Protein 7ZCT (pdb70)

Secondary structure (DSSP, 8-state):
--S-SSEEEEEEEEEEETTEEEEEEEEEEEETTTTEEEEEEEEEESPSPSS-GGGTGGG--GGG-B--TTS--HHHHTTTT-EEEEEEEEETTS-EEEEEEEEEEETTEEEEEEEEEEE---TTSTTTTT-EEEEPPEEEEEEEETTEEEEEEEEEEEETTSSEEEEEEEEEEEESS--PPP-SEEEEEEEEEEEE-TTSSEEEEEEEEEEEE-/--S-SSEEEEEEEEEEETTEEEEEEEEEEEETTTTEEEEEEEEEESPSPSS-GGGTGGG--GGG-B--TTS--HHHHTTTT-EEEEEEEEETTS-EEEEEEEEEEETTEEEEEEEEEEE---TTSTTTTT-EEEEPPEEEEEEEETTEEEEEEEEEEEETTS-EEEEEEEEEEEESS--PPP-SEEEEEEEEEEEE-TTSSEEEEEEEEEEEE-

InterPro domains:
  IPR000786 Green fluorescent protein, GFP [PR01229] (3-27)
  IPR000786 Green fluorescent protein, GFP [PR01229] (28-48)
  IPR000786 Green fluorescent protein, GFP [PR01229] (85-107)
  IPR000786 Green fluorescent protein, GFP [PR01229] (187-205)
  IPR009017 Green fluorescent protein [G3DSA:2.40.155.10] (68-224)
  IPR009017 Green fluorescent protein [SSF54511] (4-222)
  IPR011584 Green fluorescent protein-related [PF01353] (12-222)

Nearest PDB structures (foldseek):
  7zct-assembly2_B  TM=1.003E+00  e=1.473E-49  Discosoma sp.
  5lk4-assembly1_A  TM=1.003E+00  e=4.209E-49  Discosoma sp.
  8arm-assembly1_A  TM=1.002E+00  e=4.470E-47  Discosoma sp.
  7oin-assembly1_B  TM=1.002E+00  e=7.555E-47  Discosoma sp.
  8b7g-assembly1_A  TM=9.970E-01  e=2.430E-44  Discosoma sp.

Organism: Discosoma sp. (NCBI:txid86600)

Foldseek 3Di:
DLDDQKAKAKEKEWEAAQRQTWIKIKMKMDGQQQQKMKMKMFTPGRPPDLFACQVVQVVPDQSRAHEDPQFDRLQVQLPQAGWKKWKWKAWPQGKIKIKIWTWHADPRHIYIYMYMYIHDDPCPDCGSNVFFAAKDWKKWKWADDVQKIKTKIWIWTAGNVGDTITIIMIMIMGRPDHDDHGGIKMKTKGKHFPDADPSRSITMMMMGIYIDHD/DLDDQKAKAKEKEWEAAQRQTWIKIKMKMHGQQQQKMKMKIFTPGSPPPLFAPQVVQVLPDQSRAHEDPQFFRLQVQLPQAGKKKWKWKAWPQGKIKIKIWTWHQPPRHIYIYMYMYIHDAPCPHCTSNVFWAAKDWWKWKWADDDQKIKTWIWIWTQGVVRDIITIIMIMIIGRPDHDDHGGIKMKTKGKHFPDAPPSRSITMMMMGIYIGHD

B-factor: mean 20.19, std 6.48, range [12.02, 67.36]

Radius of gyration: 24.67 Å; Cα contacts (8 Å, |Δi|>4): 1278; chains: 2; bounding box: 60×41×73 Å

Structure (mmCIF, N/CA/C/O backbone):
data_7ZCT
#
_entry.id   7ZCT
#
_cell.length_a   59.231
_cell.length_b   61.862
_cell.length_c   110.933
_cell.angle_alpha   90.000
_cell.angle_beta   90.000
_cell.angle_gamma   90.000
#
_symmetry.space_group_name_H-M   'P 21 21 21'
#
loop_
_entity.id
_entity.type
_entity.pdbx_description
1 polymer 'Red fluorescent protein drFP583'
2 water water
#
loop_
_atom_site.group_PDB
_atom_site.id
_atom_site.type_symbol
_atom_site.label_atom_id
_atom_site.label_alt_id
_atom_site.label_comp_id
_atom_site.label_asym_id
_atom_site.label_entity_id
_atom_site.label_seq_id
_atom_site.pdbx_PDB_ins_code
_atom_site.Cartn_x
_atom_site.Cartn_y
_atom_site.Cartn_z
_atom_site.occupancy
_atom_site.B_iso_or_equiv
_atom_site.auth_seq_id
_atom_site.auth_comp_id
_atom_site.auth_asym_id
_atom_site.auth_atom_id
_atom_site.pdbx_PDB_model_num
ATOM 1 N N . ALA A 1 6 ? 12.212 33.638 32.642 1.00 38.54 7 ALA A N 1
ATOM 2 C CA . ALA A 1 6 ? 11.710 32.237 32.451 1.00 37.30 7 ALA A CA 1
ATOM 3 C C . ALA A 1 6 ? 12.757 31.363 31.741 1.00 34.33 7 ALA A C 1
ATOM 4 O O . ALA A 1 6 ? 13.701 31.896 31.092 1.00 36.19 7 ALA A O 1
ATOM 6 N N . VAL A 1 7 ? 12.562 30.050 31.853 1.00 30.71 8 VAL A N 1
ATOM 7 C CA . VAL A 1 7 ? 13.368 28.967 31.218 1.00 28.65 8 VAL A CA 1
ATOM 8 C C . VAL A 1 7 ? 13.189 29.091 29.696 1.00 25.37 8 VAL A C 1
ATOM 9 O O . VAL A 1 7 ? 14.165 28.941 28.957 1.00 24.30 8 VAL A O 1
ATOM 13 N N . ILE A 1 8 ? 11.961 29.320 29.230 1.00 21.83 9 ILE A N 1
ATOM 14 C CA . ILE A 1 8 ? 11.682 29.429 27.774 1.00 21.71 9 ILE A CA 1
ATOM 15 C C . ILE A 1 8 ? 11.947 30.876 27.371 1.00 21.54 9 ILE A C 1
ATOM 16 O O . ILE A 1 8 ? 11.273 31.761 27.866 1.00 21.96 9 ILE A O 1
ATOM 21 N N . LYS A 1 9 ? 13.021 31.104 26.610 1.00 19.57 10 LYS A N 1
ATOM 22 C CA . LYS A 1 9 ? 13.424 32.471 26.210 1.00 21.07 10 LYS A CA 1
ATOM 23 C C . LYS A 1 9 ? 12.583 32.950 25.019 1.00 20.72 10 LYS A C 1
ATOM 24 O O . LYS A 1 9 ? 11.776 32.148 24.441 1.00 21.51 10 LYS A O 1
ATOM 30 N N . GLU A 1 10 ? 12.763 34.206 24.621 1.00 21.47 11 GLU A N 1
ATOM 31 C CA . GLU A 1 10 ? 11.979 34.810 23.501 1.00 19.47 11 GLU A CA 1
ATOM 32 C C . GLU A 1 10 ? 12.414 34.189 22.175 1.00 19.79 11 GLU A C 1
ATOM 33 O O . GLU A 1 10 ? 11.694 34.314 21.167 1.00 18.22 11 GLU A O 1
ATOM 39 N N . PHE A 1 11 ? 13.574 33.551 22.147 1.00 18.32 12 PHE A N 1
ATOM 40 C CA . PHE A 1 11 ? 14.047 32.746 21.004 1.00 18.13 12 PHE A CA 1
ATOM 41 C C . PHE A 1 11 ? 14.475 31.384 21.524 1.00 17.73 12 PHE A C 1
ATOM 42 O O . PHE A 1 11 ? 15.219 31.364 22.502 1.00 19.31 12 PHE A O 1
ATOM 50 N N . MET A 1 12 ? 14.048 30.287 20.907 1.00 17.02 13 MET A N 1
ATOM 51 C CA . MET A 1 12 ? 14.475 28.929 21.307 1.00 16.46 13 MET A CA 1
ATOM 52 C C . MET A 1 12 ? 14.743 28.068 20.084 1.00 16.77 13 MET A C 1
ATOM 53 O O . MET A 1 12 ? 14.073 28.263 19.036 1.00 16.27 13 MET A O 1
ATOM 58 N N . ARG A 1 13 ? 15.593 27.059 20.259 1.00 16.73 14 ARG A N 1
ATOM 59 C CA . ARG A 1 13 ? 15.925 26.039 19.255 1.00 18.04 14 ARG A CA 1
ATOM 60 C C . ARG A 1 13 ? 15.474 24.687 19.795 1.00 16.33 14 ARG A C 1
ATOM 61 O O . ARG A 1 13 ? 15.394 24.511 21.026 1.00 16.18 14 ARG A O 1
ATOM 69 N N . PHE A 1 14 ? 15.151 23.779 18.891 1.00 15.50 15 PHE A N 1
ATOM 70 C CA . PHE A 1 14 ? 14.836 22.379 19.238 1.00 15.09 15 PHE A CA 1
ATOM 71 C C . PHE A 1 14 ? 15.527 21.433 18.283 1.00 15.05 15 PHE A C 1
ATOM 72 O O . PHE A 1 14 ? 15.884 21.801 17.151 1.00 15.20 15 PHE A O 1
ATOM 80 N N . LYS A 1 15 ? 15.652 20.186 18.723 1.00 15.07 16 LYS A N 1
ATOM 81 C CA . LYS A 1 15 ? 16.092 19.035 17.929 1.00 16.40 16 LYS A CA 1
ATOM 82 C C . LYS A 1 15 ? 15.017 17.995 18.063 1.00 16.37 16 LYS A C 1
ATOM 83 O O . LYS A 1 15 ? 14.415 17.890 19.151 1.00 17.29 16 LYS A O 1
ATOM 89 N N . VAL A 1 16 ? 14.776 17.250 17.003 1.00 15.37 17 VAL A N 1
ATOM 90 C CA . VAL A 1 16 ? 13.689 16.246 17.015 1.00 16.10 17 VAL A CA 1
ATOM 91 C C . VAL A 1 16 ? 14.182 14.974 16.348 1.00 15.73 17 VAL A C 1
ATOM 92 O O . VAL A 1 16 ? 14.913 15.034 15.357 1.00 16.47 17 VAL A O 1
ATOM 96 N N . HIS A 1 17 ? 13.776 13.840 16.893 1.00 15.73 18 HIS A N 1
ATOM 97 C CA . HIS A 1 17 ? 13.948 12.496 16.316 1.00 15.82 18 HIS A CA 1
ATOM 98 C C . HIS A 1 17 ? 12.590 11.805 16.271 1.00 15.43 18 HIS A C 1
ATOM 99 O O . HIS A 1 17 ? 11.924 11.788 17.330 1.00 15.40 18 HIS A O 1
ATOM 106 N N . MET A 1 18 ? 12.232 11.238 15.135 1.00 15.28 19 MET A N 1
ATOM 107 C CA . MET A 1 18 ? 11.011 10.423 14.967 1.00 17.08 19 MET A CA 1
ATOM 108 C C . MET A 1 18 ? 11.390 9.034 14.483 1.00 17.52 19 MET A C 1
ATOM 109 O O . MET A 1 18 ? 12.169 8.895 13.530 1.00 16.48 19 MET A O 1
ATOM 114 N N . GLU A 1 19 ? 10.876 8.014 15.174 1.00 18.48 20 GLU A N 1
ATOM 115 C CA . GLU A 1 19 ? 10.860 6.625 14.687 1.00 20.34 20 GLU A CA 1
ATOM 116 C C . GLU A 1 19 ? 9.408 6.299 14.332 1.00 19.80 20 GLU A C 1
ATOM 117 O O . GLU A 1 19 ? 8.522 6.612 15.150 1.00 18.50 20 GLU A O 1
ATOM 123 N N . GLY A 1 20 ? 9.153 5.707 13.174 1.00 19.06 21 GLY A N 1
ATOM 124 C CA . GLY A 1 20 ? 7.765 5.533 12.735 1.00 20.17 21 GLY A CA 1
ATOM 125 C C . GLY A 1 20 ? 7.589 4.362 11.821 1.00 18.86 21 GLY A C 1
ATOM 126 O O . GLY A 1 20 ? 8.589 3.863 11.286 1.00 18.54 21 GLY A O 1
ATOM 127 N N . SER A 1 21 ? 6.332 3.950 11.664 1.00 17.88 22 SER A N 1
ATOM 128 C CA A SER A 1 21 ? 5.925 3.008 10.597 0.50 18.73 22 SER A CA 1
ATOM 129 C CA B SER A 1 21 ? 5.862 2.930 10.699 0.50 19.57 22 SER A CA 1
ATOM 130 C C . SER A 1 21 ? 4.583 3.469 10.043 1.00 18.67 22 SER A C 1
ATOM 131 O O . SER A 1 21 ? 3.761 3.951 10.798 1.00 19.30 22 SER A O 1
ATOM 136 N N . MET A 1 22 ? 4.433 3.346 8.737 1.00 19.19 23 MET A N 1
ATOM 137 C CA . MET A 1 22 ? 3.168 3.661 8.046 1.00 18.47 23 MET A CA 1
ATOM 138 C C . MET A 1 22 ? 2.805 2.471 7.165 1.00 18.31 23 MET A C 1
ATOM 139 O O . MET A 1 22 ? 3.558 2.183 6.237 1.00 20.22 23 MET A O 1
ATOM 144 N N . ASN A 1 23 ? 1.712 1.783 7.470 1.00 19.98 24 ASN A N 1
ATOM 145 C CA . ASN A 1 23 ? 1.283 0.531 6.780 1.00 20.32 24 ASN A CA 1
ATOM 146 C C . ASN A 1 23 ? 2.454 -0.454 6.752 1.00 21.93 24 ASN A C 1
ATOM 147 O O . ASN A 1 23 ? 2.678 -1.115 5.735 1.00 23.63 24 ASN A O 1
ATOM 152 N N . GLY A 1 24 ? 3.207 -0.502 7.839 1.00 21.51 25 GLY A N 1
ATOM 153 C CA . GLY A 1 24 ? 4.318 -1.465 8.012 1.00 23.51 25 GLY A CA 1
ATOM 154 C C . GLY A 1 24 ? 5.640 -0.988 7.425 1.00 24.88 25 GLY A C 1
ATOM 155 O O . GLY A 1 24 ? 6.642 -1.685 7.661 1.00 26.46 25 GLY A O 1
ATOM 156 N N . HIS A 1 25 ? 5.677 0.165 6.748 1.00 23.79 26 HIS A N 1
ATOM 157 C CA . HIS A 1 25 ? 6.908 0.775 6.186 1.00 23.94 26 HIS A CA 1
ATOM 158 C C . HIS A 1 25 ? 7.624 1.560 7.285 1.00 22.81 26 HIS A C 1
ATOM 159 O O . HIS A 1 25 ? 7.126 2.629 7.687 1.00 20.81 26 HIS A O 1
ATOM 166 N N . GLU A 1 26 ? 8.759 1.046 7.754 1.00 24.28 27 GLU A N 1
ATOM 167 C CA . GLU A 1 26 ? 9.550 1.667 8.837 1.00 22.93 27 GLU A CA 1
ATOM 168 C C . GLU A 1 26 ? 10.416 2.793 8.292 1.00 20.47 27 GLU A C 1
ATOM 169 O O . GLU A 1 26 ? 10.924 2.671 7.175 1.00 21.96 27 GLU A O 1
ATOM 175 N N . PHE A 1 27 ? 10.560 3.854 9.084 1.00 19.60 28 PHE A N 1
ATOM 176 C CA . PHE A 1 27 ? 11.396 5.027 8.740 1.00 18.08 28 PHE A CA 1
ATOM 177 C C . PHE A 1 27 ? 11.835 5.745 10.011 1.00 17.77 28 PHE A C 1
ATOM 178 O O . PHE A 1 27 ? 11.291 5.542 11.130 1.00 17.47 28 PHE A O 1
ATOM 186 N N . GLU A 1 28 ? 12.826 6.607 9.846 1.00 17.49 29 GLU A N 1
ATOM 187 C CA . GLU A 1 28 ? 13.266 7.561 10.879 1.00 18.74 29 GLU A CA 1
ATOM 188 C C . GLU A 1 28 ? 13.483 8.933 10.271 1.00 17.91 29 GLU A C 1
ATOM 189 O O . GLU A 1 28 ? 13.827 9.024 9.064 1.00 17.75 29 GLU A O 1
ATOM 195 N N . ILE A 1 29 ? 13.234 9.945 11.093 1.00 16.46 30 ILE A N 1
ATOM 196 C CA A ILE A 1 29 ? 13.404 11.385 10.770 0.50 16.38 30 ILE A CA 1
ATOM 197 C CA B ILE A 1 29 ? 13.480 11.361 10.736 0.50 16.46 30 ILE A CA 1
ATOM 198 C C . ILE A 1 29 ? 14.268 12.042 11.848 1.00 16.39 30 ILE A C 1
ATOM 199 O O . ILE A 1 29 ? 14.016 11.800 13.021 1.00 15.81 30 ILE A O 1
ATOM 208 N N . GLU A 1 30 ? 15.162 12.927 11.441 1.00 16.67 31 GLU A N 1
ATOM 209 C CA . GLU A 1 30 ? 15.897 13.783 12.380 1.00 18.51 31 GLU A CA 1
ATOM 210 C C . GLU A 1 30 ? 15.774 15.212 11.901 1.00 17.85 31 GLU A C 1
ATOM 211 O O . GLU A 1 30 ? 15.733 15.442 10.672 1.00 17.40 31 GLU A O 1
ATOM 217 N N . GLY A 1 31 ? 15.683 16.142 12.815 1.00 15.10 32 GLY A N 1
ATOM 218 C CA . GLY A 1 31 ? 15.557 17.552 12.427 1.00 16.92 32 GLY A CA 1
ATOM 219 C C . GLY A 1 31 ? 15.929 18.517 13.514 1.00 17.18 32 GLY A C 1
ATOM 220 O O . GLY A 1 31 ? 16.216 18.092 14.659 1.00 16.44 32 GLY A O 1
ATOM 221 N N . GLU A 1 32 ? 15.894 19.796 13.159 1.00 15.81 33 GLU A N 1
ATOM 222 C CA . GLU A 1 32 ? 16.182 20.924 14.053 1.00 18.80 33 GLU A CA 1
ATOM 223 C C . GLU A 1 32 ? 15.195 22.018 13.717 1.00 16.29 33 GLU A C 1
ATOM 224 O O . GLU A 1 32 ? 14.737 22.054 12.540 1.00 16.90 33 GLU A O 1
ATOM 230 N N . GLY A 1 33 ? 14.838 22.812 14.706 1.00 14.60 34 GLY A N 1
ATOM 231 C CA . GLY A 1 33 ? 13.930 23.932 14.519 1.00 15.34 34 GLY A CA 1
ATOM 232 C C . GLY A 1 33 ? 14.243 25.072 15.449 1.00 15.02 34 GLY A C 1
ATOM 233 O O . GLY A 1 33 ? 15.165 24.972 16.273 1.00 16.01 34 GLY A O 1
ATOM 234 N N . GLU A 1 34 ? 13.544 26.170 15.265 1.00 14.89 35 GLU A N 1
ATOM 235 C CA . GLU A 1 34 ? 13.706 27.390 16.073 1.00 16.53 35 GLU A CA 1
ATOM 236 C C . GLU A 1 34 ? 12.429 28.178 15.995 1.00 17.08 35 GLU A C 1
ATOM 237 O O . GLU A 1 34 ? 11.650 27.992 15.043 1.00 16.82 35 GLU A O 1
ATOM 243 N N . GLY A 1 35 ? 12.256 29.072 16.930 1.00 16.65 36 GLY A N 1
ATOM 244 C CA . GLY A 1 35 ? 11.074 29.934 16.889 1.00 16.50 36 GLY A CA 1
ATOM 245 C C . GLY A 1 35 ? 11.084 30.945 17.986 1.00 17.57 36 GLY A C 1
ATOM 246 O O . GLY A 1 35 ? 12.079 31.026 18.745 1.00 17.22 36 GLY A O 1
ATOM 247 N N . ARG A 1 36 ? 10.011 31.720 18.048 1.00 17.08 37 ARG A N 1
ATOM 248 C CA . ARG A 1 36 ? 9.747 32.797 19.023 1.00 18.01 37 ARG A CA 1
ATOM 249 C C . ARG A 1 36 ? 8.553 32.343 19.852 1.00 18.28 37 ARG A C 1
ATOM 250 O O . ARG A 1 36 ? 7.405 32.525 19.457 1.00 16.73 37 ARG A O 1
ATOM 258 N N . PRO A 1 37 ? 8.795 31.650 20.979 1.00 16.04 38 PRO A N 1
ATOM 259 C CA . PRO A 1 37 ? 7.723 30.947 21.689 1.00 16.74 38 PRO A CA 1
ATOM 260 C C . PRO A 1 37 ? 6.577 31.844 22.159 1.00 16.73 38 PRO A C 1
ATOM 261 O O . PRO A 1 37 ? 5.453 31.342 22.262 1.00 16.86 38 PRO A O 1
ATOM 265 N N . TYR A 1 38 ? 6.856 33.111 22.487 1.00 16.73 39 TYR A N 1
ATOM 266 C CA . TYR A 1 38 ? 5.844 34.081 22.973 1.00 18.35 39 TYR A CA 1
ATOM 267 C C . TYR A 1 38 ? 5.128 34.741 21.794 1.00 18.67 39 TYR A C 1
ATOM 268 O O . TYR A 1 38 ? 4.102 35.382 22.068 1.00 24.61 39 TYR A O 1
ATOM 277 N N . GLU A 1 39 ? 5.652 34.625 20.579 1.00 19.15 40 GLU A N 1
ATOM 278 C CA . GLU A 1 39 ? 5.008 35.220 19.380 1.00 19.25 40 GLU A CA 1
ATOM 279 C C . GLU A 1 39 ? 4.195 34.137 18.673 1.00 19.20 40 GLU A C 1
ATOM 280 O O . GLU A 1 39 ? 3.391 34.482 17.817 1.00 18.82 40 GLU A O 1
ATOM 286 N N . GLY A 1 40 ? 4.391 32.879 19.045 1.00 17.13 41 GLY A N 1
ATOM 287 C CA . GLY A 1 40 ? 3.676 31.728 18.473 1.00 17.02 41 GLY A CA 1
ATOM 288 C C . GLY A 1 40 ? 4.159 31.301 17.092 1.00 16.99 41 GLY A C 1
ATOM 289 O O . GLY A 1 40 ? 3.380 30.645 16.383 1.00 17.05 41 GLY A O 1
ATOM 290 N N . THR A 1 41 ? 5.412 31.577 16.716 1.00 16.07 42 THR A N 1
ATOM 291 C CA . THR A 1 41 ? 5.948 31.239 15.379 1.00 15.74 42 THR A CA 1
ATOM 292 C C . THR A 1 41 ? 7.153 30.322 15.525 1.00 14.30 42 THR A C 1
ATOM 293 O O . THR A 1 41 ? 7.951 30.467 16.510 1.00 15.50 42 THR A O 1
ATOM 297 N N . GLN A 1 42 ? 7.280 29.395 14.592 1.00 13.40 43 GLN A N 1
ATOM 298 C CA . GLN A 1 42 ? 8.397 28.420 14.562 1.00 14.01 43 GLN A CA 1
ATOM 299 C C . GLN A 1 42 ? 8.588 27.824 13.174 1.00 13.29 43 GLN A C 1
ATOM 300 O O . GLN A 1 42 ? 7.635 27.761 12.377 1.00 13.18 43 GLN A O 1
ATOM 306 N N . THR A 1 43 ? 9.795 27.341 12.921 1.00 15.36 44 THR A N 1
ATOM 307 C CA . THR A 1 43 ? 10.174 26.609 11.716 1.00 15.58 44 THR A CA 1
ATOM 308 C C . THR A 1 43 ? 10.947 25.360 12.105 1.00 14.32 44 THR A C 1
ATOM 309 O O . THR A 1 43 ? 11.584 25.344 13.181 1.00 17.30 44 THR A O 1
ATOM 313 N N . ALA A 1 44 ? 10.951 24.360 11.239 1.00 14.54 45 ALA A N 1
ATOM 314 C CA . ALA A 1 44 ? 11.813 23.174 11.400 1.00 15.06 45 ALA A CA 1
ATOM 315 C C . ALA A 1 44 ? 12.301 22.718 10.044 1.00 15.39 45 ALA A C 1
ATOM 316 O O . ALA A 1 44 ? 11.567 22.824 9.062 1.00 15.90 45 ALA A O 1
ATOM 318 N N . LYS A 1 45 ? 13.467 22.117 10.034 1.00 16.25 46 LYS A N 1
ATOM 319 C CA . LYS A 1 45 ? 14.030 21.438 8.856 1.00 16.25 46 LYS A CA 1
ATOM 320 C C . LYS A 1 45 ? 14.270 19.988 9.243 1.00 15.14 46 LYS A C 1
ATOM 321 O O . LYS A 1 45 ? 15.036 19.731 10.210 1.00 14.81 46 LYS A O 1
ATOM 327 N N . LEU A 1 46 ? 13.592 19.088 8.559 1.00 14.76 47 LEU A N 1
ATOM 328 C CA . LEU A 1 46 ? 13.554 17.640 8.850 1.00 15.09 47 LEU A CA 1
ATOM 329 C C . LEU A 1 46 ? 14.225 16.912 7.686 1.00 15.55 47 LEU A C 1
ATOM 330 O O . LEU A 1 46 ? 14.076 17.349 6.530 1.00 16.73 47 LEU A O 1
ATOM 335 N N . ARG A 1 47 ? 14.891 15.799 7.967 1.00 17.14 48 ARG A N 1
ATOM 336 C CA . ARG A 1 47 ? 15.511 14.927 6.946 1.00 18.80 48 ARG A CA 1
ATOM 337 C C . ARG A 1 47 ? 15.133 13.488 7.228 1.00 17.30 48 ARG A C 1
ATOM 338 O O . ARG A 1 47 ? 15.076 13.101 8.436 1.00 17.54 48 ARG A O 1
ATOM 346 N N . VAL A 1 48 ? 14.803 12.746 6.184 1.00 16.44 49 VAL A N 1
ATOM 347 C CA . VAL A 1 48 ? 14.539 11.297 6.305 1.00 16.77 49 VAL A CA 1
ATOM 348 C C . VAL A 1 48 ? 15.906 10.638 6.431 1.00 17.73 49 VAL A C 1
ATOM 349 O O . VAL A 1 48 ? 16.683 10.694 5.463 1.00 18.20 49 VAL A O 1
ATOM 353 N N . THR A 1 49 ? 16.191 10.042 7.577 1.00 18.35 50 THR A N 1
ATOM 354 C CA . THR A 1 49 ? 17.484 9.359 7.873 1.00 18.95 50 THR A CA 1
ATOM 355 C C . THR A 1 49 ? 17.406 7.854 7.632 1.00 21.37 50 THR A C 1
ATOM 356 O O . THR A 1 49 ? 18.477 7.267 7.429 1.00 24.17 50 THR A O 1
ATOM 360 N N . LYS A 1 50 ? 16.230 7.239 7.618 1.00 20.90 51 LYS A N 1
ATOM 361 C CA . LYS A 1 50 ? 16.046 5.795 7.358 1.00 23.49 51 LYS A CA 1
ATOM 362 C C . LYS A 1 50 ? 14.699 5.557 6.672 1.00 22.39 51 LYS A C 1
ATOM 363 O O . LYS A 1 50 ? 13.724 6.209 7.052 1.00 19.95 51 LYS A O 1
ATOM 369 N N . GLY A 1 51 ? 14.633 4.651 5.702 1.00 23.17 52 GLY A N 1
ATOM 370 C CA . GLY A 1 51 ? 13.385 4.231 5.031 1.00 23.68 52 GLY A CA 1
ATOM 371 C C . GLY A 1 51 ? 12.891 5.210 3.976 1.00 25.14 52 GLY A C 1
ATOM 372 O O . GLY A 1 51 ? 11.725 5.074 3.554 1.00 23.85 52 GLY A O 1
ATOM 373 N N . GLY A 1 52 ? 13.733 6.144 3.524 1.00 23.63 53 GLY A N 1
ATOM 374 C CA . GLY A 1 52 ? 13.406 7.093 2.453 1.00 25.93 53 GLY A CA 1
ATOM 375 C C . GLY A 1 52 ? 13.673 6.484 1.082 1.00 26.03 53 GLY A C 1
ATOM 376 O O . GLY A 1 52 ? 14.427 5.510 0.966 1.00 26.90 53 GLY A O 1
ATOM 377 N N . PRO A 1 53 ? 13.040 6.997 0.001 1.00 25.83 54 PRO A N 1
ATOM 378 C CA . PRO A 1 53 ? 12.001 8.030 0.099 1.00 24.52 54 PRO A CA 1
ATOM 379 C C . PRO A 1 53 ? 10.718 7.413 0.666 1.00 24.59 54 PRO A C 1
ATOM 380 O O . PRO A 1 53 ? 10.467 6.243 0.435 1.00 25.64 54 PRO A O 1
ATOM 384 N N . LEU A 1 54 ? 9.939 8.188 1.413 1.00 23.29 55 LEU A N 1
ATOM 385 C CA . LEU A 1 54 ? 8.702 7.684 2.050 1.00 22.46 55 LEU A CA 1
ATOM 386 C C . LEU A 1 54 ? 7.648 7.447 0.980 1.00 22.45 55 LEU A C 1
ATOM 387 O O . LEU A 1 54 ? 7.405 8.332 0.183 1.00 23.84 55 LEU A O 1
ATOM 392 N N . PRO A 1 55 ? 6.969 6.278 1.022 1.00 22.20 56 PRO A N 1
ATOM 393 C CA . PRO A 1 55 ? 5.861 5.952 0.131 1.00 22.78 56 PRO A CA 1
ATOM 394 C C . PRO A 1 55 ? 4.506 6.416 0.675 1.00 20.36 56 PRO A C 1
ATOM 395 O O . PRO A 1 55 ? 3.513 5.707 0.473 1.00 22.22 56 PRO A O 1
ATOM 399 N N . PHE A 1 56 ? 4.485 7.602 1.276 1.00 20.54 57 PHE A N 1
ATOM 400 C CA . PHE A 1 56 ? 3.240 8.198 1.830 1.00 18.77 57 PHE A CA 1
ATOM 401 C C . PHE A 1 56 ? 3.449 9.690 2.000 1.00 19.61 57 PHE A C 1
ATOM 402 O O . PHE A 1 56 ? 4.599 10.203 1.996 1.00 18.33 57 PHE A O 1
ATOM 410 N N . SER A 1 57 ? 2.336 10.379 2.208 1.00 16.62 58 SER A N 1
ATOM 411 C CA . SER A 1 57 ? 2.256 11.839 2.333 1.00 17.63 58 SER A CA 1
ATOM 412 C C . SER A 1 57 ? 3.028 12.295 3.571 1.00 16.67 58 SER A C 1
ATOM 413 O O . SER A 1 57 ? 2.748 11.819 4.698 1.00 16.54 58 SER A O 1
ATOM 416 N N . TRP A 1 58 ? 3.920 13.252 3.381 1.00 15.80 59 TRP A N 1
ATOM 417 C CA . TRP A 1 58 ? 4.601 13.931 4.500 1.00 14.58 59 TRP A CA 1
ATOM 418 C C . TRP A 1 58 ? 3.583 14.559 5.466 1.00 13.75 59 TRP A C 1
ATOM 419 O O . TRP A 1 58 ? 3.876 14.751 6.638 1.00 14.02 59 TRP A O 1
ATOM 430 N N . ASP A 1 59 ? 2.428 14.960 4.962 1.00 13.12 60 ASP A N 1
ATOM 431 C CA . ASP A 1 59 ? 1.445 15.693 5.780 1.00 13.34 60 ASP A CA 1
ATOM 432 C C . ASP A 1 59 ? 1.034 14.866 7.002 1.00 14.53 60 ASP A C 1
ATOM 433 O O . ASP A 1 59 ? 0.613 15.497 7.978 1.00 15.80 60 ASP A O 1
ATOM 438 N N . ILE A 1 60 ? 1.095 13.539 6.950 1.00 14.69 61 ILE A N 1
ATOM 439 C CA . ILE A 1 60 ? 0.744 12.699 8.144 1.00 16.19 61 ILE A CA 1
ATOM 440 C C . ILE A 1 60 ? 1.716 13.043 9.278 1.00 15.34 61 ILE A C 1
ATOM 441 O O . ILE A 1 60 ? 1.289 13.047 10.457 1.00 15.30 61 ILE A O 1
ATOM 446 N N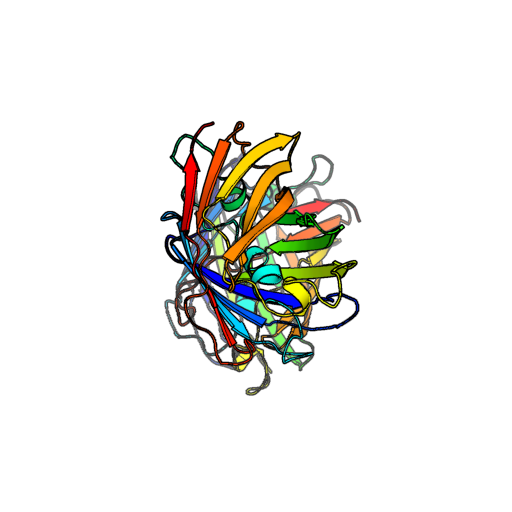 . LEU A 1 61 ? 2.989 13.286 8.934 1.00 13.99 62 LEU A N 1
ATOM 447 C CA . LEU A 1 61 ? 4.064 13.473 9.926 1.00 14.20 62 LEU A CA 1
ATOM 448 C C . LEU A 1 61 ? 4.121 14.910 10.439 1.00 13.09 62 LEU A C 1
ATOM 449 O O . LEU A 1 61 ? 4.557 15.109 11.555 1.00 12.52 62 LEU A O 1
ATOM 454 N N . SER A 1 62 ? 3.738 15.887 9.610 1.00 12.17 63 SER A N 1
ATOM 455 C CA . SER A 1 62 ? 4.055 17.301 9.897 1.00 13.15 63 SER A CA 1
ATOM 456 C C . SER A 1 62 ? 3.531 17.748 11.251 1.00 12.32 63 SER A C 1
ATOM 457 O O . SER A 1 62 ? 4.250 18.465 11.962 1.00 12.95 63 SER A O 1
ATOM 460 N N . PRO A 1 63 ? 2.318 17.354 11.728 1.00 13.31 64 PRO A N 1
ATOM 461 C CA . PRO A 1 63 ? 1.847 17.798 13.027 1.00 13.45 64 PRO A CA 1
ATOM 462 C C . PRO A 1 63 ? 2.462 17.062 14.223 1.00 14.07 64 PRO A C 1
ATOM 463 O O . PRO A 1 63 ? 2.091 17.348 15.341 1.00 13.98 64 PRO A O 1
ATOM 467 N N . GLN A 1 64 ? 3.411 16.171 13.965 1.00 13.00 65 GLN A N 1
ATOM 468 C CA . GLN A 1 64 ? 4.100 15.464 15.073 1.00 13.62 65 GLN A CA 1
ATOM 469 C C . GLN A 1 64 ? 5.412 16.163 15.416 1.00 14.66 65 GLN A C 1
ATOM 470 O O . GLN A 1 64 ? 5.977 15.805 16.470 1.00 15.64 65 GLN A O 1
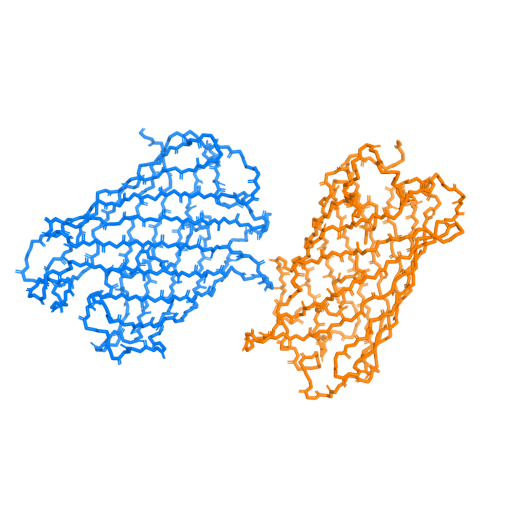ATOM 476 N N . PHE A 1 65 ? 5.914 17.081 14.576 1.00 13.89 66 PHE A N 1
ATOM 477 C CA . PHE A 1 65 ? 7.182 17.794 14.845 1.00 14.20 66 PHE A CA 1
ATOM 478 C C . PHE A 1 65 ? 6.959 19.077 15.625 1.00 15.79 66 PHE A C 1
ATOM 479 O O . PHE A 1 65 ? 7.955 19.677 16.004 1.00 24.09 66 PHE A O 1
ATOM 510 N N . SER A 1 67 ? 5.110 20.744 18.817 1.00 14.04 70 SER A N 1
ATOM 511 C CA . SER A 1 67 ? 6.178 21.662 19.323 1.00 13.10 70 SER A CA 1
ATOM 512 C C . SER A 1 67 ? 5.482 22.704 20.183 1.00 13.14 70 SER A C 1
ATOM 513 O O . SER A 1 67 ? 5.253 23.893 19.791 1.00 13.55 70 SER A O 1
ATOM 516 N N . ARG A 1 68 ? 5.052 22.234 21.354 1.00 14.12 71 ARG A N 1
ATOM 517 C CA . ARG A 1 68 ? 3.956 22.871 22.102 1.00 14.37 71 ARG A CA 1
ATOM 518 C C . ARG A 1 68 ? 4.434 24.051 22.962 1.00 16.42 71 ARG A C 1
ATOM 519 O O . ARG A 1 68 ? 3.582 24.795 23.489 1.00 15.75 71 ARG A O 1
ATOM 527 N N . ALA A 1 69 ? 5.735 24.297 23.057 1.00 15.95 72 ALA A N 1
ATOM 528 C CA . ALA A 1 69 ? 6.266 25.452 23.800 1.00 15.29 72 ALA A CA 1
ATOM 529 C C . ALA A 1 69 ? 6.046 26.752 23.033 1.00 15.45 72 ALA A C 1
ATOM 530 O O . ALA A 1 69 ? 6.266 27.811 23.622 1.00 16.13 72 ALA A O 1
ATOM 532 N N . PHE A 1 70 ? 5.638 26.668 21.752 1.00 15.84 73 PHE A N 1
ATOM 533 C CA . PHE A 1 70 ? 5.707 27.813 20.826 1.00 15.81 73 PHE A CA 1
ATOM 534 C C . PHE A 1 70 ? 4.336 28.405 20.532 1.00 16.36 73 PHE A C 1
ATOM 535 O O . PHE A 1 70 ? 4.232 29.037 19.481 1.00 19.81 73 PHE A O 1
ATOM 543 N N . THR A 1 71 ? 3.354 28.265 21.412 1.00 15.44 74 THR A N 1
ATOM 544 C CA . THR A 1 71 ? 2.022 28.869 21.175 1.00 15.24 74 THR A CA 1
ATOM 545 C C . THR A 1 71 ? 1.937 30.202 21.935 1.00 15.67 74 THR A C 1
ATOM 546 O O . THR A 1 71 ? 2.233 30.236 23.119 1.00 15.99 74 THR A O 1
ATOM 550 N N . LYS A 1 72 ? 1.526 31.266 21.283 1.00 16.31 75 LYS A N 1
ATOM 551 C CA . LYS A 1 72 ? 1.307 32.582 21.908 1.00 18.08 75 LYS A CA 1
ATOM 552 C C . LYS A 1 72 ? 0.084 32.464 22.801 1.00 17.06 75 LYS A C 1
ATOM 553 O O . LYS A 1 72 ? -0.965 32.049 22.271 1.00 18.68 75 LYS A O 1
ATOM 559 N N . HIS A 1 73 ? 0.224 32.774 24.088 1.00 17.09 76 HIS A N 1
ATOM 560 C CA . HIS A 1 73 ? -0.893 32.773 25.062 1.00 19.16 76 HIS A CA 1
ATOM 561 C C . HIS A 1 73 ? -1.156 34.209 25.481 1.00 22.16 76 HIS A C 1
ATOM 562 O O . HIS A 1 73 ? -0.216 34.966 25.742 1.00 25.60 76 HIS A O 1
ATOM 569 N N . PRO A 1 74 ? -2.436 34.609 25.604 1.00 23.91 77 PRO A N 1
ATOM 570 C CA . PRO A 1 74 ? -2.784 35.849 26.291 1.00 25.11 77 PRO A CA 1
ATOM 571 C C . PRO A 1 74 ? -2.424 35.670 27.773 1.00 23.79 77 PRO A C 1
ATOM 572 O O . PRO A 1 74 ? -2.336 34.543 28.255 1.00 21.22 77 PRO A O 1
ATOM 576 N N . ALA A 1 75 ? -2.156 36.786 28.443 1.00 25.73 78 ALA A N 1
ATOM 577 C CA . ALA A 1 75 ? -1.661 36.835 29.832 1.00 27.15 78 ALA A CA 1
ATOM 578 C C . ALA A 1 75 ? -2.653 36.145 30.779 1.00 25.85 78 ALA A C 1
ATOM 579 O O . ALA A 1 75 ? -2.211 35.599 31.808 1.00 25.28 78 ALA A O 1
ATOM 581 N N . ASP A 1 76 ? -3.934 36.072 30.410 1.00 24.52 79 ASP A N 1
ATOM 582 C CA . ASP A 1 76 ? -4.968 35.516 31.323 1.00 25.21 79 ASP A CA 1
ATOM 583 C C . ASP A 1 76 ? -5.211 34.020 31.056 1.00 22.96 79 ASP A C 1
ATOM 584 O O . ASP A 1 76 ? -6.024 33.408 31.767 1.00 25.00 79 ASP A O 1
ATOM 589 N N . ILE A 1 77 ? -4.505 33.405 30.107 1.00 21.04 80 ILE A N 1
ATOM 590 C CA . ILE A 1 77 ? -4.552 31.927 29.952 1.00 19.59 80 ILE A CA 1
ATOM 591 C C . ILE A 1 77 ? -3.174 31.419 30.331 1.00 21.38 80 ILE A C 1
ATOM 592 O O . ILE A 1 77 ? -2.221 31.661 29.585 1.00 19.93 80 ILE A O 1
ATOM 597 N N . PRO A 1 78 ? -3.068 30.662 31.439 1.00 21.76 81 PRO A N 1
ATOM 598 C CA . PRO A 1 78 ? -1.805 30.067 31.858 1.00 22.45 81 PRO A CA 1
ATOM 599 C C . PRO A 1 78 ? -1.324 29.086 30.781 1.00 20.73 81 PRO A C 1
ATOM 600 O O . PRO A 1 78 ? -2.133 28.320 30.235 1.00 19.70 81 PRO A O 1
ATOM 604 N N . ASP A 1 79 ? -0.035 29.132 30.498 1.00 19.52 82 ASP A N 1
ATOM 605 C CA . ASP A 1 79 ? 0.622 28.341 29.430 1.00 17.51 82 ASP A CA 1
ATOM 606 C C . ASP A 1 79 ? 1.060 27.010 30.034 1.00 16.64 82 ASP A C 1
ATOM 607 O O . ASP A 1 79 ? 2.094 26.976 30.719 1.00 15.98 82 ASP A O 1
ATOM 612 N N . TYR A 1 80 ? 0.290 25.958 29.814 1.00 16.90 83 TYR A N 1
ATOM 613 C CA . TYR A 1 80 ? 0.475 24.603 30.365 1.00 15.59 83 TYR A CA 1
ATOM 614 C C . TYR A 1 80 ? 1.874 24.114 30.032 1.00 15.87 83 TYR A C 1
ATOM 615 O O . TYR A 1 80 ? 2.593 23.600 30.924 1.00 17.07 83 TYR A O 1
ATOM 624 N N . TRP A 1 81 ? 2.293 24.336 28.793 1.00 15.09 84 TRP A N 1
ATOM 625 C CA . TRP A 1 81 ? 3.580 23.795 28.305 1.00 14.74 84 TRP A CA 1
ATOM 626 C C . TRP A 1 81 ? 4.754 24.662 28.797 1.00 14.35 84 TRP A C 1
ATOM 627 O O . TRP A 1 81 ? 5.730 24.084 29.300 1.00 16.30 84 TRP A O 1
ATOM 638 N N . LYS A 1 82 ? 4.705 25.979 28.665 1.00 15.26 85 LYS A N 1
ATOM 639 C CA . LYS A 1 82 ? 5.861 26.831 29.075 1.00 16.28 85 LYS A CA 1
ATOM 640 C C . LYS A 1 82 ? 6.114 26.629 30.569 1.00 17.12 85 LYS A C 1
ATOM 641 O O . LYS A 1 82 ? 7.291 26.586 30.978 1.00 19.17 85 LYS A O 1
ATOM 647 N N . GLN A 1 83 ? 5.077 26.444 31.389 1.00 16.65 86 GLN A N 1
ATOM 648 C CA . GLN A 1 83 ? 5.257 26.295 32.872 1.00 17.69 86 GLN A CA 1
ATOM 649 C C . GLN A 1 83 ? 5.966 24.990 33.223 1.00 18.70 86 GLN A C 1
ATOM 650 O O . GLN A 1 83 ? 6.508 24.896 34.359 1.00 19.62 86 GLN A O 1
ATOM 656 N N . SER A 1 84 ? 5.920 23.972 32.358 1.00 17.70 87 SER A N 1
ATOM 657 C CA . SER A 1 84 ? 6.379 22.604 32.648 1.00 16.34 87 SER A CA 1
ATOM 658 C C . SER A 1 84 ? 7.920 22.533 32.684 1.00 16.39 87 SER A C 1
ATOM 659 O O . SER A 1 84 ? 8.402 21.488 33.107 1.00 18.53 87 SER A O 1
ATOM 662 N N . PHE A 1 85 ? 8.625 23.560 32.192 1.00 17.79 88 PHE A N 1
ATOM 663 C CA . PHE A 1 85 ? 10.101 23.561 32.027 1.00 17.21 88 PHE A CA 1
ATOM 664 C C . PHE A 1 85 ? 10.726 23.862 33.388 1.00 18.97 88 PHE A C 1
ATOM 665 O O . PHE A 1 85 ? 10.080 24.476 34.225 1.00 21.43 88 PHE A O 1
ATOM 673 N N A PRO A 1 86 ? 12.004 23.479 33.608 0.50 20.23 89 PRO A N 1
ATOM 674 N N B PRO A 1 86 ? 11.964 23.383 33.663 0.50 19.00 89 PRO A N 1
ATOM 675 C CA A PRO A 1 86 ? 12.794 22.721 32.629 0.50 19.26 89 PRO A CA 1
ATOM 676 C CA B PRO A 1 86 ? 12.796 22.691 32.676 0.50 18.04 89 PRO A CA 1
ATOM 677 C C A PRO A 1 86 ? 12.481 21.227 32.398 0.50 18.65 89 PRO A C 1
ATOM 678 C C B PRO A 1 86 ? 12.460 21.223 32.381 0.50 17.93 89 PRO A C 1
ATOM 679 O O A PRO A 1 86 ? 13.002 20.679 31.441 0.50 18.78 89 PRO A O 1
ATOM 680 O O B PRO A 1 86 ? 12.961 20.692 31.404 0.50 18.00 89 PRO A O 1
ATOM 687 N N . GLU A 1 87 ? 11.635 20.593 33.223 1.00 17.79 90 GLU A N 1
ATOM 688 C CA . GLU A 1 87 ? 11.360 19.142 33.119 1.00 17.70 90 GLU A CA 1
ATOM 689 C C . GLU A 1 87 ? 10.699 18.843 31.754 1.00 19.51 90 GLU A C 1
ATOM 690 O O . GLU A 1 87 ? 11.101 17.874 31.083 1.00 22.05 90 GLU A O 1
ATOM 696 N N . GLY A 1 88 ? 9.674 19.613 31.402 1.00 19.11 91 GLY A N 1
ATOM 697 C CA . GLY A 1 88 ? 8.949 19.425 30.135 1.00 17.56 91 GLY A CA 1
ATOM 698 C C . GLY A 1 88 ? 7.671 18.631 30.291 1.00 16.58 91 GLY A C 1
ATOM 699 O O . GLY A 1 88 ? 7.011 18.667 31.366 1.00 15.93 91 GLY A O 1
ATOM 700 N N . PHE A 1 89 ? 7.278 17.958 29.217 1.00 16.05 92 PHE A N 1
ATOM 701 C CA . PHE A 1 89 ? 5.961 17.274 29.127 1.00 15.81 92 PHE A CA 1
ATOM 702 C C . PHE A 1 89 ? 6.040 16.128 28.123 1.00 16.15 92 PHE A C 1
ATOM 703 O O . PHE A 1 89 ? 6.987 16.041 27.310 1.00 14.83 92 PHE A O 1
ATOM 711 N N . LYS A 1 90 ? 4.996 15.311 28.092 1.00 16.71 93 LYS A N 1
ATOM 712 C CA . LYS A 1 90 ? 4.798 14.268 27.084 1.00 16.64 93 LYS A CA 1
ATOM 713 C C . LYS A 1 90 ? 3.472 14.578 26.394 1.00 16.02 93 LYS A C 1
ATOM 714 O O . LYS A 1 90 ? 2.659 15.329 26.962 1.00 15.11 93 LYS A O 1
ATOM 720 N N . TRP A 1 91 ? 3.274 14.034 25.224 1.00 15.23 94 TRP A N 1
ATOM 721 C CA . TRP A 1 91 ? 1.914 14.029 24.635 1.00 14.59 94 TRP A CA 1
ATOM 722 C C . TRP A 1 91 ? 1.700 12.718 23.897 1.00 16.11 94 TRP A C 1
ATOM 723 O O . TRP A 1 91 ? 2.660 12.085 23.445 1.00 15.54 94 TRP A O 1
ATOM 734 N N . GLU A 1 92 ? 0.433 12.331 23.775 1.00 15.39 95 GLU A N 1
ATOM 735 C CA . GLU A 1 92 ? 0.032 11.125 23.049 1.00 17.82 95 GLU A CA 1
ATOM 736 C C . GLU A 1 92 ? -1.216 11.513 22.241 1.00 15.29 95 GLU A C 1
ATOM 737 O O . GLU A 1 92 ? -2.085 12.236 22.770 1.00 15.56 95 GLU A O 1
ATOM 743 N N . ARG A 1 93 ? -1.318 10.924 21.075 1.00 15.04 96 ARG A N 1
ATOM 744 C CA . ARG A 1 93 ? -2.324 11.328 20.091 1.00 13.59 96 ARG A CA 1
ATOM 745 C C . ARG A 1 93 ? -2.822 10.129 19.322 1.00 15.24 96 ARG A C 1
ATOM 746 O O . ARG A 1 93 ? -2.059 9.251 18.950 1.00 15.23 96 ARG A O 1
ATOM 754 N N . VAL A 1 94 ? -4.084 10.217 18.947 1.00 14.37 97 VAL A N 1
ATOM 755 C CA A VAL A 1 94 ? -4.685 9.301 17.942 0.50 15.61 97 VAL A CA 1
ATOM 756 C CA B VAL A 1 94 ? -4.635 9.304 17.913 0.50 15.40 97 VAL A CA 1
ATOM 757 C C . VAL A 1 94 ? -5.284 10.175 16.840 1.00 15.72 97 VAL A C 1
ATOM 758 O O . VAL A 1 94 ? -5.945 11.191 17.181 1.00 16.10 97 VAL A O 1
ATOM 765 N N . MET A 1 95 ? -5.001 9.813 15.609 1.00 15.80 98 MET A N 1
ATOM 766 C CA . MET A 1 95 ? -5.581 10.463 14.423 1.00 15.57 98 MET A CA 1
ATOM 767 C C . MET A 1 95 ? -6.403 9.411 13.666 1.00 14.72 98 MET A C 1
ATOM 768 O O . MET A 1 95 ? -5.861 8.313 13.326 1.00 16.74 98 MET A O 1
ATOM 773 N N . ASN A 1 96 ? -7.681 9.712 13.456 1.00 15.81 99 ASN A N 1
ATOM 774 C CA . ASN A 1 96 ? -8.631 8.800 12.784 1.00 16.47 99 ASN A CA 1
ATOM 775 C C . ASN A 1 96 ? -9.143 9.471 11.517 1.00 14.95 99 ASN A C 1
ATOM 776 O O . ASN A 1 96 ? -9.788 10.522 11.630 1.00 16.78 99 ASN A O 1
ATOM 781 N N . PHE A 1 97 ? -8.773 8.934 10.378 1.00 15.88 100 PHE A N 1
ATOM 782 C CA . PHE A 1 97 ? -9.115 9.518 9.062 1.00 16.30 100 PHE A CA 1
ATOM 783 C C . PHE A 1 97 ? -10.443 8.945 8.553 1.00 16.45 100 PHE A C 1
ATOM 784 O O . PHE A 1 97 ? -10.848 7.819 8.918 1.00 16.69 100 PHE A O 1
ATOM 792 N N A GLU A 1 98 ? -11.103 9.707 7.683 0.50 16.59 101 GLU A N 1
ATOM 793 N N B GLU A 1 98 ? -11.097 9.734 7.697 0.50 17.91 101 GLU A N 1
ATOM 794 C CA A GLU A 1 98 ? -12.457 9.396 7.146 0.50 16.81 101 GLU A CA 1
ATOM 795 C CA B GLU A 1 98 ? -12.402 9.429 7.044 0.50 19.22 101 GLU A CA 1
ATOM 796 C C A GLU A 1 98 ? -12.491 8.030 6.439 0.50 17.09 101 GLU A C 1
ATOM 797 C C B GLU A 1 98 ? -12.463 8.004 6.502 0.50 18.53 101 GLU A C 1
ATOM 798 O O A GLU A 1 98 ? -13.593 7.455 6.341 0.50 16.99 101 GLU A O 1
ATOM 799 O O B GLU A 1 98 ? -13.551 7.402 6.555 0.50 19.58 101 GLU A O 1
ATOM 810 N N . ASP A 1 99 ? -11.376 7.535 5.902 1.00 18.10 102 ASP A N 1
ATOM 811 C CA . ASP A 1 99 ? -11.348 6.277 5.120 1.00 18.12 102 ASP A CA 1
ATOM 812 C C . ASP A 1 99 ? -10.795 5.123 5.973 1.00 17.31 102 ASP A C 1
ATOM 813 O O . ASP A 1 99 ? -10.419 4.071 5.384 1.00 18.26 102 ASP A O 1
ATOM 818 N N . GLY A 1 100 ? -10.672 5.329 7.291 1.00 17.48 103 GLY A N 1
ATOM 819 C CA . GLY A 1 100 ? -10.253 4.262 8.214 1.00 18.15 103 GLY A CA 1
ATOM 820 C C . GLY A 1 100 ? -8.783 4.290 8.541 1.00 19.48 103 GLY A C 1
ATOM 821 O O . GLY A 1 100 ? -8.413 3.531 9.456 1.00 18.73 103 GLY A O 1
ATOM 822 N N . GLY A 1 101 ? -7.969 5.115 7.859 1.00 17.61 104 GLY A N 1
ATOM 823 C CA . GLY A 1 101 ? -6.575 5.325 8.287 1.00 18.05 104 GLY A CA 1
ATOM 824 C C . GLY A 1 101 ? -6.520 5.639 9.771 1.00 17.09 104 GLY A C 1
ATOM 825 O O . GLY A 1 101 ? -7.373 6.379 10.262 1.00 16.24 104 GLY A O 1
ATOM 826 N N . ALA A 1 102 ? -5.508 5.141 10.467 1.00 16.16 105 ALA A N 1
ATOM 827 C CA . ALA A 1 102 ? -5.362 5.408 11.908 1.00 16.99 105 ALA A CA 1
ATOM 828 C C . ALA A 1 102 ? -3.889 5.631 12.228 1.00 16.59 105 ALA A C 1
ATOM 829 O O . ALA A 1 102 ? -3.062 4.885 11.723 1.00 18.00 105 ALA A O 1
ATOM 831 N N . VAL A 1 103 ? -3.614 6.648 13.040 1.00 16.34 106 VAL A N 1
ATOM 832 C CA . VAL A 1 103 ? -2.224 6.933 13.478 1.00 16.43 106 VAL A CA 1
ATOM 833 C C . VAL A 1 103 ? -2.217 7.098 14.982 1.00 16.28 106 VAL A C 1
ATOM 834 O O . VAL A 1 103 ? -3.012 7.901 15.527 1.00 16.80 106 VAL A O 1
ATOM 838 N N . SER A 1 104 ? -1.275 6.411 15.641 1.00 16.72 107 SER A N 1
ATOM 839 C CA . SER A 1 104 ? -1.001 6.594 17.091 1.00 17.68 107 SER A CA 1
ATOM 840 C C . SER A 1 104 ? 0.371 7.259 17.244 1.00 15.89 107 SER A C 1
ATOM 841 O O . SER A 1 104 ? 1.261 6.898 16.488 1.00 16.82 107 SER A O 1
ATOM 844 N N . VAL A 1 105 ? 0.465 8.257 18.110 1.00 14.85 108 VAL A N 1
ATOM 845 C CA . VAL A 1 105 ? 1.733 9.018 18.276 1.00 14.92 108 VAL A CA 1
ATOM 846 C C . VAL A 1 105 ? 2.024 9.221 19.757 1.00 14.47 108 VAL A C 1
ATOM 847 O O . VAL A 1 105 ? 1.124 9.528 20.545 1.00 15.07 108 VAL A O 1
ATOM 851 N N . ALA A 1 106 ? 3.282 9.034 20.155 1.00 14.81 109 ALA A N 1
ATOM 852 C CA . ALA A 1 106 ? 3.769 9.334 21.505 1.00 15.38 109 ALA A CA 1
ATOM 853 C C . ALA A 1 106 ? 4.985 10.248 21.396 1.00 13.89 109 ALA A C 1
ATOM 854 O O . ALA A 1 106 ? 5.823 10.004 20.481 1.00 15.48 109 ALA A O 1
ATOM 856 N N . GLN A 1 107 ? 5.027 11.261 22.238 1.00 14.31 110 GLN A N 1
ATOM 857 C CA . GLN A 1 107 ? 6.084 12.288 22.189 1.00 13.81 110 GLN A CA 1
ATOM 858 C C . GLN A 1 107 ? 6.598 12.561 23.592 1.00 13.72 110 GLN A C 1
ATOM 859 O O . GLN A 1 107 ? 5.831 12.588 24.557 1.00 13.66 110 GLN A O 1
ATOM 865 N N . ASP A 1 108 ? 7.896 12.841 23.674 1.00 14.87 111 ASP A N 1
ATOM 866 C CA . ASP A 1 108 ? 8.512 13.378 24.896 1.00 15.96 111 ASP A CA 1
ATOM 867 C C . ASP A 1 108 ? 9.219 14.663 24.511 1.00 14.34 111 ASP A C 1
ATOM 868 O O . ASP A 1 108 ? 9.957 14.624 23.522 1.00 14.56 111 ASP A O 1
ATOM 873 N N . THR A 1 109 ? 9.073 15.671 25.336 1.00 14.05 112 THR A N 1
ATOM 874 C CA . THR A 1 109 ? 9.729 16.991 25.240 1.00 14.60 112 THR A CA 1
ATOM 875 C C . THR A 1 109 ? 10.509 17.245 26.529 1.00 14.52 112 THR A C 1
ATOM 876 O O . THR A 1 109 ? 9.958 17.230 27.600 1.00 14.82 112 THR A O 1
ATOM 880 N N A SER A 1 110 ? 11.782 17.535 26.372 0.50 13.59 113 SER A N 1
ATOM 881 N N B SER A 1 110 ? 11.821 17.393 26.386 0.50 15.26 113 SER A N 1
ATOM 882 C CA A SER A 1 110 ? 12.667 17.884 27.492 0.50 14.49 113 SER A CA 1
ATOM 883 C CA B SER A 1 110 ? 12.775 17.705 27.476 0.50 17.56 113 SER A CA 1
ATOM 884 C C A SER A 1 110 ? 13.481 19.119 27.117 0.50 15.84 113 SER A C 1
ATOM 885 C C B SER A 1 110 ? 13.632 18.895 27.046 0.50 17.97 113 SER A C 1
ATOM 886 O O A SER A 1 110 ? 13.282 19.720 26.054 0.50 14.48 113 SER A O 1
ATOM 887 O O B SER A 1 110 ? 13.611 19.187 25.842 0.50 15.62 113 SER A O 1
ATOM 892 N N . LEU A 1 111 ? 14.405 19.470 27.989 1.00 18.44 114 LEU A N 1
ATOM 893 C CA . LEU A 1 111 ? 15.280 20.637 27.777 1.00 20.65 114 LEU A CA 1
ATOM 894 C C . LEU A 1 111 ? 16.680 20.246 28.220 1.00 21.43 114 LEU A C 1
ATOM 895 O O . LEU A 1 111 ? 16.817 19.915 29.401 1.00 22.98 114 LEU A O 1
ATOM 900 N N . GLU A 1 112 ? 17.641 20.279 27.295 1.00 19.74 115 GLU A N 1
ATOM 901 C CA . GLU A 1 112 ? 19.031 19.811 27.541 1.00 22.66 115 GLU A CA 1
ATOM 902 C C . GLU A 1 112 ? 19.967 20.818 26.884 1.00 21.00 115 GLU A C 1
ATOM 903 O O . GLU A 1 112 ? 19.760 21.166 25.716 1.00 18.99 115 GLU A O 1
ATOM 909 N N . ASP A 1 113 ? 21.019 21.239 27.594 1.00 18.55 116 ASP A N 1
ATOM 910 C CA . ASP A 1 113 ? 22.054 22.086 26.966 1.00 19.74 116 ASP A CA 1
ATOM 911 C C . ASP A 1 113 ? 21.380 23.288 26.292 1.00 17.51 116 ASP A C 1
ATOM 912 O O . ASP A 1 113 ? 21.811 23.704 25.218 1.00 17.51 116 ASP A O 1
ATOM 917 N N . GLY A 1 114 ? 20.360 23.890 26.914 1.00 16.88 117 GLY A N 1
ATOM 918 C CA . GLY A 1 114 ? 19.700 25.110 26.400 1.00 18.07 117 GLY A CA 1
ATOM 919 C C . GLY A 1 114 ? 18.828 24.876 25.173 1.00 16.64 117 GLY A C 1
ATOM 920 O O . GLY A 1 114 ? 18.368 25.859 24.606 1.00 21.59 117 GLY A O 1
ATOM 921 N N . THR A 1 115 ? 18.601 23.622 24.807 1.00 16.07 118 THR A N 1
ATOM 922 C CA . THR A 1 115 ? 17.888 23.237 23.574 1.00 16.55 118 THR A CA 1
ATOM 923 C C . THR A 1 115 ? 16.698 22.365 23.936 1.00 16.21 118 THR A C 1
ATOM 924 O O . THR A 1 115 ? 16.800 21.464 24.806 1.00 16.67 118 THR A O 1
ATOM 928 N N . LEU A 1 116 ? 15.561 22.588 23.278 1.00 14.99 119 LEU A N 1
ATOM 929 C CA . LEU A 1 116 ? 14.401 21.700 23.466 1.00 16.60 119 LEU A CA 1
ATOM 930 C C . LEU A 1 116 ? 14.655 20.427 22.676 1.00 15.49 119 LEU A C 1
ATOM 931 O O . LEU A 1 116 ? 15.187 20.502 21.542 1.00 17.10 119 LEU A O 1
ATOM 936 N N . ILE A 1 117 ? 14.343 19.291 23.268 1.00 14.31 120 ILE A N 1
ATOM 937 C CA . ILE A 1 117 ? 14.594 17.945 22.712 1.00 14.88 120 ILE A CA 1
ATOM 938 C C . ILE A 1 117 ? 13.269 17.220 22.570 1.00 15.59 120 ILE A C 1
ATOM 939 O O . ILE A 1 117 ? 12.588 17.048 23.582 1.00 15.43 120 ILE A O 1
ATOM 944 N N . TYR A 1 118 ? 12.937 16.867 21.344 1.00 15.17 121 TYR A N 1
ATOM 945 C CA . TYR A 1 118 ? 11.693 16.129 21.025 1.00 13.92 121 TYR A CA 1
ATOM 946 C C . TYR A 1 118 ? 12.027 14.720 20.551 1.00 15.10 121 TYR A C 1
ATOM 947 O O . TYR A 1 118 ? 12.828 14.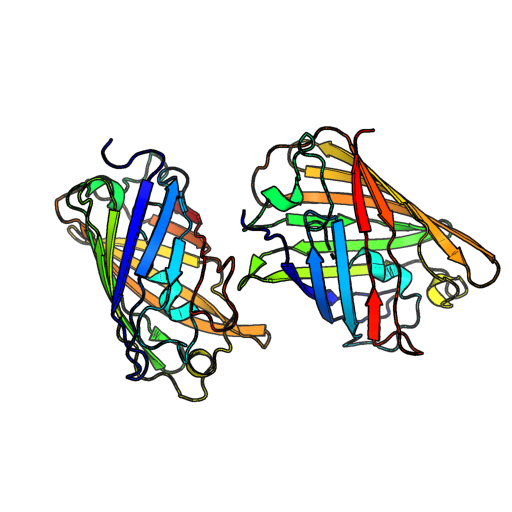533 19.643 1.00 15.33 121 TYR A O 1
ATOM 956 N N . LYS A 1 119 ? 11.356 13.731 21.131 1.00 14.64 122 LYS A N 1
ATOM 957 C CA . LYS A 1 119 ? 11.446 12.320 20.729 1.00 15.49 122 LYS A CA 1
ATOM 958 C C . LYS A 1 119 ? 10.041 11.827 20.399 1.00 14.97 122 LYS A C 1
ATOM 959 O O . LYS A 1 119 ? 9.157 12.019 21.233 1.00 15.40 122 LYS A O 1
ATOM 965 N N . VAL A 1 120 ? 9.852 11.313 19.198 1.00 15.64 123 VAL A N 1
ATOM 966 C CA . VAL A 1 120 ? 8.523 10.917 18.673 1.00 14.71 123 VAL A CA 1
ATOM 967 C C . VAL A 1 120 ? 8.538 9.465 18.206 1.00 14.73 123 VAL A C 1
ATOM 968 O O . VAL A 1 120 ? 9.439 9.026 17.512 1.00 15.85 123 VAL A O 1
ATOM 972 N N . LYS A 1 121 ? 7.461 8.764 18.493 1.00 15.26 124 LYS A N 1
ATOM 973 C CA . LYS A 1 121 ? 7.202 7.416 17.986 1.00 16.20 124 LYS A CA 1
ATOM 974 C C . LYS A 1 121 ? 5.830 7.476 17.329 1.00 15.87 124 LYS A C 1
ATOM 975 O O . LYS A 1 121 ? 4.899 7.999 17.947 1.00 15.38 124 LYS A O 1
ATOM 981 N N . LEU A 1 122 ? 5.717 6.905 16.145 1.00 15.89 125 LEU A N 1
ATOM 982 C CA . LEU A 1 122 ? 4.476 6.997 15.351 1.00 16.22 125 LEU A CA 1
ATOM 983 C C . LEU A 1 122 ? 4.192 5.634 14.732 1.00 15.23 125 LEU A C 1
ATOM 984 O O . LEU A 1 122 ? 5.113 5.028 14.193 1.00 16.26 125 LEU A O 1
ATOM 989 N N . ARG A 1 123 ? 2.914 5.264 14.680 1.00 16.05 126 ARG A N 1
ATOM 990 C CA . ARG A 1 123 ? 2.469 4.041 13.980 1.00 17.80 126 ARG A CA 1
ATOM 991 C C . ARG A 1 123 ? 1.188 4.384 13.249 1.00 17.40 126 ARG A C 1
ATOM 992 O O . ARG A 1 123 ? 0.183 4.716 13.916 1.00 17.45 126 ARG A O 1
ATOM 1000 N N . GLY A 1 124 ? 1.233 4.310 11.937 1.00 18.07 127 GLY A N 1
ATOM 1001 C CA . GLY A 1 124 ? 0.011 4.441 11.139 1.00 18.07 127 GLY A CA 1
ATOM 1002 C C . GLY A 1 124 ? -0.333 3.117 10.509 1.00 18.33 127 GLY A C 1
ATOM 1003 O O . GLY A 1 124 ? 0.613 2.357 10.097 1.00 19.25 127 GLY A O 1
ATOM 1004 N N . THR A 1 125 ? -1.633 2.835 10.413 1.00 19.95 128 THR A N 1
ATOM 1005 C CA . THR A 1 125 ? -2.128 1.567 9.846 1.00 20.62 128 THR A CA 1
ATOM 1006 C C . THR A 1 125 ? -3.471 1.793 9.155 1.00 21.18 128 THR A C 1
ATOM 1007 O O . THR A 1 125 ? -4.081 2.881 9.359 1.00 19.74 128 THR A O 1
ATOM 1011 N N . ASN A 1 126 ? -3.865 0.831 8.312 1.00 21.77 129 ASN A N 1
ATOM 1012 C CA . ASN A 1 126 ? -5.219 0.818 7.713 1.00 20.75 129 ASN A CA 1
ATOM 1013 C C . ASN A 1 126 ? -5.383 1.981 6.728 1.00 21.64 129 ASN A C 1
ATOM 1014 O O . ASN A 1 126 ? -6.511 2.309 6.397 1.00 20.98 129 ASN A O 1
ATOM 1019 N N . PHE A 1 127 ? -4.311 2.520 6.170 1.00 19.90 130 PHE A N 1
ATOM 1020 C CA . PHE A 1 127 ? -4.466 3.495 5.068 1.00 19.10 130 PHE A CA 1
ATOM 1021 C C . PHE A 1 127 ? -4.741 2.716 3.800 1.00 20.22 130 PHE A C 1
ATOM 1022 O O . PHE A 1 127 ? -3.975 1.830 3.472 1.00 19.98 130 PHE A O 1
ATOM 1030 N N . PRO A 1 128 ? -5.844 2.986 3.067 1.00 18.97 131 PRO A N 1
ATOM 1031 C CA . PRO A 1 128 ? -6.081 2.283 1.806 1.00 21.32 131 PRO A CA 1
ATOM 1032 C C . PRO A 1 128 ? -4.861 2.421 0.899 1.00 21.58 131 PRO A C 1
ATOM 1033 O O . PRO A 1 128 ? -4.386 3.539 0.705 1.00 19.55 131 PRO A O 1
ATOM 1037 N N . PRO A 1 129 ? -4.344 1.320 0.306 1.00 24.16 132 PRO A N 1
ATOM 1038 C CA . PRO A 1 129 ? -3.156 1.415 -0.544 1.00 25.49 132 PRO A CA 1
ATOM 1039 C C . PRO A 1 129 ? -3.302 2.400 -1.714 1.00 26.76 132 PRO A C 1
ATOM 1040 O O . PRO A 1 129 ? -2.291 2.993 -2.122 1.00 25.85 132 PRO A O 1
ATOM 1044 N N . ASP A 1 130 ? -4.520 2.600 -2.222 1.00 26.60 133 ASP A N 1
ATOM 1045 C CA . ASP A 1 130 ? -4.777 3.490 -3.384 1.00 27.99 133 ASP A CA 1
ATOM 1046 C C . ASP A 1 130 ? -5.406 4.800 -2.907 1.00 24.80 133 ASP A C 1
ATOM 1047 O O . ASP A 1 130 ? -5.848 5.583 -3.749 1.00 26.87 133 ASP A O 1
ATOM 1052 N N . GLY A 1 131 ? -5.396 5.053 -1.595 1.00 21.66 134 GLY A N 1
ATOM 1053 C CA . GLY A 1 131 ? -5.971 6.275 -1.031 1.00 20.17 134 GLY A CA 1
ATOM 1054 C C . GLY A 1 131 ? -4.969 7.421 -1.110 1.00 17.86 134 GLY A C 1
ATOM 1055 O O . GLY A 1 131 ? -3.814 7.206 -1.471 1.00 19.27 134 GLY A O 1
ATOM 1056 N N . PRO A 1 132 ? -5.376 8.648 -0.740 1.00 18.07 135 PRO A N 1
ATOM 1057 C CA . PRO A 1 132 ? -4.557 9.830 -0.977 1.00 17.59 135 PRO A CA 1
ATOM 1058 C C . PRO A 1 132 ? -3.303 9.910 -0.085 1.00 17.87 135 PRO A C 1
ATOM 1059 O O . PRO A 1 132 ? -2.328 10.526 -0.503 1.00 18.15 135 PRO A O 1
ATOM 1063 N N . VAL A 1 133 ? -3.286 9.211 1.046 1.00 16.41 136 VAL A N 1
ATOM 1064 C CA . VAL A 1 133 ? -2.070 9.200 1.909 1.00 16.65 136 VAL A CA 1
ATOM 1065 C C . VAL A 1 133 ? -1.001 8.325 1.249 1.00 16.87 136 VAL A C 1
ATOM 1066 O O . VAL A 1 133 ? 0.134 8.803 1.049 1.00 18.11 136 VAL A O 1
ATOM 1070 N N . MET A 1 134 ? -1.324 7.077 0.930 1.00 17.68 137 MET A N 1
ATOM 1071 C CA . MET A 1 134 ? -0.309 6.144 0.382 1.00 19.37 137 MET A CA 1
ATOM 1072 C C . MET A 1 134 ? -0.012 6.509 -1.070 1.00 19.72 137 MET A C 1
ATOM 1073 O O . MET A 1 134 ? 1.014 6.042 -1.559 1.00 22.11 137 MET A O 1
ATOM 1078 N N . GLN A 1 135 ? -0.857 7.308 -1.740 1.00 20.09 138 GLN A N 1
ATOM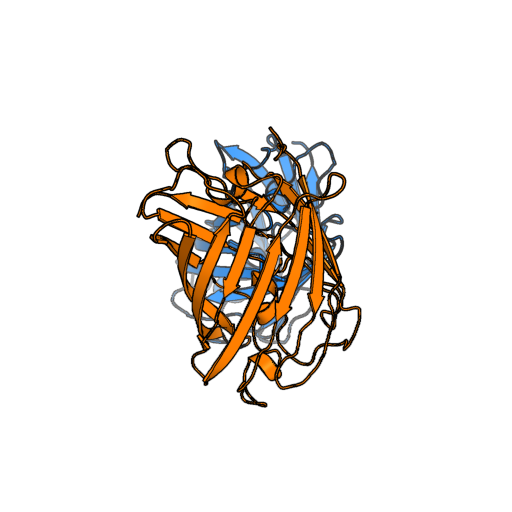 1079 C CA . GLN A 1 135 ? -0.574 7.735 -3.137 1.00 20.84 138 GLN A CA 1
ATOM 1080 C C . GLN A 1 135 ? 0.011 9.151 -3.202 1.00 19.18 138 GLN A C 1
ATOM 1081 O O . GLN A 1 135 ? 0.247 9.654 -4.310 1.00 19.92 138 GLN A O 1
ATOM 1087 N N . LYS A 1 136 ? 0.258 9.763 -2.051 1.00 17.38 139 LYS A N 1
ATOM 1088 C CA . LYS A 1 136 ? 0.901 11.097 -1.973 1.00 16.75 139 LYS A CA 1
ATOM 1089 C C . LYS A 1 136 ? 0.066 12.108 -2.764 1.00 17.80 139 LYS A C 1
ATOM 1090 O O . LYS A 1 136 ? 0.634 12.855 -3.545 1.00 18.18 139 LYS A O 1
ATOM 1096 N N . LYS A 1 137 ? -1.241 12.142 -2.495 1.00 15.57 140 LYS A N 1
ATOM 1097 C CA . LYS A 1 137 ? -2.192 13.024 -3.223 1.00 17.99 140 LYS A CA 1
ATOM 1098 C C . LYS A 1 137 ? -2.703 14.166 -2.340 1.00 17.64 140 LYS A C 1
ATOM 1099 O O . LYS A 1 137 ? -3.749 14.730 -2.663 1.00 20.01 140 LYS A O 1
ATOM 1105 N N . THR A 1 138 ? -2.031 14.484 -1.233 1.00 16.47 141 THR A N 1
ATOM 1106 C CA . THR A 1 138 ? -2.432 15.575 -0.316 1.00 17.21 141 THR A CA 1
ATOM 1107 C C . THR A 1 138 ? -1.479 16.746 -0.495 1.00 17.30 141 THR A C 1
ATOM 1108 O O . THR A 1 138 ? -0.341 16.547 -1.036 1.00 19.27 141 THR A O 1
ATOM 1112 N N . MET A 1 139 ? -1.932 17.932 -0.112 1.00 15.89 142 MET A N 1
ATOM 1113 C CA . MET A 1 139 ? -1.078 19.133 -0.233 1.00 18.67 142 MET A CA 1
ATOM 1114 C C . MET A 1 139 ? -1.346 20.087 0.927 1.00 19.51 142 MET A C 1
ATOM 1115 O O . MET A 1 139 ? -1.511 21.313 0.742 1.00 21.32 142 MET A O 1
ATOM 1120 N N . GLY A 1 140 ? -1.341 19.537 2.134 1.00 17.11 143 GLY A N 1
ATOM 1121 C CA . GLY A 1 140 ? -1.216 20.389 3.311 1.00 16.10 143 GLY A CA 1
ATOM 1122 C C . GLY A 1 140 ? -2.499 20.519 4.094 1.00 17.09 143 GLY A C 1
ATOM 1123 O O . GLY A 1 140 ? -3.607 20.271 3.548 1.00 16.11 143 GLY A O 1
ATOM 1124 N N . TRP A 1 141 ? -2.355 20.860 5.357 1.00 15.75 144 TRP A N 1
ATOM 1125 C CA . TRP A 1 141 ? -3.476 20.995 6.307 1.00 14.93 144 TRP A CA 1
ATOM 1126 C C . TRP A 1 141 ? -4.098 22.372 6.206 1.00 15.06 144 TRP A C 1
ATOM 1127 O O . TRP A 1 141 ? -3.384 23.369 6.125 1.00 17.77 144 TRP A O 1
ATOM 1138 N N . GLU A 1 142 ? -5.416 22.425 6.277 1.00 14.58 145 GLU A N 1
ATOM 1139 C CA . GLU A 1 142 ? -6.102 23.709 6.434 1.00 15.79 145 GLU A CA 1
ATOM 1140 C C . GLU A 1 142 ? -5.837 24.252 7.841 1.00 15.46 145 GLU A C 1
ATOM 1141 O O . GLU A 1 142 ? -5.477 23.481 8.765 1.00 14.93 145 GLU A O 1
ATOM 1147 N N . ALA A 1 143 ? -6.030 25.553 8.003 1.00 14.70 146 ALA A N 1
ATOM 1148 C CA . ALA A 1 143 ? -6.015 26.212 9.325 1.00 15.02 146 ALA A CA 1
ATOM 1149 C C . ALA A 1 143 ? -6.964 25.460 10.244 1.00 14.86 146 ALA A C 1
ATOM 1150 O O . ALA A 1 143 ? -8.058 25.033 9.801 1.00 16.38 146 ALA A O 1
ATOM 1152 N N . SER A 1 144 ? -6.565 25.289 11.497 1.00 14.57 147 SER A N 1
ATOM 1153 C CA . SER A 1 144 ? -7.320 24.441 12.438 1.00 13.83 147 SER A CA 1
ATOM 1154 C C . SER A 1 144 ? -7.520 25.162 13.764 1.00 15.08 147 SER A C 1
ATOM 1155 O O . SER A 1 144 ? -6.833 26.165 14.055 1.00 14.95 147 SER A O 1
ATOM 1158 N N . THR A 1 145 ? -8.490 24.678 14.530 1.00 14.32 148 THR A N 1
ATOM 1159 C CA . THR A 1 145 ? -8.756 25.164 15.894 1.00 14.99 148 THR A CA 1
ATOM 1160 C C . THR A 1 145 ? -8.759 23.940 16.812 1.00 14.66 148 THR A C 1
ATOM 1161 O O . THR A 1 145 ? -9.637 23.067 16.689 1.00 14.64 148 THR A O 1
ATOM 1165 N N . GLU A 1 146 ? -7.778 23.858 17.700 1.00 14.61 149 GLU A N 1
ATOM 1166 C CA . GLU A 1 146 ? -7.687 22.783 18.707 1.00 15.33 149 GLU A CA 1
ATOM 1167 C C . GLU A 1 146 ? -8.507 23.233 19.920 1.00 14.11 149 GLU A C 1
ATOM 1168 O O . GLU A 1 146 ? -8.331 24.398 20.380 1.00 15.41 149 GLU A O 1
ATOM 1174 N N . ARG A 1 147 ? -9.397 22.381 20.404 1.00 14.48 150 ARG A N 1
ATOM 1175 C CA . ARG A 1 147 ? -10.335 22.723 21.511 1.00 15.20 150 ARG A CA 1
ATOM 1176 C C . ARG A 1 147 ? -9.810 21.953 22.708 1.00 13.88 150 ARG A C 1
ATOM 1177 O O . ARG A 1 147 ? -9.834 20.673 22.709 1.00 15.10 150 ARG A O 1
ATOM 1185 N N . LEU A 1 148 ? -9.281 22.693 23.662 1.00 15.26 151 LEU A N 1
ATOM 1186 C CA . LEU A 1 148 ? -8.556 22.121 24.808 1.00 15.48 151 LEU A CA 1
ATOM 1187 C C . LEU A 1 148 ? -9.357 22.326 26.082 1.00 15.17 151 LEU A C 1
ATOM 1188 O O . LEU A 1 148 ? -10.080 23.336 26.225 1.00 17.53 151 LEU A O 1
ATOM 1193 N N . TYR A 1 149 ? -9.098 21.423 26.993 1.00 16.19 152 TYR A N 1
ATOM 1194 C CA . TYR A 1 149 ? -9.704 21.518 28.336 1.00 16.33 152 TYR A CA 1
ATOM 1195 C C . TYR A 1 149 ? -8.846 20.751 29.327 1.00 15.93 152 TYR A C 1
ATOM 1196 O O . TYR A 1 149 ? -8.251 19.720 29.025 1.00 15.52 152 TYR A O 1
ATOM 1205 N N . PRO A 1 150 ? -8.801 21.227 30.585 1.00 17.22 153 PRO A N 1
ATOM 1206 C CA . PRO A 1 150 ? -8.050 20.543 31.626 1.00 17.83 153 PRO A CA 1
ATOM 1207 C C . PRO A 1 150 ? -8.854 19.340 32.133 1.00 17.46 153 PRO A C 1
ATOM 1208 O O . PRO A 1 150 ? -10.103 19.422 32.173 1.00 17.83 153 PRO A O 1
ATOM 1212 N N . GLU A 1 151 ? -8.167 18.276 32.516 1.00 19.34 154 GLU A N 1
ATOM 1213 C CA . GLU A 1 151 ? -8.735 17.083 33.180 1.00 19.13 154 GLU A CA 1
ATOM 1214 C C . GLU A 1 151 ? -7.731 16.658 34.263 1.00 21.07 154 GLU A C 1
ATOM 1215 O O . GLU A 1 151 ? -6.647 16.165 33.893 1.00 21.30 154 GLU A O 1
ATOM 1221 N N . ASP A 1 152 ? -8.067 16.885 35.535 1.00 21.68 155 ASP A N 1
ATOM 1222 C CA . ASP A 1 152 ? -7.124 16.674 36.669 1.00 23.66 155 ASP A CA 1
ATOM 1223 C C . ASP A 1 152 ? -5.821 17.433 36.357 1.00 20.76 155 ASP A C 1
ATOM 1224 O O . ASP A 1 152 ? -5.876 18.655 36.342 1.00 24.80 155 ASP A O 1
ATOM 1229 N N . VAL A 1 153 ? -4.711 16.762 36.073 1.00 22.25 156 VAL A N 1
ATOM 1230 C CA . VAL A 1 153 ? -3.392 17.441 35.904 1.00 19.63 156 VAL A CA 1
ATOM 1231 C C . VAL A 1 153 ? -3.006 17.465 34.417 1.00 20.17 156 VAL A C 1
ATOM 1232 O O . VAL A 1 153 ? -1.894 17.916 34.119 1.00 19.19 156 VAL A O 1
ATOM 1236 N N . VAL A 1 154 ? -3.835 16.923 33.523 1.00 18.20 157 VAL A N 1
ATOM 1237 C CA . VAL A 1 154 ? -3.481 16.807 32.080 1.00 16.85 157 VAL A CA 1
ATOM 1238 C C . VAL A 1 154 ? -4.344 17.785 31.293 1.00 18.05 157 VAL A C 1
ATOM 1239 O O . VAL A 1 154 ? -5.342 18.292 31.810 1.00 17.97 157 VAL A O 1
ATOM 1243 N N . LEU A 1 155 ? -3.881 18.083 30.089 1.00 16.38 158 LEU A N 1
ATOM 1244 C CA . LEU A 1 155 ? -4.648 18.901 29.139 1.00 17.08 158 LEU A CA 1
ATOM 1245 C C . LEU A 1 155 ? -5.071 17.997 27.984 1.00 17.07 158 LEU A C 1
ATOM 1246 O O . LEU A 1 155 ? -4.240 17.288 27.402 1.00 18.45 158 LEU A O 1
ATOM 1251 N N . LYS A 1 156 ? -6.341 18.045 27.628 1.00 16.55 159 LYS A N 1
ATOM 1252 C CA . LYS A 1 156 ? -6.883 17.249 26.499 1.00 16.42 159 LYS A CA 1
ATOM 1253 C C . LYS A 1 156 ? -7.291 18.206 25.385 1.00 15.40 159 LYS A C 1
ATOM 1254 O O . LYS A 1 156 ? -7.708 19.317 25.655 1.00 16.32 159 LYS A O 1
ATOM 1260 N N . GLY A 1 157 ? -7.018 17.823 24.155 1.00 14.77 160 GLY A N 1
ATOM 1261 C CA . GLY A 1 157 ? -7.402 18.632 22.989 1.00 15.23 160 GLY A CA 1
ATOM 1262 C C . GLY A 1 157 ? -7.959 17.792 21.873 1.00 14.50 160 GLY A C 1
ATOM 1263 O O . GLY A 1 157 ? -7.527 16.644 21.677 1.00 14.10 160 GLY A O 1
ATOM 1264 N N . ASP A 1 158 ? -8.923 18.364 21.163 1.00 14.27 161 ASP A N 1
ATOM 1265 C CA . ASP A 1 158 ? -9.565 17.708 20.000 1.00 14.87 161 ASP A CA 1
ATOM 1266 C C . ASP A 1 158 ? -9.474 18.678 18.836 1.00 13.35 161 ASP A C 1
ATOM 1267 O O . ASP A 1 158 ? -9.645 19.910 19.051 1.00 14.17 161 ASP A O 1
ATOM 1272 N N . ILE A 1 159 ? -9.235 18.149 17.637 1.00 14.36 162 ILE A N 1
ATOM 1273 C CA . ILE A 1 159 ? -9.186 18.987 16.421 1.00 14.95 162 ILE A CA 1
ATOM 1274 C C . ILE A 1 159 ? -9.937 18.277 15.318 1.00 13.68 162 ILE A C 1
ATOM 1275 O O . ILE A 1 159 ? -9.693 17.095 15.120 1.00 14.88 162 ILE A O 1
ATOM 1280 N N . LYS A 1 160 ? -10.716 19.055 14.574 1.00 15.28 163 LYS A N 1
ATOM 1281 C CA . LYS A 1 160 ? -11.256 18.650 13.262 1.00 15.79 163 LYS A CA 1
ATOM 1282 C C . LYS A 1 160 ? -10.257 19.145 12.226 1.00 14.93 163 LYS A C 1
ATOM 1283 O O . LYS A 1 160 ? -10.123 20.320 12.070 1.00 19.38 163 LYS A O 1
ATOM 1289 N N . MET A 1 161 ? -9.480 18.247 11.669 1.00 14.76 164 MET A N 1
ATOM 1290 C CA . MET A 1 161 ? -8.387 18.517 10.713 1.00 13.68 164 MET A CA 1
ATOM 1291 C C . MET A 1 161 ? -8.849 18.158 9.297 1.00 15.51 164 MET A C 1
ATOM 1292 O O . MET A 1 161 ? -9.626 17.191 9.106 1.00 15.51 164 MET A O 1
ATOM 1297 N N . ALA A 1 162 ? -8.312 18.871 8.311 1.00 16.60 165 ALA A N 1
ATOM 1298 C CA . ALA A 1 162 ? -8.692 18.694 6.895 1.00 16.84 165 ALA A CA 1
ATOM 1299 C C . ALA A 1 162 ? -7.437 18.807 6.045 1.00 15.68 165 ALA A C 1
ATOM 1300 O O . ALA A 1 162 ? -6.766 19.870 6.180 1.00 16.83 165 ALA A O 1
ATOM 1302 N N . LEU A 1 163 ? -7.087 17.749 5.328 1.00 16.57 166 LEU A N 1
ATOM 1303 C CA . LEU A 1 163 ? -5.995 17.748 4.333 1.00 18.14 166 LEU A CA 1
ATOM 1304 C C . LEU A 1 163 ? -6.568 18.179 3.002 1.00 16.60 166 LEU A C 1
ATOM 1305 O O . LEU A 1 163 ? -7.613 17.641 2.577 1.00 16.46 166 LEU A O 1
ATOM 1310 N N . ARG A 1 164 ? -5.881 19.082 2.332 1.00 17.20 167 ARG A N 1
ATOM 1311 C CA . ARG A 1 164 ? -6.258 19.481 0.960 1.00 17.76 167 ARG A CA 1
ATOM 1312 C C . ARG A 1 164 ? -5.792 18.382 0.028 1.00 19.65 167 ARG A C 1
ATOM 1313 O O . ARG A 1 164 ? -4.663 17.852 0.227 1.00 19.89 167 ARG A O 1
ATOM 1321 N N . LEU A 1 165 ? -6.635 17.989 -0.919 1.00 16.54 168 LEU A N 1
ATOM 1322 C CA . LEU A 1 165 ? -6.259 16.970 -1.916 1.00 17.61 168 LEU A CA 1
ATOM 1323 C C . LEU A 1 165 ? -5.774 17.650 -3.189 1.00 18.77 168 LEU A C 1
ATOM 1324 O O . LEU A 1 165 ? -6.380 18.659 -3.607 1.00 17.22 168 LEU A O 1
ATOM 1329 N N . LYS A 1 166 ? -4.700 17.130 -3.772 1.00 19.62 169 LYS A N 1
ATOM 1330 C CA . LYS A 1 166 ? -4.057 17.766 -4.947 1.00 20.71 169 LYS A CA 1
ATOM 1331 C C . LYS A 1 166 ? -5.055 17.906 -6.095 1.00 21.92 169 LYS A C 1
ATOM 1332 O O . LYS A 1 166 ? -4.993 18.901 -6.778 1.00 22.70 169 LYS A O 1
ATOM 1338 N N . ASP A 1 167 ? -5.914 16.924 -6.288 1.00 20.61 170 ASP A N 1
ATOM 1339 C CA . ASP A 1 167 ? -6.827 16.936 -7.477 1.00 20.85 170 ASP A CA 1
ATOM 1340 C C . ASP A 1 167 ? -8.170 17.564 -7.103 1.00 20.46 170 ASP A C 1
ATOM 1341 O O . ASP A 1 167 ? -9.073 17.529 -7.957 1.00 22.12 170 ASP A O 1
ATOM 1346 N N . GLY A 1 168 ? -8.342 18.092 -5.895 1.00 18.08 171 GLY A N 1
ATOM 1347 C CA . GLY A 1 168 ? -9.581 18.763 -5.466 1.00 17.14 171 GLY A CA 1
ATOM 1348 C C . GLY A 1 168 ? -10.216 18.093 -4.251 1.00 15.35 171 GLY A C 1
ATOM 1349 O O . GLY A 1 168 ? -10.239 16.826 -4.203 1.00 18.87 171 GLY A O 1
ATOM 1350 N N . GLY A 1 169 ? -10.737 18.919 -3.354 1.00 17.67 172 GLY A N 1
ATOM 1351 C CA . GLY A 1 169 ? -11.535 18.505 -2.195 1.00 16.81 172 GLY A CA 1
ATOM 1352 C C . GLY A 1 169 ? -10.681 18.302 -0.968 1.00 17.19 172 GLY A C 1
ATOM 1353 O O . GLY A 1 169 ? -9.481 18.657 -0.991 1.00 17.46 172 GLY A O 1
ATOM 1354 N N . ARG A 1 170 ? -11.326 17.796 0.075 1.00 17.01 173 ARG A N 1
ATOM 1355 C CA . ARG A 1 170 ? -10.724 17.712 1.428 1.00 18.25 173 ARG A CA 1
ATOM 1356 C C . ARG A 1 170 ? -10.843 16.275 1.946 1.00 17.51 173 ARG A C 1
ATOM 1357 O O . ARG A 1 170 ? -11.725 15.514 1.507 1.00 19.69 173 ARG A O 1
ATOM 1365 N N . TYR A 1 171 ? -9.893 15.894 2.800 1.00 16.93 174 TYR A N 1
ATOM 1366 C CA . TYR A 1 171 ? -9.743 14.541 3.373 1.00 17.03 174 TYR A CA 1
ATOM 1367 C C . TYR A 1 171 ? -9.632 14.743 4.883 1.00 17.62 174 TYR A C 1
ATOM 1368 O O . TYR A 1 171 ? -8.663 15.418 5.301 1.00 17.84 174 TYR A O 1
ATOM 1377 N N . LEU A 1 172 ? -10.622 14.294 5.659 1.00 17.02 175 LEU A N 1
ATOM 1378 C CA . LEU A 1 172 ? -10.819 14.738 7.063 1.00 18.71 175 LEU A CA 1
ATOM 1379 C C . LEU A 1 172 ? -10.256 13.719 8.054 1.00 17.29 175 LEU A C 1
ATOM 1380 O O . LEU A 1 172 ? -10.125 12.517 7.750 1.00 16.42 175 LEU A O 1
ATOM 1385 N N . ALA A 1 173 ? -9.816 14.240 9.190 1.00 16.15 176 ALA A N 1
ATOM 1386 C CA . ALA A 1 173 ? -9.348 13.415 10.320 1.00 17.08 176 ALA A CA 1
ATOM 1387 C C . ALA A 1 173 ? -9.788 14.064 11.609 1.00 14.85 176 ALA A C 1
ATOM 1388 O O . ALA A 1 173 ? -9.859 15.327 11.695 1.00 16.24 176 ALA A O 1
ATOM 1390 N N . ASP A 1 174 ? -10.094 13.238 12.601 1.00 16.64 177 ASP A N 1
ATOM 1391 C CA . ASP A 1 174 ? -10.241 13.712 13.995 1.00 15.78 177 ASP A CA 1
ATOM 1392 C C . ASP A 1 174 ? -8.897 13.494 14.707 1.00 14.87 177 ASP A C 1
ATOM 1393 O O . ASP A 1 174 ? -8.341 12.415 14.524 1.00 16.30 177 ASP A O 1
ATOM 1398 N N . PHE A 1 175 ? -8.403 14.511 15.404 1.00 13.68 178 PHE A N 1
ATOM 1399 C CA . PHE A 1 175 ? -7.199 14.401 16.266 1.00 15.08 178 PHE A CA 1
ATOM 1400 C C . PHE A 1 175 ? -7.646 14.469 17.713 1.00 14.76 178 PHE A C 1
ATOM 1401 O O . PHE A 1 175 ? -8.409 15.346 18.084 1.00 14.47 178 PHE A O 1
ATOM 1409 N N . LYS A 1 176 ? -7.126 13.547 18.530 1.00 15.41 179 LYS A N 1
ATOM 1410 C CA . LYS A 1 176 ? -7.332 13.598 19.978 1.00 15.45 179 LYS A CA 1
ATOM 1411 C C . LYS A 1 176 ? -5.967 13.451 20.639 1.00 14.47 179 LYS A C 1
ATOM 1412 O O . LYS A 1 176 ? -5.249 12.507 20.302 1.00 16.04 179 LYS A O 1
ATOM 1418 N N . THR A 1 177 ? -5.617 14.432 21.448 1.00 13.69 180 THR A N 1
ATOM 1419 C CA . THR A 1 177 ? -4.295 14.465 22.111 1.00 13.91 180 THR A CA 1
ATOM 1420 C C . THR A 1 177 ? -4.523 14.676 23.599 1.00 14.78 180 THR A C 1
ATOM 1421 O O . THR A 1 177 ? -5.366 15.488 23.995 1.00 16.09 180 THR A O 1
ATOM 1425 N N . THR A 1 178 ? -3.652 14.057 24.398 1.00 15.74 181 THR A N 1
ATOM 1426 C CA . THR A 1 178 ? -3.494 14.351 25.832 1.00 15.99 181 THR A CA 1
ATOM 1427 C C . THR A 1 178 ? -2.069 14.858 26.050 1.00 14.89 181 THR A C 1
ATOM 1428 O O . THR A 1 178 ? -1.157 14.192 25.545 1.00 16.23 181 THR A O 1
ATOM 1432 N N . TYR A 1 179 ? -1.941 16.006 26.701 1.00 14.47 182 TYR A N 1
ATOM 1433 C CA . TYR A 1 179 ? -0.639 16.659 27.025 1.00 13.91 182 TYR A CA 1
ATOM 1434 C C . TYR A 1 179 ? -0.413 16.525 28.526 1.00 15.23 182 TYR A C 1
ATOM 1435 O O . TYR A 1 179 ? -1.342 16.801 29.309 1.00 15.67 182 TYR A O 1
ATOM 1444 N N . ARG A 1 180 ? 0.773 16.066 28.931 1.00 15.73 183 ARG A N 1
ATOM 1445 C CA . ARG A 1 180 ? 1.004 15.592 30.341 1.00 16.16 183 ARG A CA 1
ATOM 1446 C C . ARG A 1 180 ? 2.308 16.220 30.826 1.00 16.86 183 ARG A C 1
ATOM 1447 O O . ARG A 1 180 ? 3.384 15.725 30.416 1.00 16.41 183 ARG A O 1
ATOM 1455 N N . ALA A 1 181 ? 2.216 17.351 31.509 1.00 16.19 184 ALA A N 1
ATOM 1456 C CA . ALA A 1 181 ? 3.362 18.014 32.186 1.00 16.53 184 ALA A CA 1
ATOM 1457 C C . ALA A 1 181 ? 4.050 17.073 33.181 1.00 18.85 184 ALA A C 1
ATOM 1458 O O . ALA A 1 181 ? 3.407 16.188 33.800 1.00 18.38 184 ALA A O 1
ATOM 1460 N N . LYS A 1 182 ? 5.371 17.219 33.280 1.00 18.85 185 LYS A N 1
ATOM 1461 C CA . LYS A 1 182 ? 6.168 16.301 34.137 1.00 20.56 185 LYS A CA 1
ATOM 1462 C C . LYS A 1 182 ? 6.160 16.789 35.586 1.00 21.45 185 LYS A C 1
ATOM 1463 O O . LYS A 1 182 ? 6.798 16.098 36.417 1.00 23.43 185 LYS A O 1
ATOM 1469 N N . LYS A 1 183 ? 5.595 17.965 35.851 1.00 19.62 186 LYS A N 1
ATOM 1470 C CA . LYS A 1 183 ? 5.422 18.495 37.230 1.00 22.83 186 LYS A CA 1
ATOM 1471 C C . LYS A 1 183 ? 4.103 19.252 37.299 1.00 24.94 186 LYS A C 1
ATOM 1472 O O . LYS A 1 183 ? 3.484 19.499 36.268 1.00 21.39 186 LYS A O 1
ATOM 1478 N N . PRO A 1 184 ? 3.600 19.623 38.496 1.00 24.49 187 PRO A N 1
ATOM 1479 C CA . PRO A 1 184 ? 2.329 20.317 38.576 1.00 24.38 187 PRO A CA 1
ATOM 1480 C C . PRO A 1 184 ? 2.527 21.724 38.013 1.00 24.50 187 PRO A C 1
ATOM 1481 O O . PRO A 1 184 ? 3.562 22.322 38.205 1.00 24.95 187 PRO A O 1
ATOM 1485 N N . VAL A 1 185 ? 1.544 22.184 37.244 1.00 21.53 188 VAL A N 1
ATOM 1486 C CA . VAL A 1 185 ? 1.537 23.576 36.741 1.00 21.79 188 VAL A CA 1
ATOM 1487 C C . VAL A 1 185 ? 0.163 24.168 37.028 1.00 21.97 188 VAL A C 1
ATOM 1488 O O . VAL A 1 185 ? -0.759 23.400 37.383 1.00 23.99 188 VAL A O 1
ATOM 1492 N N . GLN A 1 186 ? 0.050 25.479 36.887 1.00 22.75 189 GLN A N 1
ATOM 1493 C CA . GLN A 1 186 ? -1.245 26.170 37.018 1.00 24.21 189 GLN A CA 1
ATOM 1494 C C . GLN A 1 186 ? -2.061 25.808 35.783 1.00 23.97 189 GLN A C 1
ATOM 1495 O O . GLN A 1 186 ? -1.592 26.091 34.656 1.00 22.83 189 GLN A O 1
ATOM 1501 N N . MET A 1 187 ? -3.239 25.220 35.994 1.00 21.17 190 MET A N 1
ATOM 1502 C CA . MET A 1 187 ? -4.089 24.714 34.887 1.00 22.27 190 MET A CA 1
ATOM 1503 C C . MET A 1 187 ? -4.861 25.863 34.250 1.00 22.42 190 MET A C 1
ATOM 1504 O O . MET A 1 187 ? -5.457 26.702 34.922 1.00 24.17 190 MET A O 1
ATOM 1509 N N . PRO A 1 188 ? -4.921 25.916 32.900 1.00 19.23 191 PRO A N 1
ATOM 1510 C CA . PRO A 1 188 ? -5.809 26.860 32.230 1.00 19.04 191 PRO A CA 1
ATOM 1511 C C . PRO A 1 188 ? -7.243 26.325 32.381 1.00 19.83 191 PRO A C 1
ATOM 1512 O O . PRO A 1 188 ? -7.427 25.154 32.639 1.00 19.65 191 PRO A O 1
ATOM 1516 N N . GLY A 1 189 ? -8.214 27.176 32.110 1.00 18.88 192 GLY A N 1
ATOM 1517 C CA . GLY A 1 189 ? -9.584 26.711 31.839 1.00 20.02 192 GLY A CA 1
ATOM 1518 C C . GLY A 1 189 ? -9.655 26.165 30.428 1.00 20.84 192 GLY A C 1
ATOM 1519 O O . GLY A 1 189 ? -8.608 26.001 29.797 1.00 21.96 192 GLY A O 1
ATOM 1520 N N . ALA A 1 190 ? -10.847 25.879 29.932 1.00 18.77 193 ALA A N 1
ATOM 1521 C CA . ALA A 1 190 ? -11.049 25.475 28.531 1.00 18.40 193 ALA A CA 1
ATOM 1522 C C . ALA A 1 190 ? -10.651 26.629 27.622 1.00 18.19 193 ALA A C 1
ATOM 1523 O O . ALA A 1 190 ? -10.924 27.803 27.932 1.00 19.66 193 ALA A O 1
ATOM 1525 N N . PHE A 1 191 ? -10.015 26.328 26.493 1.00 16.46 194 PHE A N 1
ATOM 1526 C CA . PHE A 1 191 ? -9.559 27.369 25.549 1.00 17.97 194 PHE A CA 1
ATOM 1527 C C . PHE A 1 191 ? -9.311 26.717 24.199 1.00 15.18 194 PHE A C 1
ATOM 1528 O O . PHE A 1 191 ? -9.315 25.490 24.162 1.00 16.03 194 PHE A O 1
ATOM 1536 N N . ASN A 1 192 ? -9.065 27.545 23.200 1.00 15.69 195 ASN A N 1
ATOM 1537 C CA . ASN A 1 192 ? -8.816 27.109 21.816 1.00 15.81 195 ASN A CA 1
ATOM 1538 C C . ASN A 1 192 ? -7.433 27.582 21.383 1.00 15.12 195 ASN A C 1
ATOM 1539 O O . ASN A 1 192 ? -6.954 28.626 21.854 1.00 16.29 195 ASN A O 1
ATOM 1544 N N . ILE A 1 193 ? -6.810 26.810 20.527 1.00 14.80 196 ILE A N 1
ATOM 1545 C CA . ILE A 1 193 ? -5.599 27.258 19.790 1.00 14.16 196 ILE A CA 1
ATOM 1546 C C . ILE A 1 193 ? -5.955 27.281 18.310 1.00 14.01 196 ILE A C 1
ATOM 1547 O O . ILE A 1 193 ? -6.242 26.201 17.741 1.00 15.39 196 ILE A O 1
ATOM 1552 N N . ASP A 1 194 ? -5.827 28.462 17.709 1.00 14.68 197 ASP A N 1
ATOM 1553 C CA . ASP A 1 194 ? -5.918 28.609 16.244 1.00 15.26 197 ASP A CA 1
ATOM 1554 C C . ASP A 1 194 ? -4.510 28.468 15.675 1.00 15.56 197 ASP A C 1
ATOM 1555 O O . ASP A 1 194 ? -3.587 29.043 16.244 1.00 15.34 197 ASP A O 1
ATOM 1560 N N . ARG A 1 195 ? -4.389 27.724 14.604 1.00 14.38 198 ARG A N 1
ATOM 1561 C CA . ARG A 1 195 ? -3.063 27.333 14.098 1.00 14.97 198 ARG A CA 1
ATOM 1562 C C . ARG A 1 195 ? -3.093 27.173 12.595 1.00 14.42 198 ARG A C 1
ATOM 1563 O O . ARG A 1 195 ? -4.130 26.768 12.031 1.00 15.03 198 ARG A O 1
ATOM 1571 N N . LYS A 1 196 ? -1.951 27.386 11.974 1.00 14.71 199 LYS A N 1
ATOM 1572 C CA . LYS A 1 196 ? -1.734 26.983 10.573 1.00 15.33 199 LYS A CA 1
ATOM 1573 C C . LYS A 1 196 ? -0.326 26.436 10.440 1.00 14.08 199 LYS A C 1
ATOM 1574 O O . LYS A 1 196 ? 0.645 27.110 10.885 1.00 14.50 199 LYS A O 1
ATOM 1580 N N A LEU A 1 197 ? -0.213 25.256 9.846 0.50 14.82 200 LEU A N 1
ATOM 1581 N N B LEU A 1 197 ? -0.206 25.244 9.870 0.50 13.57 200 LEU A N 1
ATOM 1582 C CA A LEU A 1 197 ? 1.081 24.577 9.595 0.50 16.16 200 LEU A CA 1
ATOM 1583 C CA B LEU A 1 197 ? 1.110 24.617 9.593 0.50 13.94 200 LEU A CA 1
ATOM 1584 C C A LEU A 1 197 ? 1.274 24.497 8.086 0.50 15.48 200 LEU A C 1
ATOM 1585 C C B LEU A 1 197 ? 1.269 24.521 8.084 0.50 14.27 200 LEU A C 1
ATOM 1586 O O A LEU A 1 197 ? 0.366 24.007 7.407 0.50 14.81 200 LEU A O 1
ATOM 1587 O O B LEU A 1 197 ? 0.344 24.055 7.411 0.50 13.83 200 LEU A O 1
ATOM 1596 N N . ASP A 1 198 ? 2.401 25.010 7.589 1.00 14.85 201 ASP A N 1
ATOM 1597 C CA . ASP A 1 198 ? 2.731 25.001 6.144 1.00 16.29 201 ASP A CA 1
ATOM 1598 C C . ASP A 1 198 ? 4.047 24.272 5.913 1.00 15.19 201 ASP A C 1
ATOM 1599 O O . ASP A 1 198 ? 5.007 24.523 6.672 1.00 15.92 201 ASP A O 1
ATOM 1604 N N . ILE A 1 199 ? 4.098 23.469 4.867 1.00 15.35 202 ILE A N 1
ATOM 1605 C CA A ILE A 1 199 ? 5.388 23.019 4.261 0.50 14.88 202 ILE A CA 1
ATOM 1606 C CA B ILE A 1 199 ? 5.377 23.026 4.254 0.50 15.15 202 ILE A CA 1
ATOM 1607 C C . ILE A 1 199 ? 5.882 24.182 3.387 1.00 16.22 202 ILE A C 1
ATOM 1608 O O . ILE A 1 199 ? 5.222 24.532 2.386 1.00 14.89 202 ILE A O 1
ATOM 1617 N N . THR A 1 200 ? 7.001 24.769 3.758 1.00 15.27 203 THR A N 1
ATOM 1618 C CA . THR A 1 200 ? 7.521 25.994 3.112 1.00 15.38 203 THR A CA 1
ATOM 1619 C C . THR A 1 200 ? 8.571 25.630 2.075 1.00 16.64 203 THR A C 1
ATOM 1620 O O . THR A 1 200 ? 8.752 26.405 1.151 1.00 15.64 203 THR A O 1
ATOM 1624 N N . SER A 1 201 ? 9.199 24.473 2.204 1.00 14.72 204 SER A N 1
ATOM 1625 C CA A SER A 1 201 ? 10.212 23.999 1.232 0.50 16.66 204 SER A CA 1
ATOM 1626 C CA B SER A 1 201 ? 10.227 24.004 1.242 0.50 14.56 204 SER A CA 1
ATOM 1627 C C . SER A 1 201 ? 10.307 22.485 1.300 1.00 15.59 204 SER A C 1
ATOM 1628 O O . SER A 1 201 ? 10.145 21.910 2.393 1.00 17.32 204 SER A O 1
ATOM 1633 N N . HIS A 1 202 ? 10.559 21.856 0.188 1.00 14.61 205 HIS A N 1
ATOM 1634 C CA . HIS A 1 202 ? 10.815 20.408 0.190 1.00 14.80 205 HIS A CA 1
ATOM 1635 C C . HIS A 1 202 ? 11.606 20.073 -1.050 1.00 15.96 205 HIS A C 1
ATOM 1636 O O . HIS A 1 202 ? 11.416 20.757 -2.067 1.00 16.09 205 HIS A O 1
ATOM 1643 N N . ASN A 1 203 ? 12.446 19.047 -0.971 1.00 15.21 206 ASN A N 1
ATOM 1644 C CA . ASN A 1 203 ? 13.038 18.464 -2.195 1.00 16.57 206 ASN A CA 1
ATOM 1645 C C . ASN A 1 203 ? 12.012 17.567 -2.908 1.00 18.41 206 ASN A C 1
ATOM 1646 O O . ASN A 1 203 ? 10.900 17.307 -2.396 1.00 17.11 206 ASN A O 1
ATOM 1651 N N . GLU A 1 204 ? 12.337 17.051 -4.090 1.00 20.65 207 GLU A N 1
ATOM 1652 C CA . GLU A 1 204 ? 11.320 16.368 -4.921 1.00 21.03 207 GLU A CA 1
ATOM 1653 C C . GLU A 1 204 ? 10.671 15.170 -4.219 1.00 21.30 207 GLU A C 1
ATOM 1654 O O . GLU A 1 204 ? 9.461 15.009 -4.356 1.00 21.59 207 GLU A O 1
ATOM 1660 N N . ASP A 1 205 ? 11.447 14.354 -3.486 1.00 20.09 208 ASP A N 1
ATOM 1661 C CA . ASP A 1 205 ? 10.961 13.101 -2.871 1.00 21.05 208 ASP A CA 1
ATOM 1662 C C . ASP A 1 205 ? 10.708 13.317 -1.376 1.00 17.65 208 ASP A C 1
ATOM 1663 O O . ASP A 1 205 ? 10.458 12.336 -0.716 1.00 19.05 208 ASP A O 1
ATOM 1668 N N . TYR A 1 206 ? 10.664 14.571 -0.903 1.00 17.61 209 TYR A N 1
ATOM 1669 C CA . TYR A 1 206 ? 10.331 14.905 0.511 1.00 17.00 209 TYR A CA 1
ATOM 1670 C C . TYR A 1 206 ? 11.255 14.160 1.479 1.00 16.63 209 TYR A C 1
ATOM 1671 O O . TYR A 1 206 ? 10.831 13.846 2.598 1.00 16.71 209 TYR A O 1
ATOM 1680 N N . THR A 1 207 ? 12.514 13.927 1.111 1.00 17.45 210 THR A N 1
ATOM 1681 C CA . THR A 1 207 ? 13.507 13.434 2.097 1.00 16.45 210 THR A CA 1
ATOM 1682 C C . THR A 1 207 ? 14.093 14.616 2.865 1.00 16.34 210 THR A C 1
ATOM 1683 O O . THR A 1 207 ? 14.786 14.344 3.875 1.00 16.57 210 THR A O 1
ATOM 1687 N N . VAL A 1 208 ? 13.926 15.869 2.417 1.00 15.67 211 VAL A N 1
ATOM 1688 C CA . VAL A 1 208 ? 14.348 17.091 3.157 1.00 15.64 211 VAL A CA 1
ATOM 1689 C C . VAL A 1 208 ? 13.213 18.106 3.050 1.00 15.95 211 VAL A C 1
ATOM 1690 O O . VAL A 1 208 ? 12.752 18.372 1.917 1.00 15.82 211 VAL A O 1
ATOM 1694 N N . VAL A 1 209 ? 12.666 18.510 4.203 1.00 15.13 212 VAL A N 1
ATOM 1695 C CA . VAL A 1 209 ? 11.408 19.274 4.281 1.00 15.48 212 VAL A CA 1
ATOM 1696 C C . VAL A 1 209 ? 11.571 20.383 5.303 1.00 13.97 212 VAL A C 1
ATOM 1697 O O . VAL A 1 209 ? 12.086 20.118 6.416 1.00 16.76 212 VAL A O 1
ATOM 1701 N N . GLU A 1 210 ? 11.080 21.586 5.022 1.00 14.21 213 GLU A N 1
ATOM 1702 C CA . GLU A 1 210 ? 11.001 22.697 5.974 1.00 14.48 213 GLU A CA 1
ATOM 1703 C C . GLU A 1 210 ? 9.530 22.978 6.229 1.00 15.04 213 GLU A C 1
ATOM 1704 O O . GLU A 1 210 ? 8.723 22.967 5.288 1.00 14.80 213 GLU A O 1
ATOM 1710 N N . GLN A 1 211 ? 9.178 23.143 7.494 1.00 14.97 214 GLN A N 1
ATOM 1711 C CA . GLN A 1 211 ? 7.810 23.540 7.830 1.00 15.52 214 GLN A CA 1
ATOM 1712 C C . GLN A 1 211 ? 7.807 24.776 8.726 1.00 15.20 214 GLN A C 1
ATOM 1713 O O . GLN A 1 211 ? 8.830 25.169 9.328 1.00 16.99 214 GLN A O 1
ATOM 1719 N N A TYR A 1 212 ? 6.624 25.367 8.879 0.50 14.59 215 TYR A N 1
ATOM 1720 N N B TYR A 1 212 ? 6.683 25.474 8.678 0.50 15.56 215 TYR A N 1
ATOM 1721 C CA A TYR A 1 212 ? 6.382 26.624 9.622 0.50 13.86 215 TYR A CA 1
ATOM 1722 C CA B TYR A 1 212 ? 6.394 26.690 9.457 0.50 14.89 215 TYR A CA 1
ATOM 1723 C C A TYR A 1 212 ? 5.016 26.551 10.278 0.50 13.36 215 TYR A C 1
ATOM 1724 C C B TYR A 1 212 ? 5.083 26.417 10.179 0.50 14.02 215 TYR A C 1
ATOM 1725 O O A TYR A 1 212 ? 4.017 26.263 9.583 0.50 12.81 215 TYR A O 1
ATOM 1726 O O B TYR A 1 212 ? 4.232 25.667 9.620 0.50 12.98 215 TYR A O 1
ATOM 1743 N N A GLU A 1 213 ? 4.966 26.804 11.574 0.50 13.35 216 GLU A N 1
ATOM 1744 N N B GLU A 1 213 ? 4.939 26.964 11.379 0.50 13.76 216 GLU A N 1
ATOM 1745 C CA A GLU A 1 213 ? 3.682 26.852 12.295 0.50 14.02 216 GLU A CA 1
ATOM 1746 C CA B GLU A 1 213 ? 3.693 26.870 12.164 0.50 14.20 216 GLU A CA 1
ATOM 1747 C C A GLU A 1 213 ? 3.530 28.220 12.946 0.50 15.32 216 GLU A C 1
ATOM 1748 C C B GLU A 1 213 ? 3.520 28.171 12.953 0.50 15.49 216 GLU A C 1
ATOM 1749 O O A GLU A 1 213 ? 4.502 28.799 13.474 0.50 14.98 216 GLU A O 1
ATOM 1750 O O B GLU A 1 213 ? 4.492 28.679 13.551 0.50 15.53 216 GLU A O 1
ATOM 1761 N N . ARG A 1 214 ? 2.306 28.709 12.948 1.00 15.38 217 ARG A N 1
ATOM 1762 C CA . ARG A 1 214 ? 1.907 29.865 13.771 1.00 16.41 217 ARG A CA 1
ATOM 1763 C C . ARG A 1 214 ? 0.702 29.410 14.573 1.00 15.11 217 ARG A C 1
ATOM 1764 O O . ARG A 1 214 ? -0.214 28.793 13.988 1.00 15.64 217 ARG A O 1
ATOM 1772 N N . SER A 1 215 ? 0.711 29.686 15.854 1.00 14.54 218 SER A N 1
ATOM 1773 C CA . SER A 1 215 ? -0.434 29.298 16.709 1.00 15.03 218 SER A CA 1
ATOM 1774 C C . SER A 1 215 ? -0.649 30.306 17.821 1.00 16.43 218 SER A C 1
ATOM 1775 O O . SER A 1 215 ? 0.321 30.870 18.338 1.00 16.14 218 SER A O 1
ATOM 1778 N N . VAL A 1 216 ? -1.913 30.488 18.181 1.00 17.44 219 VAL A N 1
ATOM 1779 C CA . VAL A 1 216 ? -2.335 31.530 19.154 1.00 16.89 219 VAL A CA 1
ATOM 1780 C C . VAL A 1 216 ? -3.498 30.968 19.956 1.00 16.88 219 VAL A C 1
ATOM 1781 O O . VAL A 1 216 ? -4.454 30.483 19.336 1.00 17.30 219 VAL A O 1
ATOM 1785 N N . ALA A 1 217 ? -3.372 30.990 21.275 1.00 17.39 220 ALA A N 1
ATOM 1786 C CA . ALA A 1 217 ? -4.419 30.560 22.222 1.00 17.80 220 ALA A CA 1
ATOM 1787 C C . ALA A 1 217 ? -5.412 31.692 22.442 1.00 18.12 220 ALA A C 1
ATOM 1788 O O . ALA A 1 217 ? -5.029 32.859 22.460 1.00 18.25 220 ALA A O 1
ATOM 1790 N N . ARG A 1 218 ? -6.684 31.337 22.610 1.00 18.65 221 ARG A N 1
ATOM 1791 C CA . ARG A 1 218 ? -7.752 32.318 22.870 1.00 19.15 221 ARG A CA 1
ATOM 1792 C C . ARG A 1 218 ? -8.848 31.617 23.651 1.00 18.18 221 ARG A C 1
ATOM 1793 O O . ARG A 1 218 ? -8.867 30.368 23.715 1.00 17.91 221 ARG A O 1
ATOM 1801 N N . HIS A 1 219 ? -9.728 32.396 24.271 1.00 21.17 222 HIS A N 1
ATOM 1802 C CA . HIS A 1 219 ? -10.893 31.808 24.972 1.00 22.37 222 HIS A CA 1
ATOM 1803 C C . HIS A 1 219 ? -11.860 31.183 23.966 1.00 24.86 222 HIS A C 1
ATOM 1804 O O . HIS A 1 219 ? -11.922 31.666 22.830 1.00 23.44 222 HIS A O 1
ATOM 1811 N N . SER A 1 220 ? -12.597 30.167 24.426 1.00 29.73 223 SER A N 1
ATOM 1812 C CA . SER A 1 220 ? -13.759 29.508 23.758 1.00 34.07 223 SER A CA 1
ATOM 1813 C C . SER A 1 220 ? -14.829 30.526 23.322 1.00 37.62 223 SER A C 1
ATOM 1814 O O . SER A 1 220 ? -15.057 31.469 24.088 1.00 38.48 223 SER A O 1
ATOM 1817 N N . ALA B 1 6 ? 15.438 28.262 60.817 1.00 42.00 7 ALA B N 1
ATOM 1818 C CA . ALA B 1 6 ? 14.952 29.656 60.612 1.00 38.10 7 ALA B CA 1
ATOM 1819 C C . ALA B 1 6 ? 16.023 30.529 59.935 1.00 30.23 7 ALA B C 1
ATOM 1820 O O . ALA B 1 6 ? 15.666 31.586 59.396 1.00 36.86 7 ALA B O 1
ATOM 1822 N N . VAL B 1 7 ? 17.298 30.142 59.950 1.00 27.18 8 VAL B N 1
ATOM 1823 C CA . VAL B 1 7 ? 18.383 30.849 59.208 1.00 25.28 8 VAL B CA 1
ATOM 1824 C C . VAL B 1 7 ? 18.242 30.587 57.693 1.00 22.46 8 VAL B C 1
ATOM 1825 O O . VAL B 1 7 ? 18.461 31.517 56.903 1.00 23.31 8 VAL B O 1
ATOM 1829 N N . ILE B 1 8 ? 17.870 29.373 57.287 1.00 20.00 9 ILE B N 1
ATOM 1830 C CA . ILE B 1 8 ? 17.595 29.025 55.859 1.00 18.74 9 ILE B CA 1
ATOM 1831 C C . ILE B 1 8 ? 16.109 29.318 55.581 1.00 18.65 9 ILE B C 1
ATOM 1832 O O . ILE B 1 8 ? 15.238 28.570 56.056 1.00 19.70 9 ILE B O 1
ATOM 1837 N N . LYS B 1 9 ? 15.838 30.414 54.885 1.00 17.86 10 LYS B N 1
ATOM 1838 C CA . LYS B 1 9 ? 14.466 30.891 54.556 1.00 16.37 10 LYS B CA 1
ATOM 1839 C C . LYS B 1 9 ? 13.886 30.052 53.410 1.00 16.89 10 LYS B C 1
ATOM 1840 O O . LYS B 1 9 ? 14.625 29.281 52.756 1.00 15.71 10 LYS B O 1
ATOM 1846 N N A GLU B 1 10 ? 12.591 30.215 53.162 0.50 17.15 11 GLU B N 1
ATOM 1847 N N B GLU B 1 10 ? 12.590 30.220 53.138 0.50 16.50 11 GLU B N 1
ATOM 1848 C CA A GLU B 1 10 ? 11.894 29.512 52.061 0.50 17.60 11 GLU B CA 1
ATOM 1849 C CA B GLU B 1 10 ? 11.917 29.451 52.061 0.50 16.54 11 GLU B CA 1
ATOM 1850 C C A GLU B 1 10 ? 12.497 29.933 50.719 0.50 16.46 11 GLU B C 1
ATOM 1851 C C B GLU B 1 10 ? 12.414 29.966 50.696 0.50 15.91 11 GLU B C 1
ATOM 1852 O O A GLU B 1 10 ? 12.435 29.131 49.777 0.50 18.35 11 GLU B O 1
ATOM 1853 O O B GLU B 1 10 ? 12.255 29.240 49.714 0.50 16.86 11 GLU B O 1
ATOM 1864 N N . PHE B 1 11 ? 13.008 31.162 50.634 1.00 15.56 12 PHE B N 1
ATOM 1865 C CA . PHE B 1 11 ? 13.711 31.699 49.445 1.00 15.47 12 PHE B CA 1
ATOM 1866 C C . PHE B 1 11 ? 15.090 32.153 49.880 1.00 15.22 12 PHE B C 1
ATOM 1867 O O . PHE B 1 11 ? 15.225 32.919 50.859 1.00 16.13 12 PHE B O 1
ATOM 1875 N N . MET B 1 12 ? 16.123 31.673 49.183 1.00 14.97 13 MET B N 1
ATOM 1876 C CA . MET B 1 12 ? 17.515 32.035 49.500 1.00 15.56 13 MET B CA 1
ATOM 1877 C C . MET B 1 12 ? 18.288 32.369 48.240 1.00 14.91 13 MET B C 1
ATOM 1878 O O . MET B 1 12 ? 17.970 31.823 47.156 1.00 16.08 13 MET B O 1
ATOM 1883 N N . ARG B 1 13 ? 19.268 33.241 48.393 1.00 15.31 14 ARG B N 1
ATOM 1884 C CA . ARG B 1 13 ? 20.203 33.606 47.311 1.00 15.48 14 ARG B CA 1
ATOM 1885 C C . ARG B 1 13 ? 21.614 33.132 47.665 1.00 15.79 14 ARG B C 1
ATOM 1886 O O . ARG B 1 13 ? 21.990 33.071 48.835 1.00 16.09 14 ARG B O 1
ATOM 1894 N N . PHE B 1 14 ? 22.408 32.873 46.640 1.00 15.74 15 PHE B N 1
ATOM 1895 C CA . PHE B 1 14 ? 23.836 32.521 46.821 1.00 14.60 15 PHE B CA 1
ATOM 1896 C C . PHE B 1 14 ? 24.698 33.234 45.801 1.00 15.07 15 PHE B C 1
ATOM 1897 O O . PHE B 1 14 ? 24.214 33.687 44.733 1.00 14.51 15 PHE B O 1
ATOM 1905 N N . LYS B 1 15 ? 25.964 33.351 46.153 1.00 15.09 16 LYS B N 1
ATOM 1906 C CA . LYS B 1 15 ? 27.009 33.849 45.237 1.00 16.04 16 LYS B CA 1
ATOM 1907 C C . LYS B 1 15 ? 28.081 32.774 45.226 1.00 15.76 16 LYS B C 1
ATOM 1908 O O . LYS B 1 15 ? 28.302 32.125 46.276 1.00 16.69 16 LYS B O 1
ATOM 1914 N N . VAL B 1 16 ? 28.733 32.630 44.094 1.00 14.17 17 VAL B N 1
ATOM 1915 C CA . VAL B 1 16 ? 29.752 31.549 43.925 1.00 14.84 17 VAL B CA 1
ATOM 1916 C C . VAL B 1 16 ? 30.950 32.083 43.146 1.00 15.26 17 VAL B C 1
ATOM 1917 O O . VAL B 1 16 ? 30.781 32.893 42.227 1.00 16.97 17 VAL B O 1
ATOM 1921 N N . HIS B 1 17 ? 32.137 31.653 43.582 1.00 14.92 18 HIS B N 1
ATOM 1922 C CA . HIS B 1 17 ? 33.401 31.873 42.871 1.00 16.21 18 HIS B CA 1
ATOM 1923 C C . HIS B 1 17 ? 34.046 30.498 42.719 1.00 15.85 18 HIS B C 1
ATOM 1924 O O . HIS B 1 17 ? 34.200 29.800 43.730 1.00 16.44 18 HIS B O 1
ATOM 1931 N N . MET B 1 18 ? 34.504 30.178 41.527 1.00 14.86 19 MET B N 1
ATOM 1932 C CA . MET B 1 18 ? 35.339 28.988 41.259 1.00 14.55 19 MET B CA 1
ATOM 1933 C C . MET B 1 18 ? 36.675 29.432 40.653 1.00 15.14 19 MET B C 1
ATOM 1934 O O . MET B 1 18 ? 36.694 30.241 39.696 1.00 17.21 19 MET B O 1
ATOM 1939 N N . GLU B 1 19 ? 37.749 28.899 41.217 1.00 17.07 20 GLU B N 1
ATOM 1940 C CA . GLU B 1 19 ? 39.091 28.942 40.595 1.00 19.38 20 GLU B CA 1
ATOM 1941 C C . GLU B 1 19 ? 39.364 27.520 40.110 1.00 16.65 20 GLU B C 1
ATOM 1942 O O . GLU B 1 19 ? 39.227 26.576 40.887 1.00 16.41 20 GLU B O 1
ATOM 1948 N N . GLY B 1 20 ? 39.746 27.360 38.862 1.00 16.97 21 GLY B N 1
ATOM 1949 C CA . GLY B 1 20 ? 39.941 26.006 38.333 1.00 16.99 21 GLY B CA 1
ATOM 1950 C C . GLY B 1 20 ? 41.024 25.923 37.293 1.00 16.68 21 GLY B C 1
ATOM 1951 O O . GLY B 1 20 ? 41.472 26.944 36.741 1.00 17.20 21 GLY B O 1
ATOM 1952 N N . SER B 1 21 ? 41.414 24.685 37.053 1.00 16.48 22 SER B N 1
ATOM 1953 C CA A SER B 1 21 ? 42.210 24.352 35.848 0.50 16.37 22 SER B CA 1
ATOM 1954 C CA B SER B 1 21 ? 42.343 24.260 35.984 0.50 17.81 22 SER B CA 1
ATOM 1955 C C . SER B 1 21 ? 41.785 22.986 35.335 1.00 16.39 22 SER B C 1
ATOM 1956 O O . SER B 1 21 ? 41.417 22.112 36.107 1.00 16.58 22 SER B O 1
ATOM 1961 N N . MET B 1 22 ? 41.794 22.875 34.025 1.00 15.57 23 MET B N 1
ATOM 1962 C CA . MET B 1 22 ? 41.426 21.632 33.328 1.00 14.62 23 MET B CA 1
ATOM 1963 C C . MET B 1 22 ? 42.536 21.353 32.315 1.00 15.36 23 MET B C 1
ATOM 1964 O O . MET B 1 22 ? 42.691 22.159 31.368 1.00 16.31 23 MET B O 1
ATOM 1969 N N . ASN B 1 23 ? 43.273 20.272 32.540 1.00 15.25 24 ASN B N 1
ATOM 1970 C CA . ASN B 1 23 ? 44.464 19.924 31.717 1.00 16.07 24 ASN B CA 1
ATOM 1971 C C . ASN B 1 23 ? 45.350 21.172 31.661 1.00 17.70 24 ASN B C 1
ATOM 1972 O O . ASN B 1 23 ? 45.841 21.530 30.570 1.00 18.27 24 ASN B O 1
ATOM 1977 N N . GLY B 1 24 ? 45.550 21.840 32.803 1.00 17.58 25 GLY B N 1
ATOM 1978 C CA . GLY B 1 24 ? 46.421 23.035 32.889 1.00 18.12 25 GLY B CA 1
ATOM 1979 C C . GLY B 1 24 ? 45.831 24.321 32.325 1.00 17.87 25 GLY B C 1
ATOM 1980 O O . GLY B 1 24 ? 46.517 25.389 32.415 1.00 19.11 25 GLY B O 1
ATOM 1981 N N . HIS B 1 25 ? 44.612 24.314 31.764 1.00 17.17 26 HIS B N 1
ATOM 1982 C CA . HIS B 1 25 ? 43.931 25.554 31.320 1.00 17.60 26 HIS B CA 1
ATOM 1983 C C . HIS B 1 25 ? 43.268 26.233 32.506 1.00 16.96 26 HIS B C 1
ATOM 1984 O O . HIS B 1 25 ? 42.323 25.672 33.079 1.00 17.11 26 HIS B O 1
ATOM 1991 N N . GLU B 1 26 ? 43.796 27.377 32.925 1.00 18.85 27 GLU B N 1
ATOM 1992 C CA . GLU B 1 26 ? 43.323 28.083 34.130 1.00 19.34 27 GLU B CA 1
ATOM 1993 C C . GLU B 1 26 ? 42.122 28.941 33.776 1.00 17.03 27 GLU B C 1
ATOM 1994 O O . GLU B 1 26 ? 42.076 29.553 32.707 1.00 17.63 27 GLU B O 1
ATOM 2000 N N . PHE B 1 27 ? 41.184 29.036 34.710 1.00 15.86 28 PHE B N 1
ATOM 2001 C CA . PHE B 1 27 ? 39.982 29.872 34.526 1.00 14.75 28 PHE B CA 1
ATOM 2002 C C . PHE B 1 27 ? 39.394 30.214 35.883 1.00 14.34 28 PHE B C 1
ATOM 2003 O O . PHE B 1 27 ? 39.783 29.634 36.918 1.00 14.87 28 PHE B O 1
ATOM 2011 N N . GLU B 1 28 ? 38.517 31.205 35.849 1.00 15.34 29 GLU B N 1
ATOM 2012 C CA . GLU B 1 28 ? 37.699 31.606 37.013 1.00 16.67 29 GLU B CA 1
ATOM 2013 C C . GLU B 1 28 ? 36.271 31.826 36.551 1.00 15.51 29 GLU B C 1
ATOM 2014 O O . GLU B 1 28 ? 36.044 32.244 35.396 1.00 14.70 29 GLU B O 1
ATOM 2020 N N . ILE B 1 29 ? 35.351 31.482 37.451 1.00 15.71 30 ILE B N 1
ATOM 2021 C CA A ILE B 1 29 ? 33.881 31.627 37.267 0.50 16.66 30 ILE B CA 1
ATOM 2022 C CA B ILE B 1 29 ? 33.900 31.695 37.232 0.50 16.26 30 ILE B CA 1
ATOM 2023 C C . ILE B 1 29 ? 33.338 32.426 38.446 1.00 16.44 30 ILE B C 1
ATOM 2024 O O . ILE B 1 29 ? 33.746 32.121 39.558 1.00 17.13 30 ILE B O 1
ATOM 2033 N N . GLU B 1 30 ? 32.431 33.349 38.181 1.00 17.03 31 GLU B N 1
ATOM 2034 C CA . GLU B 1 30 ? 31.681 34.096 39.220 1.00 18.26 31 GLU B CA 1
ATOM 2035 C C . GLU B 1 30 ? 30.209 33.946 38.862 1.00 17.84 31 GLU B C 1
ATOM 2036 O O . GLU B 1 30 ? 29.861 33.971 37.680 1.00 18.22 31 GLU B O 1
ATOM 2042 N N . GLY B 1 31 ? 29.359 33.803 39.857 1.00 17.27 32 GLY B N 1
ATOM 2043 C CA . GLY B 1 31 ? 27.935 33.671 39.545 1.00 17.79 32 GLY B CA 1
ATOM 2044 C C . GLY B 1 31 ? 27.081 33.924 40.753 1.00 17.19 32 GLY B C 1
ATOM 2045 O O . GLY B 1 31 ? 27.618 34.166 41.854 1.00 16.80 32 GLY B O 1
ATOM 2046 N N . GLU B 1 32 ? 25.780 33.891 40.503 1.00 16.20 33 GLU B N 1
ATOM 2047 C CA . GLU B 1 32 ? 24.750 34.125 41.526 1.00 17.27 33 GLU B CA 1
ATOM 2048 C C . GLU B 1 32 ? 23.653 33.102 41.277 1.00 16.20 33 GLU B C 1
ATOM 2049 O O . GLU B 1 32 ? 23.428 32.722 40.126 1.00 17.36 33 GLU B O 1
ATOM 2055 N N . GLY B 1 33 ? 22.993 32.661 42.335 1.00 15.25 34 GLY B N 1
ATOM 2056 C CA . GLY B 1 33 ? 21.849 31.766 42.197 1.00 15.20 34 GLY B CA 1
ATOM 2057 C C . GLY B 1 33 ? 20.798 32.043 43.239 1.00 15.24 34 GLY B C 1
ATOM 2058 O O . GLY B 1 33 ? 20.957 32.960 44.057 1.00 16.81 34 GLY B O 1
ATOM 2059 N N . GLU B 1 34 ? 19.700 31.330 43.127 1.00 15.53 35 GLU B N 1
ATOM 2060 C CA . GLU B 1 34 ? 18.547 31.538 44.023 1.00 16.87 35 GLU B CA 1
ATOM 2061 C C . GLU B 1 34 ? 17.721 30.268 43.968 1.00 16.20 35 GLU B C 1
ATOM 2062 O O . GLU B 1 34 ? 17.801 29.512 42.971 1.00 16.76 35 GLU B O 1
ATOM 2068 N N . GLY B 1 35 ? 16.929 30.028 44.994 1.00 15.48 36 GLY B N 1
ATOM 2069 C CA . GLY B 1 35 ? 16.103 28.831 44.997 1.00 15.85 36 GLY B CA 1
ATOM 2070 C C . GLY B 1 35 ? 15.204 28.784 46.196 1.00 15.81 36 GLY B C 1
ATOM 2071 O O . GLY B 1 35 ? 15.144 29.767 46.973 1.00 16.32 36 GLY B O 1
ATOM 2072 N N . ARG B 1 36 ? 14.534 27.655 46.291 1.00 16.08 37 ARG B N 1
ATOM 2073 C CA . ARG B 1 36 ? 13.543 27.363 47.346 1.00 16.32 37 ARG B CA 1
ATOM 2074 C C . ARG B 1 36 ? 14.049 26.134 48.075 1.00 15.81 37 ARG B C 1
ATOM 2075 O O . ARG B 1 36 ? 13.830 25.002 47.668 1.00 16.14 37 ARG B O 1
ATOM 2083 N N . PRO B 1 37 ? 14.862 26.316 49.125 1.00 15.44 38 PRO B N 1
ATOM 2084 C CA . PRO B 1 37 ? 15.583 25.213 49.736 1.00 16.02 38 PRO B CA 1
ATOM 2085 C C . PRO B 1 37 ? 14.745 24.040 50.240 1.00 16.97 38 PRO B C 1
ATOM 2086 O O . PRO B 1 37 ? 15.242 22.920 50.254 1.00 17.29 38 PRO B O 1
ATOM 2090 N N . TYR B 1 38 ? 13.528 24.316 50.693 1.00 17.01 39 TYR B N 1
ATOM 2091 C CA . TYR B 1 38 ? 12.633 23.274 51.252 1.00 17.20 39 TYR B CA 1
ATOM 2092 C C . TYR B 1 38 ? 11.840 22.599 50.127 1.00 18.15 39 TYR B C 1
ATOM 2093 O O . TYR B 1 38 ? 11.286 21.523 50.375 1.00 21.40 39 TYR B O 1
ATOM 2102 N N . GLU B 1 39 ? 11.835 23.167 48.924 1.00 17.34 40 GLU B N 1
ATOM 2103 C CA . GLU B 1 39 ? 11.163 22.573 47.732 1.00 17.68 40 GLU B CA 1
ATOM 2104 C C . GLU B 1 39 ? 12.156 21.826 46.840 1.00 18.30 40 GLU B C 1
ATOM 2105 O O . GLU B 1 39 ? 11.718 21.057 45.976 1.00 18.84 40 GLU B O 1
ATOM 2111 N N . GLY B 1 40 ? 13.446 22.043 47.030 1.00 16.31 41 GLY B N 1
ATOM 2112 C CA . GLY B 1 40 ? 14.469 21.247 46.335 1.00 16.67 41 GLY B CA 1
ATOM 2113 C C . GLY B 1 40 ? 14.821 21.847 44.993 1.00 17.11 41 GLY B C 1
ATOM 2114 O O . GLY B 1 40 ? 15.465 21.127 44.216 1.00 19.46 41 GLY B O 1
ATOM 2115 N N . THR B 1 41 ? 14.544 23.121 44.729 1.00 16.10 42 THR B N 1
ATOM 2116 C CA . THR B 1 41 ? 14.785 23.736 43.389 1.00 15.71 42 THR B CA 1
ATOM 2117 C C . THR B 1 41 ? 15.684 24.956 43.482 1.00 16.36 42 THR B C 1
ATOM 2118 O O . THR B 1 41 ? 15.611 25.735 44.436 1.00 16.26 42 THR B O 1
ATOM 2122 N N . GLN B 1 42 ? 16.541 25.111 42.482 1.00 14.39 43 GLN B N 1
ATOM 2123 C CA . GLN B 1 42 ? 17.450 26.262 42.441 1.00 15.00 43 GLN B CA 1
ATOM 2124 C C . GLN B 1 42 ? 17.895 26.506 41.012 1.00 14.31 43 GLN B C 1
ATOM 2125 O O . GLN B 1 42 ? 17.853 25.570 40.184 1.00 15.49 43 GLN B O 1
ATOM 2131 N N . THR B 1 43 ? 18.335 27.724 40.764 1.00 15.04 44 THR B N 1
ATOM 2132 C CA A THR B 1 43 ? 18.863 28.189 39.463 0.50 15.41 44 THR B CA 1
ATOM 2133 C CA B THR B 1 43 ? 18.892 28.148 39.465 0.50 15.74 44 THR B CA 1
ATOM 2134 C C . THR B 1 43 ? 20.141 28.975 39.734 1.00 15.74 44 THR B C 1
ATOM 2135 O O . THR B 1 43 ? 20.250 29.572 40.832 1.00 18.69 44 THR B O 1
ATOM 2142 N N . ALA B 1 44 ? 21.063 28.950 38.799 1.00 15.08 45 ALA B N 1
ATOM 2143 C CA . ALA B 1 44 ? 22.257 29.797 38.893 1.00 15.97 45 ALA B CA 1
ATOM 2144 C C . ALA B 1 44 ? 22.577 30.360 37.525 1.00 15.04 45 ALA B C 1
ATOM 2145 O O . ALA B 1 44 ? 22.310 29.709 36.516 1.00 16.31 45 ALA B O 1
ATOM 2147 N N . LYS B 1 45 ? 23.176 31.536 37.515 1.00 15.36 46 LYS B N 1
ATOM 2148 C CA . LYS B 1 45 ? 23.747 32.157 36.301 1.00 16.39 46 LYS B CA 1
ATOM 2149 C C . LYS B 1 45 ? 25.239 32.334 36.562 1.00 16.16 46 LYS B C 1
ATOM 2150 O O . LYS B 1 45 ? 25.597 33.047 37.524 1.00 15.43 46 LYS B O 1
ATOM 2156 N N . LEU B 1 46 ? 26.066 31.725 35.715 1.00 14.73 47 LEU B N 1
ATOM 2157 C CA . LEU B 1 46 ? 27.534 31.695 35.872 1.00 15.87 47 LEU B CA 1
ATOM 2158 C C . LEU B 1 46 ? 28.189 32.463 34.716 1.00 15.32 47 LEU B C 1
ATOM 2159 O O . LEU B 1 46 ? 27.727 32.326 33.576 1.00 16.45 47 LEU B O 1
ATOM 2164 N N . ARG B 1 47 ? 29.245 33.207 35.006 1.00 15.56 48 ARG B N 1
ATOM 2165 C CA . ARG B 1 47 ? 30.069 33.905 33.998 1.00 16.72 48 ARG B CA 1
ATOM 2166 C C . ARG B 1 47 ? 31.521 33.474 34.152 1.00 16.77 48 ARG B C 1
ATOM 2167 O O . ARG B 1 47 ? 32.048 33.509 35.286 1.00 16.24 48 ARG B O 1
ATOM 2175 N N . VAL B 1 48 ? 32.129 33.099 33.024 1.00 16.81 49 VAL B N 1
ATOM 2176 C CA . VAL B 1 48 ? 33.595 32.936 32.941 1.00 17.05 49 VAL B CA 1
ATOM 2177 C C . VAL B 1 48 ? 34.213 34.335 33.005 1.00 18.90 49 VAL B C 1
ATOM 2178 O O . VAL B 1 48 ? 33.919 35.141 32.124 1.00 18.74 49 VAL B O 1
ATOM 2182 N N . THR B 1 49 ? 35.020 34.609 34.023 1.00 18.23 50 THR B N 1
ATOM 2183 C CA . THR B 1 49 ? 35.660 35.934 34.231 1.00 20.00 50 THR B CA 1
ATOM 2184 C C . THR B 1 49 ? 37.149 35.878 33.922 1.00 21.78 50 THR B C 1
ATOM 2185 O O . THR B 1 49 ? 37.755 36.962 33.878 1.00 23.98 50 THR B O 1
ATOM 2189 N N . LYS B 1 50 ? 37.741 34.689 33.804 1.00 19.74 51 LYS B N 1
ATOM 2190 C CA . LYS B 1 50 ? 39.158 34.525 33.406 1.00 22.26 51 LYS B CA 1
ATOM 2191 C C . LYS B 1 50 ? 39.301 33.207 32.660 1.00 20.30 51 LYS B C 1
ATOM 2192 O O . LYS B 1 50 ? 38.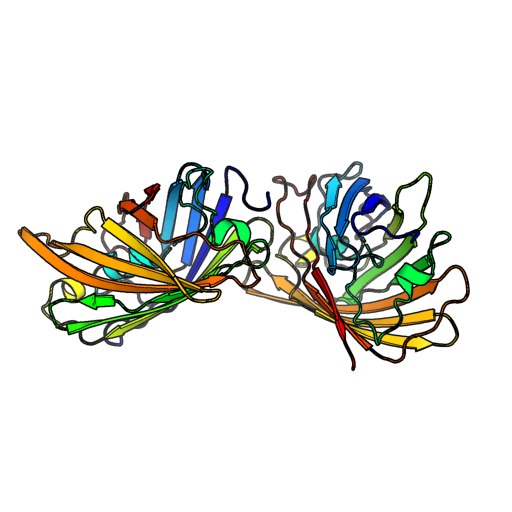651 32.236 33.054 1.00 18.95 51 LYS B O 1
ATOM 2198 N N . GLY B 1 51 ? 40.108 33.185 31.603 1.00 19.30 52 GLY B N 1
ATOM 2199 C CA . GLY B 1 51 ? 40.421 31.938 30.874 1.00 18.40 52 GLY B CA 1
ATOM 2200 C C . GLY B 1 51 ? 39.340 31.566 29.871 1.00 18.52 52 GLY B C 1
ATOM 2201 O O . GLY B 1 51 ? 39.396 30.426 29.392 1.00 22.13 52 GLY B O 1
ATOM 2202 N N . GLY B 1 52 ? 38.435 32.490 29.533 1.00 19.70 53 GLY B N 1
ATOM 2203 C CA . GLY B 1 52 ? 37.341 32.268 28.573 1.00 21.62 53 GLY B CA 1
ATOM 2204 C C . GLY B 1 52 ? 37.800 32.550 27.144 1.00 21.64 53 GLY B C 1
ATOM 2205 O O . GLY B 1 52 ? 38.735 33.315 26.939 1.00 23.36 53 GLY B O 1
ATOM 2206 N N . PRO B 1 53 ? 37.228 31.890 26.117 1.00 21.72 54 PRO B N 1
ATOM 2207 C CA . PRO B 1 53 ? 36.276 30.796 26.292 1.00 18.62 54 PRO B CA 1
ATOM 2208 C C . PRO B 1 53 ? 36.966 29.494 26.697 1.00 18.10 54 PRO B C 1
ATOM 2209 O O . PRO B 1 53 ? 38.124 29.251 26.366 1.00 19.31 54 PRO B O 1
ATOM 2213 N N . LEU B 1 54 ? 36.251 28.668 27.447 1.00 17.90 55 LEU B N 1
ATOM 2214 C CA . LEU B 1 54 ? 36.840 27.439 28.009 1.00 17.92 55 LEU B CA 1
ATOM 2215 C C . LEU B 1 54 ? 36.974 26.420 26.896 1.00 17.46 55 LEU B C 1
ATOM 2216 O O . LEU B 1 54 ? 36.052 26.214 26.128 1.00 18.04 55 LEU B O 1
ATOM 2221 N N . PRO B 1 55 ? 38.118 25.735 26.789 1.00 18.14 56 PRO B N 1
ATOM 2222 C CA . PRO B 1 55 ? 38.297 24.708 25.766 1.00 20.20 56 PRO B CA 1
ATOM 2223 C C . PRO B 1 55 ? 37.900 23.302 26.211 1.00 22.00 56 PRO B C 1
ATOM 2224 O O . PRO B 1 55 ? 38.612 22.333 25.895 1.00 25.96 56 PRO B O 1
ATOM 2228 N N . PHE B 1 56 ? 36.837 23.184 27.011 1.00 18.09 57 PHE B N 1
ATOM 2229 C CA . PHE B 1 56 ? 36.365 21.874 27.492 1.00 17.05 57 PHE B CA 1
ATOM 2230 C C . PHE B 1 56 ? 34.896 22.016 27.870 1.00 15.89 57 PHE B C 1
ATOM 2231 O O . PHE B 1 56 ? 34.410 23.167 27.971 1.00 16.90 57 PHE B O 1
ATOM 2239 N N . SER B 1 57 ? 34.260 20.879 28.079 1.00 15.65 58 SER B N 1
ATOM 2240 C CA . SER B 1 57 ? 32.835 20.764 28.433 1.00 16.26 58 SER B CA 1
ATOM 2241 C C . SER B 1 57 ? 32.458 21.529 29.710 1.00 14.92 58 SER B C 1
ATOM 2242 O O . SER B 1 57 ? 32.969 21.209 30.770 1.00 15.22 58 SER B O 1
ATOM 2245 N N . TRP B 1 58 ? 31.481 22.426 29.615 1.00 14.09 59 TRP B N 1
ATOM 2246 C CA . TRP B 1 58 ? 30.843 23.048 30.804 1.00 13.88 59 TRP B CA 1
ATOM 2247 C C . TRP B 1 58 ? 30.337 21.973 31.780 1.00 14.28 59 TRP B C 1
ATOM 2248 O O . TRP B 1 58 ? 30.305 22.210 33.014 1.00 13.72 59 TRP B O 1
ATOM 2259 N N . ASP B 1 59 ? 29.924 20.817 31.272 1.00 14.82 60 ASP B N 1
ATOM 2260 C CA . ASP B 1 59 ? 29.282 19.757 32.086 1.00 14.59 60 ASP B CA 1
ATOM 2261 C C . ASP B 1 59 ? 30.206 19.322 33.222 1.00 14.63 60 ASP B C 1
ATOM 2262 O O . ASP B 1 59 ? 29.714 18.842 34.240 1.00 16.04 60 ASP B O 1
ATOM 2267 N N . ILE B 1 60 ? 31.519 19.417 33.065 1.00 14.13 61 ILE B N 1
ATOM 2268 C CA . ILE B 1 60 ? 32.450 18.987 34.147 1.00 15.68 61 ILE B CA 1
ATOM 2269 C C . ILE B 1 60 ? 32.273 19.913 35.358 1.00 15.30 61 ILE B C 1
ATOM 2270 O O . ILE B 1 60 ? 32.424 19.456 36.497 1.00 15.85 61 ILE B O 1
ATOM 2275 N N . LEU B 1 61 ? 31.952 21.179 35.100 1.00 14.30 62 LEU B N 1
ATOM 2276 C CA . LEU B 1 61 ? 31.878 22.250 36.122 1.00 13.59 62 LEU B CA 1
ATOM 2277 C C . LEU B 1 61 ? 30.510 22.253 36.778 1.00 13.40 62 LEU B C 1
ATOM 2278 O O . LEU B 1 61 ? 30.384 22.662 37.918 1.00 12.83 62 LEU B O 1
ATOM 2283 N N . SER B 1 62 ? 29.467 21.878 36.036 1.00 12.88 63 SER B N 1
ATOM 2284 C CA . SER B 1 62 ? 28.088 22.197 36.490 1.00 13.36 63 SER B CA 1
ATOM 2285 C C . SER B 1 62 ? 27.783 21.595 37.864 1.00 12.91 63 SER B C 1
ATOM 2286 O O . SER B 1 62 ? 27.115 22.246 38.663 1.00 12.79 63 SER B O 1
ATOM 2289 N N . PRO B 1 63 ? 28.185 20.352 38.222 1.00 13.69 64 PRO B N 1
ATOM 2290 C CA . PRO B 1 63 ? 27.869 19.834 39.540 1.00 13.73 64 PRO B CA 1
ATOM 2291 C C . PRO B 1 63 ? 28.705 20.428 40.685 1.00 13.16 64 PRO B C 1
ATOM 2292 O O . PRO B 1 63 ? 28.534 19.999 41.838 1.00 13.87 64 PRO B O 1
ATOM 2296 N N . GLN B 1 64 ? 29.553 21.426 40.406 1.00 13.53 65 GLN B N 1
ATOM 2297 C CA . GLN B 1 64 ? 30.344 22.068 41.482 1.00 13.17 65 GLN B CA 1
ATOM 2298 C C . GLN B 1 64 ? 29.645 23.331 41.983 1.00 14.76 65 GLN B C 1
ATOM 2299 O O . GLN B 1 64 ? 30.070 23.846 43.040 1.00 15.51 65 GLN B O 1
ATOM 2305 N N . PHE B 1 65 ? 28.629 23.829 41.293 1.00 14.47 66 PHE B N 1
ATOM 2306 C CA . PHE B 1 65 ? 27.972 25.113 41.657 1.00 15.46 66 PHE B CA 1
ATOM 2307 C C . PHE B 1 65 ? 26.833 24.862 42.634 1.00 17.30 66 PHE B C 1
ATOM 2308 O O . PHE B 1 65 ? 26.175 25.855 42.922 1.00 24.34 66 PHE B O 1
ATOM 2339 N N . SER B 1 67 ? 25.460 22.792 45.689 1.00 13.54 70 SER B N 1
ATOM 2340 C CA . SER B 1 67 ? 24.672 23.798 46.402 1.00 13.27 70 SER B CA 1
ATOM 2341 C C . SER B 1 67 ? 23.701 23.038 47.310 1.00 13.21 70 SER B C 1
ATOM 2342 O O . SER B 1 67 ? 22.502 22.837 46.985 1.00 15.10 70 SER B O 1
ATOM 2345 N N . ARG B 1 68 ? 24.240 22.567 48.447 1.00 13.34 71 ARG B N 1
ATOM 2346 C CA . ARG B 1 68 ? 23.683 21.417 49.185 1.00 12.84 71 ARG B CA 1
ATOM 2347 C C . ARG B 1 68 ? 22.601 21.842 50.174 1.00 13.50 71 ARG B C 1
ATOM 2348 O O . ARG B 1 68 ? 21.946 20.936 50.716 1.00 14.91 71 ARG B O 1
ATOM 2356 N N . ALA B 1 69 ? 22.387 23.146 50.383 1.00 13.57 72 ALA B N 1
ATOM 2357 C CA . ALA B 1 69 ? 21.307 23.650 51.252 1.00 14.82 72 ALA B CA 1
ATOM 2358 C C . ALA B 1 69 ? 19.954 23.482 50.557 1.00 15.96 72 ALA B C 1
ATOM 2359 O O . ALA B 1 69 ? 18.947 23.588 51.255 1.00 16.06 72 ALA B O 1
ATOM 2361 N N . PHE B 1 70 ? 19.910 23.206 49.255 1.00 15.28 73 PHE B N 1
ATOM 2362 C CA . PHE B 1 70 ? 18.678 23.285 48.427 1.00 15.63 73 PHE B CA 1
ATOM 2363 C C . PHE B 1 70 ? 18.085 21.912 48.096 1.00 17.36 73 PHE B C 1
ATOM 2364 O O . PHE B 1 70 ? 17.293 21.872 47.142 1.00 23.66 73 PHE B O 1
ATOM 2372 N N . THR B 1 71 ? 18.374 20.869 48.867 1.00 15.68 74 THR B N 1
ATOM 2373 C CA . THR B 1 71 ? 17.744 19.550 48.680 1.00 16.15 74 THR B CA 1
ATOM 2374 C C . THR B 1 71 ? 16.486 19.461 49.543 1.00 15.98 74 THR B C 1
ATOM 2375 O O . THR B 1 71 ? 16.563 19.673 50.753 1.00 16.43 74 THR B O 1
ATOM 2379 N N . LYS B 1 72 ? 15.374 19.067 48.947 1.00 16.71 75 LYS B N 1
ATOM 2380 C CA . LYS B 1 72 ? 14.160 18.797 49.749 1.00 17.93 75 LYS B CA 1
ATOM 2381 C C . LYS B 1 72 ? 14.400 17.537 50.571 1.00 19.01 75 LYS B C 1
ATOM 2382 O O . LYS B 1 72 ? 14.649 16.446 49.987 1.00 19.43 75 LYS B O 1
ATOM 2388 N N . HIS B 1 73 ? 14.234 17.636 51.887 1.00 19.30 76 HIS B N 1
ATOM 2389 C CA . HIS B 1 73 ? 14.272 16.477 52.814 1.00 19.53 76 HIS B CA 1
ATOM 2390 C C . HIS B 1 73 ? 12.874 16.215 53.352 1.00 22.87 76 HIS B C 1
ATOM 2391 O O . HIS B 1 73 ? 12.208 17.153 53.774 1.00 23.24 76 HIS B O 1
ATOM 2398 N N . PRO B 1 74 ? 12.423 14.945 53.372 1.00 23.07 77 PRO B N 1
ATOM 2399 C CA . PRO B 1 74 ? 11.154 14.614 54.006 1.00 24.26 77 PRO B CA 1
ATOM 2400 C C . PRO B 1 74 ? 11.375 14.774 55.500 1.00 24.46 77 PRO B C 1
ATOM 2401 O O . PRO B 1 74 ? 12.499 14.729 55.988 1.00 24.66 77 PRO B O 1
ATOM 2405 N N . ALA B 1 75 ? 10.270 14.938 56.230 1.00 26.43 78 ALA B N 1
ATOM 2406 C CA . ALA B 1 75 ? 10.348 15.290 57.662 1.00 26.92 78 ALA B CA 1
ATOM 2407 C C . ALA B 1 75 ? 11.089 14.186 58.443 1.00 27.29 78 ALA B C 1
ATOM 2408 O O . ALA B 1 75 ? 11.698 14.481 59.482 1.00 26.30 78 ALA B O 1
ATOM 2410 N N . ASP B 1 76 ? 11.138 12.953 57.935 1.00 26.53 79 ASP B N 1
ATOM 2411 C CA . ASP B 1 76 ? 11.801 11.835 58.664 1.00 26.13 79 ASP B CA 1
ATOM 2412 C C . ASP B 1 76 ? 13.257 11.625 58.229 1.00 27.71 79 ASP B C 1
ATOM 2413 O O . ASP B 1 76 ? 13.824 10.588 58.603 1.00 25.90 79 ASP B O 1
ATOM 2418 N N . ILE B 1 77 ? 13.875 12.563 57.508 1.00 25.52 80 ILE B N 1
ATOM 2419 C CA . ILE B 1 77 ? 15.342 12.496 57.257 1.00 25.70 80 ILE B CA 1
ATOM 2420 C C . ILE B 1 77 ? 15.969 13.816 57.677 1.00 23.79 80 ILE B C 1
ATOM 2421 O O . ILE B 1 77 ? 15.732 14.839 57.046 1.00 24.24 80 ILE B O 1
ATOM 2426 N N . PRO B 1 78 ? 16.756 13.830 58.767 1.00 25.29 81 PRO B N 1
ATOM 2427 C CA . PRO B 1 78 ? 17.455 15.041 59.188 1.00 24.96 81 PRO B CA 1
ATOM 2428 C C . PRO B 1 78 ? 18.289 15.606 58.024 1.00 23.20 81 PRO B C 1
ATOM 2429 O O . PRO B 1 78 ? 18.900 14.825 57.279 1.00 21.77 81 PRO B O 1
ATOM 2433 N N . ASP B 1 79 ? 18.232 16.931 57.873 1.00 20.87 82 ASP B N 1
ATOM 2434 C CA . ASP B 1 79 ? 18.891 17.691 56.783 1.00 19.75 82 ASP B CA 1
ATOM 2435 C C . ASP B 1 79 ? 20.278 18.109 57.273 1.00 18.83 82 ASP B C 1
ATOM 2436 O O . ASP B 1 79 ? 20.411 19.100 58.000 1.00 18.11 82 ASP B O 1
ATOM 2441 N N . TYR B 1 80 ? 21.305 17.347 56.894 1.00 17.50 83 TYR B N 1
ATOM 2442 C CA . TYR B 1 80 ? 22.691 17.542 57.362 1.00 18.16 83 TYR B CA 1
ATOM 2443 C C . TYR B 1 80 ? 23.093 18.992 57.081 1.00 17.55 83 TYR B C 1
ATOM 2444 O O . TYR B 1 80 ? 23.764 19.619 57.882 1.00 17.10 83 TYR B O 1
ATOM 2453 N N . TRP B 1 81 ? 22.802 19.452 55.860 1.00 15.84 84 TRP B N 1
ATOM 2454 C CA . TRP B 1 81 ? 23.329 20.737 55.350 1.00 15.85 84 TRP B CA 1
ATOM 2455 C C . TRP B 1 81 ? 22.571 21.912 55.979 1.00 16.82 84 TRP B C 1
ATOM 2456 O O . TRP B 1 81 ? 23.220 22.870 56.387 1.00 16.96 84 TRP B O 1
ATOM 2467 N N . LYS B 1 82 ? 21.234 21.884 56.001 1.00 18.04 85 LYS B N 1
ATOM 2468 C CA . LYS B 1 82 ? 20.499 23.060 56.507 1.00 16.43 85 LYS B CA 1
ATOM 2469 C C . LYS B 1 82 ? 20.778 23.211 58.004 1.00 18.14 85 LYS B C 1
ATOM 2470 O O . LYS B 1 82 ? 20.871 24.375 58.450 1.00 18.22 85 LYS B O 1
ATOM 2476 N N . GLN B 1 83 ? 20.990 22.112 58.729 1.00 18.67 86 GLN B N 1
ATOM 2477 C CA . GLN B 1 83 ? 21.283 22.171 60.189 1.00 19.09 86 GLN B CA 1
ATOM 2478 C C . GLN B 1 83 ? 22.622 22.859 60.430 1.00 20.25 86 GLN B C 1
ATOM 2479 O O . GLN B 1 83 ? 22.830 23.388 61.535 1.00 18.82 86 GLN B O 1
ATOM 2485 N N . SER B 1 84 ? 23.532 22.854 59.453 1.00 18.29 87 SER B N 1
ATOM 2486 C CA . SER B 1 84 ? 24.923 23.330 59.697 1.00 18.05 87 SER B CA 1
ATOM 2487 C C . SER B 1 84 ? 25.000 24.859 59.784 1.00 18.60 87 SER B C 1
ATOM 2488 O O . SER B 1 84 ? 26.060 25.400 60.143 1.00 19.29 87 SER B O 1
ATOM 2491 N N . PHE B 1 85 ? 23.940 25.571 59.408 1.00 19.82 88 PHE B N 1
ATOM 2492 C CA . PHE B 1 85 ? 24.002 27.039 59.271 1.00 18.65 88 PHE B CA 1
ATOM 2493 C C . PHE B 1 85 ? 23.834 27.706 60.632 1.00 21.07 88 PHE B C 1
ATOM 2494 O O . PHE B 1 85 ? 23.276 27.084 61.522 1.00 21.83 88 PHE B O 1
ATOM 2502 N N . PRO B 1 86 ? 24.269 28.979 60.778 1.00 22.81 89 PRO B N 1
ATOM 2503 C CA . PRO B 1 86 ? 24.973 29.745 59.734 1.00 23.99 89 PRO B CA 1
ATOM 2504 C C . PRO B 1 86 ? 26.437 29.430 59.391 1.00 21.27 89 PRO B C 1
ATOM 2505 O O . PRO B 1 86 ? 26.981 29.994 58.419 1.00 23.95 89 PRO B O 1
ATOM 2509 N N . GLU B 1 87 ? 27.099 28.616 60.219 1.00 21.49 90 GLU B N 1
ATOM 2510 C CA . GLU B 1 87 ? 28.542 28.309 60.039 1.00 22.96 90 GLU B CA 1
ATOM 2511 C C . GLU B 1 87 ? 28.724 27.708 58.642 1.00 19.29 90 GLU B C 1
ATOM 2512 O O . GLU B 1 87 ? 29.566 28.188 57.868 1.00 22.12 90 GLU B O 1
ATOM 2518 N N . GLY B 1 88 ? 27.957 26.671 58.367 1.00 18.94 91 GLY B N 1
ATOM 2519 C CA . GLY B 1 88 ? 27.965 26.017 57.050 1.00 17.42 91 GLY B CA 1
ATOM 2520 C C . GLY B 1 88 ? 28.820 24.768 57.046 1.00 17.25 91 GLY B C 1
ATOM 2521 O O . GLY B 1 88 ? 28.889 24.031 58.031 1.00 17.38 91 GLY B O 1
ATOM 2522 N N . PHE B 1 89 ? 29.358 24.435 55.884 1.00 15.68 92 PHE B N 1
ATOM 2523 C CA . PHE B 1 89 ? 29.991 23.112 55.668 1.00 15.54 92 PHE B CA 1
ATOM 2524 C C . PHE B 1 89 ? 31.022 23.281 54.565 1.00 16.20 92 PHE B C 1
ATOM 2525 O O . PHE B 1 89 ? 30.999 24.279 53.816 1.00 15.77 92 PHE B O 1
ATOM 2533 N N . LYS B 1 90 ? 31.866 22.276 54.473 1.00 16.18 93 LYS B N 1
ATOM 2534 C CA . LYS B 1 90 ? 32.826 22.096 53.375 1.00 17.06 93 LYS B CA 1
ATOM 2535 C C . LYS B 1 90 ? 32.478 20.783 52.689 1.00 15.08 93 LYS B C 1
ATOM 2536 O O . LYS B 1 90 ? 31.785 19.873 53.273 1.00 15.48 93 LYS B O 1
ATOM 2542 N N . TRP B 1 91 ? 32.927 20.664 51.454 1.00 14.42 94 TRP B N 1
ATOM 2543 C CA . TRP B 1 91 ? 32.876 19.343 50.800 1.00 14.30 94 TRP B CA 1
ATOM 2544 C C . TRP B 1 91 ? 34.081 19.191 49.894 1.00 13.73 94 TRP B C 1
ATOM 2545 O O . TRP B 1 91 ? 34.626 20.184 49.372 1.00 14.90 94 TRP B O 1
ATOM 2556 N N . GLU B 1 92 ? 34.504 17.936 49.748 1.00 14.65 95 GLU B N 1
ATOM 2557 C CA . GLU B 1 92 ? 35.673 17.588 48.913 1.00 15.23 95 GLU B CA 1
ATOM 2558 C C . GLU B 1 92 ? 35.249 16.409 48.055 1.00 14.78 95 GLU B C 1
ATOM 2559 O O . GLU B 1 92 ? 34.578 15.506 48.585 1.00 15.15 95 GLU B O 1
ATOM 2565 N N . ARG B 1 93 ? 35.614 16.451 46.782 1.00 13.79 96 ARG B N 1
ATOM 2566 C CA . ARG B 1 93 ? 35.065 15.514 45.788 1.00 14.60 96 ARG B CA 1
ATOM 2567 C C . ARG B 1 93 ? 36.168 15.032 44.874 1.00 14.34 96 ARG B C 1
ATOM 2568 O O . ARG B 1 93 ? 37.030 15.848 44.493 1.00 16.43 96 ARG B O 1
ATOM 2576 N N . VAL B 1 94 ? 36.080 13.769 44.486 1.00 15.24 97 VAL B N 1
ATOM 2577 C CA A VAL B 1 94 ? 36.884 13.244 43.351 0.50 15.74 97 VAL B CA 1
ATOM 2578 C CA B VAL B 1 94 ? 36.884 13.267 43.334 0.50 15.92 97 VAL B CA 1
ATOM 2579 C C . VAL B 1 94 ? 35.925 12.704 42.299 1.00 15.14 97 VAL B C 1
ATOM 2580 O O . VAL B 1 94 ? 34.978 12.006 42.675 1.00 16.86 97 VAL B O 1
ATOM 2587 N N A MET B 1 95 ? 36.195 13.016 41.038 0.50 14.71 98 MET B N 1
ATOM 2588 N N B MET B 1 95 ? 36.127 13.104 41.044 0.50 15.92 98 MET B N 1
ATOM 2589 C CA A MET B 1 95 ? 35.413 12.512 39.897 0.50 14.49 98 MET B CA 1
ATOM 2590 C CA B MET B 1 95 ? 35.406 12.588 39.861 0.50 16.36 98 MET B CA 1
ATOM 2591 C C A MET B 1 95 ? 36.356 11.795 38.947 0.50 15.79 98 MET B C 1
ATOM 2592 C C B MET B 1 95 ? 36.415 11.771 39.047 0.50 16.95 98 MET B C 1
ATOM 2593 O O A MET B 1 95 ? 37.253 12.464 38.393 0.50 16.21 98 MET B O 1
ATOM 2594 O O B MET B 1 95 ? 37.484 12.322 38.747 0.50 17.64 98 MET B O 1
ATOM 2603 N N . ASN B 1 96 ? 36.105 10.499 38.764 1.00 16.82 99 ASN B N 1
ATOM 2604 C CA . ASN B 1 96 ? 36.977 9.608 37.957 1.00 16.61 99 ASN B CA 1
ATOM 2605 C C . ASN B 1 96 ? 36.172 9.170 36.747 1.00 15.85 99 ASN B C 1
ATOM 2606 O O . ASN B 1 96 ? 35.162 8.500 36.951 1.00 17.26 99 ASN B O 1
ATOM 2611 N N . PHE B 1 97 ? 36.659 9.481 35.553 1.00 15.52 100 PHE B N 1
ATOM 2612 C CA . PHE B 1 97 ? 35.952 9.277 34.269 1.00 15.97 100 PHE B CA 1
ATOM 2613 C C . PHE B 1 97 ? 36.501 8.024 33.569 1.00 16.81 100 PHE B C 1
ATOM 2614 O O . PHE B 1 97 ? 37.636 7.596 33.870 1.00 16.90 100 PHE B O 1
ATOM 2622 N N . GLU B 1 98 ? 35.702 7.475 32.658 1.00 16.30 101 GLU B N 1
ATOM 2623 C CA . GLU B 1 98 ? 35.965 6.129 32.091 1.00 17.21 101 GLU B CA 1
ATOM 2624 C C . GLU B 1 98 ? 37.245 6.143 31.249 1.00 18.21 101 GLU B C 1
ATOM 2625 O O . GLU B 1 98 ? 37.806 5.051 31.091 1.00 21.15 101 GLU B O 1
ATOM 2631 N N . ASP B 1 99 ? 37.656 7.318 30.739 1.00 17.47 102 ASP B N 1
ATOM 2632 C CA . ASP B 1 99 ? 38.849 7.455 29.858 1.00 18.66 102 ASP B CA 1
ATOM 2633 C C . ASP B 1 99 ? 40.049 7.987 30.662 1.00 18.66 102 ASP B C 1
ATOM 2634 O O . ASP B 1 99 ? 41.055 8.317 30.019 1.00 19.52 102 ASP B O 1
ATOM 2639 N N . GLY B 1 100 ? 39.996 7.931 31.990 1.00 17.67 103 GLY B N 1
ATOM 2640 C CA . GLY B 1 100 ? 41.123 8.295 32.876 1.00 17.91 103 GLY B CA 1
ATOM 2641 C C . GLY B 1 100 ? 41.132 9.768 33.262 1.00 16.62 103 GLY B C 1
ATOM 2642 O O . GLY B 1 100 ? 41.960 10.168 34.104 1.00 18.08 103 GLY B O 1
ATOM 2643 N N . GLY B 1 101 ? 40.194 10.567 32.769 1.00 16.26 104 GLY B N 1
ATOM 2644 C CA . GLY B 1 101 ? 40.065 11.937 33.281 1.00 15.44 104 GLY B CA 1
ATOM 2645 C C . GLY B 1 101 ? 39.843 11.895 34.779 1.00 15.10 104 GLY B C 1
ATOM 2646 O O . GLY B 1 101 ? 39.146 10.967 35.255 1.00 15.87 104 GLY B O 1
ATOM 2647 N N . ALA B 1 102 ? 40.385 12.852 35.513 1.00 15.62 105 ALA B N 1
ATOM 2648 C CA . ALA B 1 102 ? 40.292 12.888 36.994 1.00 15.87 105 ALA B CA 1
ATOM 2649 C C . ALA B 1 102 ? 40.093 14.342 37.404 1.00 15.92 105 ALA B C 1
ATOM 2650 O O . ALA B 1 102 ? 40.789 15.232 36.864 1.00 17.82 105 ALA B O 1
ATOM 2652 N N . VAL B 1 103 ? 39.166 14.594 38.322 1.00 15.36 106 VAL B N 1
ATOM 2653 C CA . VAL B 1 103 ? 38.927 15.959 38.826 1.00 15.75 106 VAL B CA 1
ATOM 2654 C C . VAL B 1 103 ? 38.832 15.899 40.346 1.00 16.22 106 VAL B C 1
ATOM 2655 O O . VAL B 1 103 ? 38.144 15.033 40.889 1.00 17.27 106 VAL B O 1
ATOM 2659 N N . SER B 1 104 ? 39.562 16.800 40.973 1.00 15.76 107 SER B N 1
ATOM 2660 C CA . SER B 1 104 ? 39.494 17.058 42.423 1.00 16.44 107 SER B CA 1
ATOM 2661 C C . SER B 1 104 ? 38.865 18.420 42.645 1.00 14.19 107 SER B C 1
ATOM 2662 O O . SER B 1 104 ? 39.117 19.351 41.857 1.00 15.23 107 SER B O 1
ATOM 2665 N N . VAL B 1 105 ? 37.981 18.480 43.624 1.00 13.81 108 VAL B N 1
ATOM 2666 C CA . VAL B 1 105 ? 37.194 19.694 43.909 1.00 13.75 108 VAL B CA 1
ATOM 2667 C C . VAL B 1 105 ? 37.153 19.895 45.416 1.00 14.62 108 VAL B C 1
ATOM 2668 O O . VAL B 1 105 ? 36.984 18.933 46.134 1.00 16.50 108 VAL B O 1
ATOM 2672 N N . ALA B 1 106 ? 37.342 21.133 45.842 1.00 14.49 109 ALA B N 1
ATOM 2673 C CA . ALA B 1 106 ? 37.142 21.535 47.243 1.00 15.72 109 ALA B CA 1
ATOM 2674 C C . ALA B 1 106 ? 36.183 22.699 47.257 1.00 14.88 109 ALA B C 1
ATOM 2675 O O . ALA B 1 106 ? 36.313 23.589 46.427 1.00 16.79 109 ALA B O 1
ATOM 2677 N N . GLN B 1 107 ? 35.291 22.690 48.227 1.00 15.08 110 GLN B N 1
ATOM 2678 C CA . GLN B 1 107 ? 34.247 23.720 48.329 1.00 14.31 110 GLN B CA 1
ATOM 2679 C C . GLN B 1 107 ? 34.105 24.130 49.789 1.00 14.52 110 GLN B C 1
ATOM 2680 O O . GLN B 1 107 ? 34.206 23.306 50.682 1.00 14.89 110 GLN B O 1
ATOM 2686 N N . ASP B 1 108 ? 33.826 25.403 49.970 1.00 15.10 111 ASP B N 1
ATOM 2687 C CA . ASP B 1 108 ? 33.403 25.962 51.275 1.00 16.16 111 ASP B CA 1
ATOM 2688 C C . ASP B 1 108 ? 32.065 26.661 51.096 1.00 14.98 111 ASP B C 1
ATOM 2689 O O . ASP B 1 108 ? 31.948 27.474 50.185 1.00 15.82 111 ASP B O 1
ATOM 2694 N N . THR B 1 109 ? 31.124 26.352 51.975 1.00 14.67 112 THR B N 1
ATOM 2695 C CA . THR B 1 109 ? 29.821 27.026 52.031 1.00 14.90 112 THR B CA 1
ATOM 2696 C C . THR B 1 109 ? 29.686 27.732 53.377 1.00 16.61 112 THR B C 1
ATOM 2697 O O . THR B 1 109 ? 29.782 27.067 54.425 1.00 16.52 112 THR B O 1
ATOM 2701 N N . SER B 1 110 ? 29.379 29.020 53.323 1.00 16.77 113 SER B N 1
ATOM 2702 C CA A SER B 1 110 ? 29.086 29.813 54.542 0.50 18.12 113 SER B CA 1
ATOM 2703 C CA B SER B 1 110 ? 29.130 29.869 54.516 0.50 17.76 113 SER B CA 1
ATOM 2704 C C . SER B 1 110 ? 27.886 30.720 54.310 1.00 18.38 113 SER B C 1
ATOM 2705 O O . SER B 1 110 ? 27.512 30.956 53.157 1.00 17.97 113 SER B O 1
ATOM 2710 N N . LEU B 1 111 ? 27.287 31.177 55.401 1.00 18.80 114 LEU B N 1
ATOM 2711 C CA . LEU B 1 111 ? 26.227 32.217 55.327 1.00 18.54 114 LEU B CA 1
ATOM 2712 C C . LEU B 1 111 ? 26.841 33.524 55.815 1.00 19.67 114 LEU B C 1
ATOM 2713 O O . LEU B 1 111 ? 27.180 33.601 57.015 1.00 21.46 114 LEU B O 1
ATOM 2718 N N . GLU B 1 112 ? 27.080 34.463 54.901 1.00 19.47 115 GLU B N 1
ATOM 2719 C CA . GLU B 1 112 ? 27.781 35.739 55.195 1.00 21.84 115 GLU B CA 1
ATOM 2720 C C . GLU B 1 112 ? 26.919 36.911 54.756 1.00 19.30 115 GLU B C 1
ATOM 2721 O O . GLU B 1 112 ? 26.525 36.967 53.583 1.00 17.71 115 GLU B O 1
ATOM 2727 N N . ASP B 1 113 ? 26.639 37.833 55.670 1.00 17.17 116 ASP B N 1
ATOM 2728 C CA . ASP B 1 113 ? 25.991 39.111 55.334 1.00 18.99 116 ASP B CA 1
ATOM 2729 C C . ASP B 1 113 ? 24.724 38.782 54.550 1.00 17.57 116 ASP B C 1
ATOM 2730 O O . ASP B 1 113 ? 24.425 39.459 53.570 1.00 18.68 116 ASP B O 1
ATOM 2735 N N . GLY B 1 114 ? 23.969 37.796 55.033 1.00 16.91 117 GLY B N 1
ATOM 2736 C CA . GLY B 1 114 ? 22.623 37.514 54.526 1.00 17.84 117 GLY B CA 1
ATOM 2737 C C . GLY B 1 114 ? 22.613 36.725 53.241 1.00 16.85 117 GLY B C 1
ATOM 2738 O O . GLY B 1 114 ? 21.524 36.531 52.687 1.00 18.27 117 GLY B O 1
ATOM 2739 N N . THR B 1 115 ? 23.771 36.265 52.771 1.00 17.02 118 THR B N 1
ATOM 2740 C CA . THR B 1 115 ? 23.872 35.562 51.469 1.00 17.38 118 THR B CA 1
ATOM 2741 C C . THR B 1 115 ? 24.628 34.261 51.689 1.00 15.52 118 THR B C 1
ATOM 2742 O O . THR B 1 115 ? 25.656 34.313 52.372 1.00 16.44 118 THR B O 1
ATOM 2746 N N . LEU B 1 116 ? 24.232 33.186 51.018 1.00 14.48 119 LEU B N 1
ATOM 2747 C CA . LEU B 1 116 ? 25.058 31.959 50.938 1.00 15.59 119 LEU B CA 1
ATOM 2748 C C . LEU B 1 116 ? 26.251 32.247 50.038 1.00 15.43 119 LEU B C 1
ATOM 2749 O O . LEU B 1 116 ? 26.071 32.706 48.932 1.00 17.19 119 LEU B O 1
ATOM 2754 N N . ILE B 1 117 ? 27.449 31.947 50.525 1.00 16.30 120 ILE B N 1
ATOM 2755 C CA . ILE B 1 117 ? 28.712 32.195 49.806 1.00 16.27 120 ILE B CA 1
ATOM 2756 C C . ILE B 1 117 ? 29.370 30.838 49.567 1.00 15.53 120 ILE B C 1
ATOM 2757 O O . ILE B 1 117 ? 29.610 30.085 50.520 1.00 14.36 120 ILE B O 1
ATOM 2762 N N . TYR B 1 118 ? 29.596 30.550 48.302 1.00 14.37 121 TYR B N 1
ATOM 2763 C CA . TYR B 1 118 ? 30.254 29.302 47.848 1.00 15.00 121 TYR B CA 1
ATOM 2764 C C . TYR B 1 118 ? 31.609 29.639 47.240 1.00 14.88 121 TYR B C 1
ATOM 2765 O O . TYR B 1 118 ? 31.720 30.487 46.354 1.00 15.14 121 TYR B O 1
ATOM 2774 N N . LYS B 1 119 ? 32.643 28.964 47.733 1.00 15.61 122 LYS B N 1
ATOM 2775 C CA . LYS B 1 119 ? 34.001 29.087 47.187 1.00 17.08 122 LYS B CA 1
ATOM 2776 C C . LYS B 1 119 ? 34.419 27.703 46.716 1.00 14.38 122 LYS B C 1
ATOM 2777 O O . LYS B 1 119 ? 34.343 26.757 47.500 1.00 15.21 122 LYS B O 1
ATOM 2783 N N . VAL B 1 120 ? 34.856 27.604 45.477 1.00 14.50 123 VAL B N 1
ATOM 2784 C CA . VAL B 1 120 ? 35.158 26.320 44.830 1.00 14.34 123 VAL B CA 1
ATOM 2785 C C . VAL B 1 120 ? 36.556 26.367 44.242 1.00 15.25 123 VAL B C 1
ATOM 2786 O O 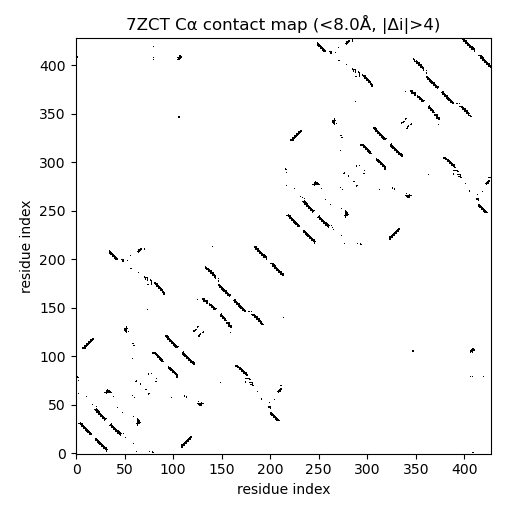. VAL B 1 120 ? 36.907 27.374 43.637 1.00 15.25 123 VAL B O 1
ATOM 2790 N N . LYS B 1 121 ? 37.308 25.289 44.427 1.00 15.39 124 LYS B N 1
ATOM 2791 C CA . LYS B 1 121 ? 38.599 25.094 43.739 1.00 17.74 124 LYS B CA 1
ATOM 2792 C C . LYS B 1 121 ? 38.536 23.770 42.992 1.00 16.50 124 LYS B C 1
ATOM 2793 O O . LYS B 1 121 ? 38.124 22.749 43.621 1.00 15.64 124 LYS B O 1
ATOM 2799 N N . LEU B 1 122 ? 38.945 23.767 41.726 1.00 16.27 125 LEU B N 1
ATOM 2800 C CA . LEU B 1 122 ? 38.806 22.562 40.887 1.00 15.35 125 LEU B CA 1
ATOM 2801 C C . LEU B 1 122 ? 40.101 22.328 40.117 1.00 15.43 125 LEU B C 1
ATOM 2802 O O . LEU B 1 122 ? 40.664 23.303 39.595 1.00 17.25 125 LEU B O 1
ATOM 2807 N N . ARG B 1 123 ? 40.561 21.089 40.066 1.00 16.08 126 ARG B N 1
ATOM 2808 C CA A ARG B 1 123 ? 41.721 20.725 39.219 0.50 16.09 126 ARG B CA 1
ATOM 2809 C CA B ARG B 1 123 ? 41.736 20.717 39.238 0.50 16.63 126 ARG B CA 1
ATOM 2810 C C . ARG B 1 123 ? 41.382 19.439 38.491 1.00 15.73 126 ARG B C 1
ATOM 2811 O O . ARG B 1 123 ? 41.239 18.395 39.168 1.00 15.57 126 ARG B O 1
ATOM 2826 N N . GLY B 1 124 ? 41.242 19.543 37.164 1.00 15.24 127 GLY B N 1
ATOM 2827 C CA . GLY B 1 124 ? 41.027 18.355 36.324 1.00 15.51 127 GLY B CA 1
ATOM 2828 C C . GLY B 1 124 ? 42.281 18.040 35.531 1.00 16.07 127 GLY B C 1
ATOM 2829 O O . GLY B 1 124 ? 42.942 18.966 35.020 1.00 17.64 127 GLY B O 1
ATOM 2830 N N . THR B 1 125 ? 42.620 16.762 35.450 1.00 16.29 128 THR B N 1
ATOM 2831 C CA . THR B 1 125 ? 43.857 16.330 34.762 1.00 17.51 128 THR B CA 1
ATOM 2832 C C . THR B 1 125 ? 43.571 15.047 33.991 1.00 16.32 128 THR B C 1
ATOM 2833 O O . THR B 1 125 ? 42.570 14.385 34.301 1.00 17.64 128 THR B O 1
ATOM 2837 N N . ASN B 1 126 ? 44.474 14.689 33.073 1.00 16.72 129 ASN B N 1
ATOM 2838 C CA . ASN B 1 126 ? 44.487 13.348 32.418 1.00 18.23 129 ASN B CA 1
ATOM 2839 C C . ASN B 1 126 ? 43.278 13.175 31.497 1.00 16.53 129 ASN B C 1
ATOM 2840 O O . ASN B 1 126 ? 42.936 12.019 31.166 1.00 18.07 129 ASN B O 1
ATOM 2845 N N . PHE B 1 127 ? 42.679 14.262 31.019 1.00 16.21 130 PHE B N 1
ATOM 2846 C CA . PHE B 1 127 ? 41.631 14.158 29.989 1.00 16.47 130 PHE B CA 1
ATOM 2847 C C . PHE B 1 127 ? 42.327 13.974 28.658 1.00 17.98 130 PHE B C 1
ATOM 2848 O O . PHE B 1 127 ? 43.159 14.795 28.299 1.00 19.14 130 PHE B O 1
ATOM 2856 N N . PRO B 1 128 ? 41.974 12.948 27.880 1.00 18.01 131 PRO B N 1
ATOM 2857 C CA . PRO B 1 128 ? 42.530 12.853 26.533 1.00 17.93 131 PRO B CA 1
ATOM 2858 C C . PRO B 1 128 ? 42.226 14.105 25.719 1.00 18.51 131 PRO B C 1
ATOM 2859 O O . PRO B 1 128 ? 41.110 14.613 25.704 1.00 17.99 131 PRO B O 1
ATOM 2863 N N . PRO B 1 129 ? 43.214 14.676 25.001 1.00 18.29 132 PRO B N 1
ATOM 2864 C CA . PRO B 1 129 ? 42.994 15.932 24.298 1.00 20.19 132 PRO B CA 1
ATOM 2865 C C . PRO B 1 129 ? 41.957 15.816 23.183 1.00 20.19 132 PRO B C 1
ATOM 2866 O O . PRO B 1 129 ? 41.342 16.795 22.878 1.00 24.43 132 PRO B O 1
ATOM 2870 N N . ASP B 1 130 ? 41.791 14.618 22.620 1.00 21.52 133 ASP B N 1
ATOM 2871 C CA . ASP B 1 130 ? 40.806 14.303 21.554 1.00 23.81 133 ASP B CA 1
ATOM 2872 C C . ASP B 1 130 ? 39.527 13.711 22.153 1.00 20.52 133 ASP B C 1
ATOM 2873 O O . ASP B 1 130 ? 38.682 13.271 21.391 1.00 22.15 133 ASP B O 1
ATOM 2878 N N . GLY B 1 131 ? 39.418 13.632 23.478 1.00 18.39 134 GLY B N 1
ATOM 2879 C CA . GLY B 1 131 ? 38.275 13.039 24.182 1.00 17.75 134 GLY B CA 1
ATOM 2880 C C . GLY B 1 131 ? 37.066 13.965 24.148 1.00 16.82 134 GLY B C 1
ATOM 2881 O O . GLY B 1 131 ? 37.151 15.141 23.826 1.00 16.65 134 GLY B O 1
ATOM 2882 N N . PRO B 1 132 ? 35.901 13.473 24.594 1.00 16.66 135 PRO B N 1
ATOM 2883 C CA . PRO B 1 132 ? 34.670 14.274 24.538 1.00 17.52 135 PRO B CA 1
ATOM 2884 C C . PRO B 1 132 ? 34.664 15.504 25.469 1.00 16.39 135 PRO B C 1
ATOM 2885 O O . PRO B 1 132 ? 33.972 16.462 25.183 1.00 16.42 135 PRO B O 1
ATOM 2889 N N . VAL B 1 133 ? 35.437 15.490 26.555 1.00 16.14 136 VAL B N 1
ATOM 2890 C CA . VAL B 1 133 ? 35.514 16.687 27.436 1.00 16.97 136 VAL B CA 1
ATOM 2891 C C . VAL B 1 133 ? 36.303 17.798 26.763 1.00 17.66 136 VAL B C 1
ATOM 2892 O O . VAL B 1 133 ? 35.808 18.925 26.657 1.00 17.36 136 VAL B O 1
ATOM 2896 N N . MET B 1 134 ? 37.517 17.522 26.282 1.00 16.99 137 MET B N 1
ATOM 2897 C CA . MET B 1 134 ? 38.370 18.609 25.754 1.00 18.61 137 MET B CA 1
ATOM 2898 C C . MET B 1 134 ? 37.874 18.999 24.350 1.00 19.32 137 MET B C 1
ATOM 2899 O O . MET B 1 134 ? 38.267 20.077 23.881 1.00 22.21 137 MET B O 1
ATOM 2904 N N . GLN B 1 135 ? 37.038 18.189 23.714 1.00 20.66 138 GLN B N 1
ATOM 2905 C CA . GLN B 1 135 ? 36.493 18.478 22.356 1.00 21.43 138 GLN B CA 1
ATOM 2906 C C . GLN B 1 135 ? 35.059 19.004 22.460 1.00 22.56 138 GLN B C 1
ATOM 2907 O O . GLN B 1 135 ? 34.455 19.265 21.409 1.00 22.81 138 GLN B O 1
ATOM 2913 N N . LYS B 1 136 ? 34.521 19.172 23.680 1.00 19.69 139 LYS B N 1
ATOM 2914 C CA . LYS B 1 136 ? 33.182 19.792 23.895 1.00 19.56 139 LYS B CA 1
ATOM 2915 C C . LYS B 1 136 ? 32.116 19.003 23.133 1.00 20.31 139 LYS B C 1
ATOM 2916 O O . LYS B 1 136 ? 31.327 19.618 22.381 1.00 20.43 139 LYS B O 1
ATOM 2922 N N . LYS B 1 137 ? 32.091 17.697 23.343 1.00 17.47 140 LYS B N 1
ATOM 2923 C CA . LYS B 1 137 ? 31.208 16.700 22.686 1.00 21.02 140 LYS B CA 1
ATOM 2924 C C . LYS B 1 137 ? 30.141 16.176 23.656 1.00 19.85 140 LYS B C 1
ATOM 2925 O O . LYS B 1 137 ? 29.414 15.252 23.315 1.00 22.58 140 LYS B O 1
ATOM 2931 N N . THR B 1 138 ? 29.959 16.806 24.814 1.00 20.81 141 THR B N 1
ATOM 2932 C CA . THR B 1 138 ? 28.987 16.320 25.830 1.00 19.76 141 THR B CA 1
ATOM 2933 C C . THR B 1 138 ? 27.731 17.188 25.776 1.00 20.25 141 THR B C 1
ATOM 2934 O O . THR B 1 138 ? 27.789 18.324 25.264 1.00 24.86 141 THR B O 1
ATOM 2938 N N . MET B 1 139 ? 26.599 16.657 26.211 1.00 20.14 142 MET B N 1
ATOM 2939 C CA . MET B 1 139 ? 25.335 17.437 26.181 1.00 21.02 142 MET B CA 1
ATOM 2940 C C . MET B 1 139 ? 24.525 17.132 27.444 1.00 19.97 142 MET B C 1
ATOM 2941 O O . MET B 1 139 ? 23.285 16.927 27.380 1.00 21.33 142 MET B O 1
ATOM 2946 N N . GLY B 1 140 ? 25.176 17.104 28.586 1.00 18.84 143 GLY B N 1
ATOM 2947 C CA . GLY B 1 140 ? 24.445 17.161 29.857 1.00 17.87 143 GLY B CA 1
ATOM 2948 C C . GLY B 1 140 ? 24.390 15.845 30.603 1.00 17.41 143 GLY B C 1
ATOM 2949 O O . GLY B 1 140 ? 24.505 14.723 30.026 1.00 17.11 143 GLY B O 1
ATOM 2950 N N . TRP B 1 141 ? 24.187 15.932 31.911 1.00 16.84 144 TRP B N 1
ATOM 2951 C CA . TRP B 1 141 ? 24.163 14.746 32.789 1.00 16.25 144 TRP B CA 1
ATOM 2952 C C . TRP B 1 141 ? 22.793 14.061 32.762 1.00 18.09 144 TRP B C 1
ATOM 2953 O O . TRP B 1 141 ? 21.769 14.777 32.811 1.00 19.18 144 TRP B O 1
ATOM 2964 N N . GLU B 1 142 ? 22.778 12.738 32.843 1.00 18.10 145 GLU B N 1
ATOM 2965 C CA . GLU B 1 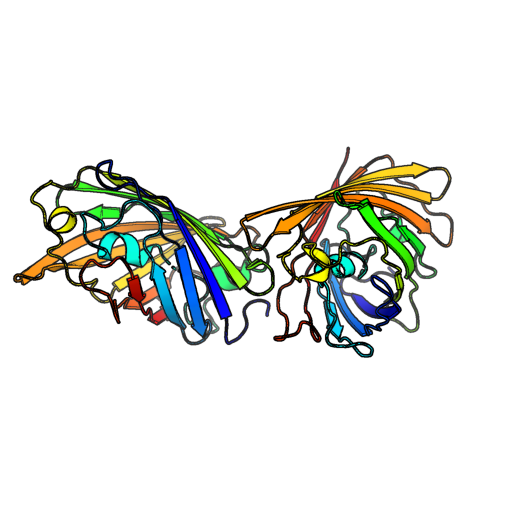142 ? 21.521 12.005 33.103 1.00 19.44 145 GLU B CA 1
ATOM 2966 C C . GLU B 1 142 ? 21.082 12.299 34.542 1.00 17.57 145 GLU B C 1
ATOM 2967 O O . GLU B 1 142 ? 21.919 12.640 35.400 1.00 16.67 145 GLU B O 1
ATOM 2973 N N . ALA B 1 143 ? 19.798 12.097 34.853 1.00 17.14 146 ALA B N 1
ATOM 2974 C CA . ALA B 1 143 ? 19.302 12.121 36.237 1.00 17.90 146 ALA B CA 1
ATOM 2975 C C . ALA B 1 143 ? 20.101 11.110 37.059 1.00 18.19 146 ALA B C 1
ATOM 2976 O O . ALA B 1 143 ? 20.556 10.039 36.515 1.00 19.84 146 ALA B O 1
ATOM 2978 N N . SER B 1 144 ? 20.371 11.426 38.313 1.00 17.18 147 SER B N 1
ATOM 2979 C CA . SER B 1 144 ? 21.298 10.608 39.116 1.00 17.42 147 SER B CA 1
ATOM 2980 C C . SER B 1 144 ? 20.703 10.341 40.486 1.00 17.10 147 SER B C 1
ATOM 2981 O O . SER B 1 144 ? 19.788 11.067 40.904 1.00 19.93 147 SER B O 1
ATOM 2984 N N . THR B 1 145 ? 21.284 9.380 41.180 1.00 16.86 148 THR B N 1
ATOM 2985 C CA . THR B 1 145 ? 20.992 9.065 42.582 1.00 17.63 148 THR B CA 1
ATOM 2986 C C . THR B 1 145 ? 22.298 9.078 43.373 1.00 18.34 148 THR B C 1
ATOM 2987 O O . THR B 1 145 ? 23.167 8.175 43.146 1.00 19.64 148 THR B O 1
ATOM 2991 N N . GLU B 1 146 ? 22.452 10.031 44.285 1.00 17.14 149 GLU B N 1
ATOM 2992 C CA . GLU B 1 146 ? 23.609 10.026 45.198 1.00 17.68 149 GLU B CA 1
ATOM 2993 C C . GLU B 1 146 ? 23.246 9.166 46.399 1.00 18.64 149 GLU B C 1
ATOM 2994 O O . GLU B 1 146 ? 22.209 9.416 47.030 1.00 20.26 149 GLU B O 1
ATOM 3000 N N . ARG B 1 147 ? 24.113 8.233 46.739 1.00 20.77 150 ARG B N 1
ATOM 3001 C CA . ARG B 1 147 ? 23.891 7.285 47.838 1.00 19.43 150 ARG B CA 1
ATOM 3002 C C . ARG B 1 147 ? 24.780 7.748 48.978 1.00 20.55 150 ARG B C 1
ATOM 3003 O O . ARG B 1 147 ? 26.033 7.687 48.818 1.00 19.86 150 ARG B O 1
ATOM 3011 N N . LEU B 1 148 ? 24.157 8.202 50.066 1.00 18.75 151 LEU B N 1
ATOM 3012 C CA . LEU B 1 148 ? 24.884 8.819 51.193 1.00 20.27 151 LEU B CA 1
ATOM 3013 C C . LEU B 1 148 ? 24.821 7.927 52.423 1.00 19.95 151 LEU B C 1
ATOM 3014 O O . LEU B 1 148 ? 23.841 7.207 52.592 1.00 20.78 151 LEU B O 1
ATOM 3019 N N . TYR B 1 149 ? 25.863 8.009 53.229 1.00 22.33 152 TYR B N 1
ATOM 3020 C CA . TYR B 1 149 ? 25.939 7.298 54.526 1.00 24.86 152 TYR B CA 1
ATOM 3021 C C . TYR B 1 149 ? 26.733 8.152 55.497 1.00 25.56 152 TYR B C 1
ATOM 3022 O O . TYR B 1 149 ? 27.666 8.874 55.121 1.00 21.01 152 TYR B O 1
ATOM 3031 N N . PRO B 1 150 ? 26.351 8.084 56.783 1.00 23.72 153 PRO B N 1
ATOM 3032 C CA . PRO B 1 150 ? 27.012 8.857 57.821 1.00 25.68 153 PRO B CA 1
ATOM 3033 C C . PRO B 1 150 ? 28.312 8.148 58.188 1.00 26.63 153 PRO B C 1
ATOM 3034 O O . PRO B 1 150 ? 28.328 6.947 58.154 1.00 30.63 153 PRO B O 1
ATOM 3038 N N . GLU B 1 151 ? 29.372 8.905 58.439 1.00 26.94 154 GLU B N 1
ATOM 3039 C CA . GLU B 1 151 ? 30.632 8.358 58.979 1.00 29.06 154 GLU B CA 1
ATOM 3040 C C . GLU B 1 151 ? 31.112 9.292 60.081 1.00 28.10 154 GLU B C 1
ATOM 3041 O O . GLU B 1 151 ? 31.581 10.396 59.774 1.00 27.47 154 GLU B O 1
ATOM 3047 N N . ASP B 1 152 ? 30.991 8.879 61.340 1.00 29.63 155 ASP B N 1
ATOM 3048 C CA . ASP B 1 152 ? 31.398 9.768 62.451 1.00 31.92 155 ASP B CA 1
ATOM 3049 C C . ASP B 1 152 ? 30.533 11.032 62.330 1.00 28.07 155 ASP B C 1
ATOM 3050 O O . ASP B 1 152 ? 29.298 10.900 62.406 1.00 30.09 155 ASP B O 1
ATOM 3055 N N . VAL B 1 153 ? 31.124 12.195 62.062 1.00 24.94 156 VAL B N 1
ATOM 3056 C CA . VAL B 1 153 ? 30.366 13.485 62.034 1.00 23.38 156 VAL B CA 1
ATOM 3057 C C . VAL B 1 153 ? 30.198 13.964 60.588 1.00 20.31 156 VAL B C 1
ATOM 3058 O O . VAL B 1 153 ? 29.602 15.035 60.404 1.00 21.63 156 VAL B O 1
ATOM 3062 N N . VAL B 1 154 ? 30.723 13.244 59.605 1.00 21.00 157 VAL B N 1
ATOM 3063 C CA . VAL B 1 154 ? 30.628 13.668 58.169 1.00 21.59 157 VAL B CA 1
ATOM 3064 C C . VAL B 1 154 ? 29.649 12.768 57.422 1.00 21.73 157 VAL B C 1
ATOM 3065 O O . VAL B 1 154 ? 29.259 11.710 57.925 1.00 22.53 157 VAL B O 1
ATOM 3069 N N . LEU B 1 155 ? 29.236 13.192 56.227 1.00 22.57 158 LEU B N 1
ATOM 3070 C CA . LEU B 1 155 ? 28.394 12.411 55.311 1.00 22.45 158 LEU B CA 1
ATOM 3071 C C . LEU B 1 155 ? 29.267 12.088 54.102 1.00 22.12 158 LEU B C 1
ATOM 3072 O O . LEU B 1 155 ? 29.993 13.024 53.636 1.00 26.95 158 LEU B O 1
ATOM 3077 N N . LYS B 1 156 ? 29.194 10.864 53.601 1.00 20.15 159 LYS B N 1
ATOM 3078 C CA . LYS B 1 156 ? 29.881 10.461 52.359 1.00 21.50 159 LYS B CA 1
ATOM 3079 C C . LYS B 1 156 ? 28.817 10.138 51.322 1.00 19.56 159 LYS B C 1
ATOM 3080 O O . LYS B 1 156 ? 27.765 9.565 51.674 1.00 19.74 159 LYS B O 1
ATOM 3086 N N . GLY B 1 157 ? 29.076 10.527 50.078 1.00 18.22 160 GLY B N 1
ATOM 3087 C CA . GLY B 1 157 ? 28.159 10.253 48.967 1.00 18.38 160 GLY B CA 1
ATOM 3088 C C . GLY B 1 157 ? 28.897 9.597 47.819 1.00 17.54 160 GLY B C 1
ATOM 3089 O O . GLY B 1 157 ? 30.001 10.038 47.489 1.00 18.54 160 GLY B O 1
ATOM 3090 N N . ASP B 1 158 ? 28.259 8.631 47.180 1.00 19.07 161 ASP B N 1
ATOM 3091 C CA . ASP B 1 158 ? 28.766 8.034 45.916 1.00 18.38 161 ASP B CA 1
ATOM 3092 C C . ASP B 1 158 ? 27.720 8.249 44.830 1.00 17.77 161 ASP B C 1
ATOM 3093 O O . ASP B 1 158 ? 26.527 8.084 45.106 1.00 18.80 161 ASP B O 1
ATOM 3098 N N . ILE B 1 159 ? 28.147 8.581 43.620 1.00 17.32 162 ILE B N 1
ATOM 3099 C CA . ILE B 1 159 ? 27.230 8.699 42.469 1.00 16.19 162 ILE B CA 1
ATOM 3100 C C . ILE B 1 159 ? 27.832 7.960 41.283 1.00 17.57 162 ILE B C 1
ATOM 3101 O O . ILE B 1 159 ? 28.993 8.170 41.014 1.00 18.28 162 ILE B O 1
ATOM 3106 N N . LYS B 1 160 ? 26.987 7.199 40.581 1.00 18.81 163 LYS B N 1
ATOM 3107 C CA . LYS B 1 160 ? 27.280 6.695 39.222 1.00 20.76 163 LYS B CA 1
ATOM 3108 C C . LYS B 1 160 ? 26.721 7.744 38.278 1.00 20.37 163 LYS B C 1
ATOM 3109 O O . LYS B 1 160 ? 25.477 7.883 38.184 1.00 20.66 163 LYS B O 1
ATOM 3115 N N . MET B 1 161 ? 27.593 8.480 37.609 1.00 18.29 164 MET B N 1
ATOM 3116 C CA . MET B 1 161 ? 27.168 9.597 36.745 1.00 17.69 164 MET B CA 1
ATOM 3117 C C . MET B 1 161 ? 27.414 9.259 35.268 1.00 18.17 164 MET B C 1
ATOM 3118 O O . MET B 1 161 ? 28.297 8.432 34.945 1.00 16.88 164 MET B O 1
ATOM 3123 N N . ALA B 1 162 ? 26.617 9.839 34.388 1.00 18.44 165 ALA B N 1
ATOM 3124 C CA . ALA B 1 162 ? 26.678 9.545 32.941 1.00 19.13 165 ALA B CA 1
ATOM 3125 C C . ALA B 1 162 ? 26.418 10.845 32.196 1.00 17.92 165 ALA B C 1
ATOM 3126 O O . ALA B 1 162 ? 25.379 11.452 32.417 1.00 17.90 165 ALA B O 1
ATOM 3128 N N . LEU B 1 163 ? 27.347 11.248 31.337 1.00 17.50 166 LEU B N 1
ATOM 3129 C CA . LEU B 1 163 ? 27.211 12.378 30.392 1.00 17.82 166 LEU B CA 1
ATOM 3130 C C . LEU B 1 163 ? 26.705 11.842 29.064 1.00 20.43 166 LEU B C 1
ATOM 3131 O O . LEU B 1 163 ? 27.262 10.843 28.549 1.00 20.61 166 LEU B O 1
ATOM 3136 N N . ARG B 1 164 ? 25.736 12.536 28.503 1.00 21.01 167 ARG B N 1
ATOM 3137 C CA . ARG B 1 164 ? 25.265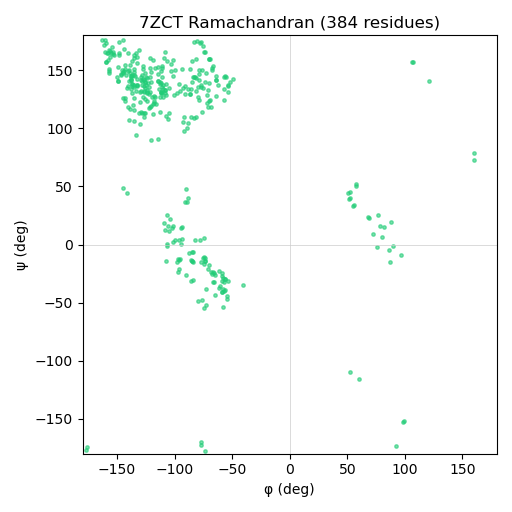 12.295 27.124 1.00 23.29 167 ARG B CA 1
ATOM 3138 C C . ARG B 1 164 ? 26.321 12.825 26.157 1.00 23.95 167 ARG B C 1
ATOM 3139 O O . ARG B 1 164 ? 26.856 13.922 26.377 1.00 22.73 167 ARG B O 1
ATOM 3147 N N . LEU B 1 165 ? 26.580 12.107 25.068 1.00 21.44 168 LEU B N 1
ATOM 3148 C CA . LEU B 1 165 ? 27.506 12.586 24.017 1.00 22.17 168 LEU B CA 1
ATOM 3149 C C . LEU B 1 165 ? 26.721 13.134 22.822 1.00 22.76 168 LEU B C 1
ATOM 3150 O O . LEU B 1 165 ? 25.641 12.608 22.538 1.00 25.84 168 LEU B O 1
ATOM 3155 N N . LYS B 1 166 ? 27.259 14.171 22.181 1.00 26.68 169 LYS B N 1
ATOM 3156 C CA . LYS B 1 166 ? 26.713 14.740 20.920 1.00 32.20 169 LYS B CA 1
ATOM 3157 C C . LYS B 1 166 ? 26.254 13.596 19.995 1.00 38.92 169 LYS B C 1
ATOM 3158 O O . LYS B 1 166 ? 25.231 13.784 19.331 1.00 43.98 169 LYS B O 1
ATOM 3160 N N . ASP B 1 167 ? 26.948 12.447 19.991 1.00 47.65 170 ASP B N 1
ATOM 3161 C CA . ASP B 1 167 ? 26.724 11.295 19.068 1.00 48.33 170 ASP B CA 1
ATOM 3162 C C . ASP B 1 167 ? 25.784 10.228 19.659 1.00 48.48 170 ASP B C 1
ATOM 3163 O O . ASP B 1 167 ? 25.799 9.119 19.112 1.00 60.76 170 ASP B O 1
ATOM 3165 N N . GLY B 1 168 ? 25.028 10.515 20.730 1.00 45.10 171 GLY B N 1
ATOM 3166 C CA . GLY B 1 168 ? 23.977 9.642 21.312 1.00 39.44 171 GLY B CA 1
ATOM 3167 C C . GLY B 1 168 ? 24.491 8.633 22.349 1.00 37.01 171 GLY B C 1
ATOM 3168 O O . GLY B 1 168 ? 23.669 8.068 23.135 1.00 33.81 171 GLY B O 1
ATOM 3169 N N . GLY B 1 169 ? 25.803 8.414 22.397 1.00 30.14 172 GLY B N 1
ATOM 3170 C CA . GLY B 1 169 ? 26.422 7.495 23.374 1.00 27.54 172 GLY B CA 1
ATOM 3171 C C . GLY B 1 169 ? 26.524 8.120 24.763 1.00 23.75 172 GLY B C 1
ATOM 3172 O O . GLY B 1 169 ? 25.934 9.191 25.008 1.00 21.52 172 GLY B O 1
ATOM 3173 N N . ARG B 1 170 ? 27.203 7.423 25.667 1.00 20.29 173 ARG B N 1
ATOM 3174 C CA . ARG B 1 170 ? 27.372 7.820 27.077 1.00 23.49 173 ARG B CA 1
ATOM 3175 C C . ARG B 1 170 ? 28.841 7.815 27.476 1.00 20.39 173 ARG B C 1
ATOM 3176 O O . ARG B 1 170 ? 29.657 7.131 26.832 1.00 20.33 173 ARG B O 1
ATOM 3184 N N . TYR B 1 171 ? 29.164 8.636 28.479 1.00 18.03 174 TYR B N 1
ATOM 3185 C CA . TYR B 1 171 ? 30.519 8.846 29.018 1.00 16.66 174 TYR B CA 1
ATOM 3186 C C . TYR B 1 171 ? 30.374 8.816 30.539 1.00 17.22 174 TYR B C 1
ATOM 3187 O O . TYR B 1 171 ? 29.683 9.691 31.085 1.00 16.97 174 TYR B O 1
ATOM 3196 N N . LEU B 1 172 ? 30.984 7.825 31.186 1.00 16.31 175 LEU B N 1
ATOM 3197 C CA . LEU B 1 172 ? 30.728 7.534 32.615 1.00 16.40 175 LEU B CA 1
ATOM 3198 C C . LEU B 1 172 ? 31.731 8.228 33.529 1.00 16.72 175 LEU B C 1
ATOM 3199 O O . LEU B 1 172 ? 32.918 8.378 33.181 1.00 16.57 175 LEU B O 1
ATOM 3204 N N . ALA B 1 173 ? 31.258 8.516 34.734 1.00 15.37 176 ALA B N 1
ATOM 3205 C CA . ALA B 1 173 ? 32.116 8.919 35.860 1.00 15.69 176 ALA B CA 1
ATOM 3206 C C . ALA B 1 173 ? 31.593 8.353 37.167 1.00 15.64 176 ALA B C 1
ATOM 3207 O O . ALA B 1 173 ? 30.404 8.198 37.308 1.00 17.54 176 ALA B O 1
ATOM 3209 N N . ASP B 1 174 ? 32.514 8.092 38.080 1.00 16.18 177 ASP B N 1
ATOM 3210 C CA . ASP B 1 174 ? 32.209 7.866 39.516 1.00 17.00 177 ASP B CA 1
ATOM 3211 C C . ASP B 1 174 ? 32.518 9.158 40.256 1.00 17.05 177 ASP B C 1
ATOM 3212 O O . ASP B 1 174 ? 33.620 9.730 40.102 1.00 17.25 177 ASP B O 1
ATOM 3217 N N . PHE B 1 175 ? 31.550 9.622 41.038 1.00 15.26 178 PHE B N 1
ATOM 3218 C CA . PHE B 1 175 ? 31.761 10.723 41.987 1.00 15.62 178 PHE B CA 1
ATOM 3219 C C . PHE B 1 175 ? 31.836 10.161 43.398 1.00 14.42 178 PHE B C 1
ATOM 3220 O O . PHE B 1 175 ? 30.957 9.412 43.790 1.00 15.95 178 PHE B O 1
ATOM 3228 N N . LYS B 1 176 ? 32.816 10.614 44.167 1.00 16.34 179 LYS B N 1
ATOM 3229 C CA . LYS B 1 176 ? 32.904 10.379 45.631 1.00 16.57 179 LYS B CA 1
ATOM 3230 C C . LYS B 1 176 ? 33.092 11.734 46.301 1.00 15.64 179 LYS B C 1
ATOM 3231 O O . LYS B 1 176 ? 33.955 12.474 45.853 1.00 16.79 179 LYS B O 1
ATOM 3237 N N . THR B 1 177 ? 32.238 12.049 47.281 1.00 15.12 180 THR B N 1
ATOM 3238 C CA . THR B 1 177 ? 32.243 13.363 47.973 1.00 15.75 180 THR B CA 1
ATOM 3239 C C . THR B 1 177 ? 32.171 13.123 49.477 1.00 16.28 180 THR B C 1
ATOM 3240 O O . THR B 1 177 ? 31.451 12.181 49.888 1.00 17.20 180 THR B O 1
ATOM 3244 N N . THR B 1 178 ? 32.874 13.939 50.244 1.00 16.64 181 THR B N 1
ATOM 3245 C CA . THR B 1 178 ? 32.696 14.033 51.716 1.00 17.71 181 THR B CA 1
ATOM 3246 C C . THR B 1 178 ? 32.107 15.399 51.990 1.00 16.56 181 THR B C 1
ATOM 3247 O O . THR B 1 178 ? 32.673 16.336 51.522 1.00 15.74 181 THR B O 1
ATOM 3251 N N . TYR B 1 179 ? 31.037 15.448 52.783 1.00 16.09 182 TYR B N 1
ATOM 3252 C CA . TYR B 1 179 ? 30.347 16.679 53.241 1.00 15.67 182 TYR B CA 1
ATOM 3253 C C . TYR B 1 179 ? 30.632 16.819 54.730 1.00 16.44 182 TYR B C 1
ATOM 3254 O O . TYR B 1 179 ? 30.358 15.849 55.440 1.00 16.58 182 TYR B O 1
ATOM 3263 N N . ARG B 1 180 ? 31.139 17.979 55.137 1.00 16.91 183 ARG B N 1
ATOM 3264 C CA . ARG B 1 180 ? 31.667 18.158 56.513 1.00 18.06 183 ARG B CA 1
ATOM 3265 C C . ARG B 1 180 ? 31.039 19.425 57.088 1.00 16.26 183 ARG B C 1
ATOM 3266 O O . ARG B 1 180 ? 31.488 20.511 56.767 1.00 17.06 183 ARG B O 1
ATOM 3274 N N . ALA B 1 181 ? 30.060 19.274 57.969 1.00 18.44 184 ALA B N 1
ATOM 3275 C CA . ALA B 1 181 ? 29.436 20.383 58.720 1.00 18.31 184 ALA B CA 1
ATOM 3276 C C . ALA B 1 181 ? 30.491 21.020 59.639 1.00 19.08 184 ALA B C 1
ATOM 3277 O O . ALA B 1 181 ? 31.338 20.262 60.182 1.00 21.20 184 ALA B O 1
ATOM 3279 N N . LYS B 1 182 ? 30.407 22.331 59.825 1.00 19.56 185 LYS B N 1
ATOM 3280 C CA . LYS B 1 182 ? 31.359 23.138 60.641 1.00 19.76 185 LYS B CA 1
ATOM 3281 C C . LYS B 1 182 ? 30.997 23.060 62.127 1.00 21.38 185 LYS B C 1
ATOM 3282 O O . LYS B 1 182 ? 31.710 23.695 62.931 1.00 22.47 185 LYS B O 1
ATOM 3288 N N . LYS B 1 183 ? 30.007 22.268 62.477 1.00 21.51 186 LYS B N 1
ATOM 3289 C CA . LYS B 1 183 ? 29.577 22.030 63.876 1.00 22.02 186 LYS B CA 1
ATOM 3290 C C . LYS B 1 183 ? 28.805 20.723 63.922 1.00 23.83 186 LYS B C 1
ATOM 3291 O O . LYS B 1 183 ? 28.349 20.229 62.890 1.00 22.20 186 LYS B O 1
ATOM 3297 N N . PRO B 1 184 ? 28.573 20.133 65.113 1.00 24.83 187 PRO B N 1
ATOM 3298 C CA . PRO B 1 184 ? 27.745 18.937 65.205 1.00 24.74 187 PRO B CA 1
ATOM 3299 C C . PRO B 1 184 ? 26.307 19.222 64.776 1.00 25.72 187 PRO B C 1
ATOM 3300 O O . PRO B 1 184 ? 25.813 20.300 65.080 1.00 27.17 187 PRO B O 1
ATOM 3304 N N . VAL B 1 185 ? 25.699 18.258 64.082 1.00 23.73 188 VAL B N 1
ATOM 3305 C CA . VAL B 1 185 ? 24.273 18.287 63.666 1.00 24.99 188 VAL B CA 1
ATOM 3306 C C . VAL B 1 185 ? 23.674 16.913 63.967 1.00 23.67 188 VAL B C 1
ATOM 3307 O O . VAL B 1 185 ? 24.455 15.965 64.183 1.00 25.71 188 VAL B O 1
ATOM 3311 N N . GLN B 1 186 ? 22.348 16.819 64.004 1.00 26.00 189 GLN B N 1
ATOM 3312 C CA . GLN B 1 186 ? 21.658 15.521 64.111 1.00 28.34 189 GLN B CA 1
ATOM 3313 C C . GLN B 1 186 ? 21.879 14.770 62.797 1.00 27.49 189 GLN B C 1
ATOM 3314 O O . GLN B 1 186 ? 21.429 15.265 61.743 1.00 28.40 189 GLN B O 1
ATOM 3320 N N . MET B 1 187 ? 22.526 13.615 62.883 1.00 27.56 190 MET B N 1
ATOM 3321 C CA . MET B 1 187 ? 22.996 12.819 61.728 1.00 27.96 190 MET B CA 1
ATOM 3322 C C . MET B 1 187 ? 21.833 12.004 61.181 1.00 29.45 190 MET B C 1
ATOM 3323 O O . MET B 1 187 ? 21.103 11.343 61.922 1.00 27.37 190 MET B O 1
ATOM 3328 N N . PRO B 1 188 ? 21.614 12.028 59.848 1.00 27.54 191 PRO B N 1
ATOM 3329 C CA . PRO B 1 188 ? 20.679 11.104 59.220 1.00 25.21 191 PRO B CA 1
ATOM 3330 C C . PRO B 1 188 ? 21.289 9.703 59.171 1.00 25.72 191 PRO B C 1
ATOM 3331 O O . PRO B 1 188 ? 22.485 9.589 59.349 1.00 28.03 191 PRO B O 1
ATOM 3335 N N . GLY B 1 189 ? 20.444 8.711 58.894 1.00 26.21 192 GLY B N 1
ATOM 3336 C CA . GLY B 1 189 ? 20.864 7.361 58.490 1.00 27.54 192 GLY B CA 1
ATOM 3337 C C . GLY B 1 189 ? 21.371 7.412 57.061 1.00 27.41 192 GLY B C 1
ATOM 3338 O O . GLY B 1 189 ? 21.452 8.512 56.517 1.00 30.16 192 GLY B O 1
ATOM 3339 N N . ALA B 1 190 ? 21.754 6.276 56.500 1.00 26.97 193 ALA B N 1
ATOM 3340 C CA . ALA B 1 190 ? 21.961 6.106 55.043 1.00 28.08 193 ALA B CA 1
ATOM 3341 C C . ALA B 1 190 ? 20.692 6.552 54.307 1.00 26.62 193 ALA B C 1
ATOM 3342 O O . ALA B 1 190 ? 19.539 6.226 54.749 1.00 28.55 193 ALA B O 1
ATOM 3344 N N . PHE B 1 191 ? 20.850 7.300 53.219 1.00 23.28 194 PHE B N 1
ATOM 3345 C CA . PHE B 1 191 ? 19.712 7.797 52.413 1.00 22.40 194 PHE B CA 1
ATOM 3346 C C . PHE B 1 191 ? 20.213 8.168 51.021 1.00 20.90 194 PHE B C 1
ATOM 3347 O O . PHE B 1 191 ? 21.438 8.145 50.797 1.00 19.74 194 PHE B O 1
ATOM 3355 N N . ASN B 1 192 ? 19.274 8.499 50.137 1.00 21.96 195 ASN B N 1
ATOM 3356 C CA . ASN B 1 192 ? 19.567 8.773 48.714 1.00 20.18 195 ASN B CA 1
ATOM 3357 C C . ASN B 1 192 ? 19.097 10.183 48.402 1.00 20.38 195 ASN B C 1
ATOM 3358 O O . ASN B 1 192 ? 18.103 10.645 48.981 1.00 19.67 195 ASN B O 1
ATOM 3363 N N . ILE B 1 193 ? 19.741 10.820 47.438 1.00 16.67 196 ILE B N 1
ATOM 3364 C CA . ILE B 1 193 ? 19.181 12.045 46.817 1.00 18.33 196 ILE B CA 1
ATOM 3365 C C . ILE B 1 193 ? 19.044 11.795 45.329 1.00 18.68 196 ILE B C 1
ATOM 3366 O O . ILE B 1 193 ? 20.088 11.514 44.657 1.00 17.80 196 ILE B O 1
ATOM 3371 N N . ASP B 1 194 ? 17.817 11.840 44.826 1.00 17.92 197 ASP B N 1
ATOM 3372 C CA . ASP B 1 194 ? 17.543 11.821 43.385 1.00 18.88 197 ASP B CA 1
ATOM 3373 C C . ASP B 1 194 ? 17.624 13.255 42.891 1.00 17.49 197 ASP B C 1
ATOM 3374 O O . ASP B 1 194 ? 17.111 14.157 43.581 1.00 18.35 197 ASP B O 1
ATOM 3379 N N . ARG B 1 195 ? 18.318 13.452 41.780 1.00 15.83 198 ARG B N 1
ATOM 3380 C CA . ARG B 1 195 ? 18.671 14.804 41.319 1.00 17.30 198 ARG B CA 1
ATOM 3381 C C . ARG B 1 195 ? 18.639 14.840 39.806 1.00 16.62 198 ARG B C 1
ATOM 3382 O O . ARG B 1 195 ? 18.994 13.844 39.172 1.00 18.78 198 ARG B O 1
ATOM 3390 N N . LYS B 1 196 ? 18.299 15.987 39.258 1.00 16.07 199 LYS B N 1
ATOM 3391 C CA . LYS B 1 196 ? 18.594 16.288 37.847 1.00 16.80 199 LYS B CA 1
ATOM 3392 C C . LYS B 1 196 ? 19.094 17.709 37.771 1.00 15.63 199 LYS B C 1
ATOM 3393 O O . LYS B 1 196 ? 18.400 18.629 38.244 1.00 16.48 199 LYS B O 1
ATOM 3399 N N . LEU B 1 197 ? 20.216 17.871 37.086 1.00 14.77 200 LEU B N 1
ATOM 3400 C CA . LEU B 1 197 ? 20.790 19.187 36.769 1.00 15.44 200 LEU B CA 1
ATOM 3401 C C . LEU B 1 197 ? 20.660 19.399 35.265 1.00 15.03 200 LEU B C 1
ATOM 3402 O O . LEU B 1 197 ? 21.149 18.541 34.483 1.00 15.38 200 LEU B O 1
ATOM 3407 N N . ASP B 1 198 ? 20.138 20.547 34.887 1.00 15.09 201 ASP B N 1
ATOM 3408 C CA . ASP B 1 198 ? 19.972 20.957 33.484 1.00 16.36 201 ASP B CA 1
ATOM 3409 C C . ASP B 1 198 ? 20.703 22.264 33.202 1.00 16.11 201 ASP B C 1
ATOM 3410 O O . ASP B 1 198 ? 20.616 23.207 34.022 1.00 16.72 201 ASP B O 1
ATOM 3415 N N . ILE B 1 199 ? 21.408 22.326 32.073 1.00 14.72 202 ILE B N 1
ATOM 3416 C CA A ILE B 1 199 ? 21.830 23.624 31.492 0.50 15.32 202 ILE B CA 1
ATOM 3417 C CA B ILE B 1 199 ? 21.830 23.623 31.499 0.50 15.53 202 ILE B CA 1
ATOM 3418 C C . ILE B 1 199 ? 20.612 24.176 30.760 1.00 14.99 202 ILE B C 1
ATOM 3419 O O . ILE B 1 199 ? 20.189 23.575 29.763 1.00 18.14 202 ILE B O 1
ATOM 3428 N N . THR B 1 200 ? 20.031 25.240 31.268 1.00 13.94 203 THR B N 1
ATOM 3429 C CA . THR B 1 200 ? 18.784 25.791 30.695 1.00 15.79 203 THR B CA 1
ATOM 3430 C C . THR B 1 200 ? 19.083 26.821 29.614 1.00 15.18 203 THR B C 1
ATOM 3431 O O . THR B 1 200 ? 18.266 26.981 28.716 1.00 15.39 203 THR B O 1
ATOM 3435 N N . SER B 1 201 ? 20.218 27.493 29.643 1.00 15.26 204 SER B N 1
ATOM 3436 C CA A SER B 1 201 ? 20.595 28.450 28.571 0.50 15.77 204 SER B CA 1
ATOM 3437 C CA B SER B 1 201 ? 20.580 28.506 28.619 0.50 15.98 204 SER B CA 1
ATOM 3438 C C . SER B 1 201 ? 22.096 28.690 28.638 1.00 16.53 204 SER B C 1
ATOM 3439 O O . SER B 1 201 ? 22.698 28.424 29.699 1.00 15.19 204 SER B O 1
ATOM 3444 N N . HIS B 1 202 ? 22.682 29.073 27.513 1.00 15.98 205 HIS B N 1
ATOM 3445 C CA . HIS B 1 202 ? 24.113 29.431 27.484 1.00 16.25 205 HIS B CA 1
ATOM 3446 C C . HIS B 1 202 ? 24.350 30.335 26.295 1.00 15.24 205 HIS B C 1
ATOM 3447 O O . HIS B 1 202 ? 23.614 30.221 25.303 1.00 17.71 205 HIS B O 1
ATOM 3454 N N . ASN B 1 203 ? 25.332 31.206 26.405 1.00 16.27 206 ASN B N 1
ATOM 3455 C CA . ASN B 1 203 ? 25.745 31.992 25.221 1.00 15.30 206 ASN B CA 1
ATOM 3456 C C . ASN B 1 203 ? 26.612 31.083 24.342 1.00 18.05 206 ASN B C 1
ATOM 3457 O O . ASN B 1 203 ? 26.840 29.919 24.698 1.00 17.29 206 ASN B O 1
ATOM 3462 N N . GLU B 1 204 ? 26.969 31.560 23.159 1.00 17.76 207 GLU B N 1
ATOM 3463 C CA . GLU B 1 204 ? 27.499 30.698 22.083 1.00 19.56 207 GLU B CA 1
ATOM 3464 C C . GLU B 1 204 ? 28.736 29.924 22.542 1.00 18.75 207 GLU B C 1
ATOM 3465 O O . GLU B 1 204 ? 28.857 28.752 22.149 1.00 20.38 207 GLU B O 1
ATOM 3471 N N . ASP B 1 205 ? 29.626 30.563 23.305 1.00 17.25 208 ASP B N 1
ATOM 3472 C CA . ASP B 1 205 ? 30.917 29.939 23.702 1.00 18.22 208 ASP B CA 1
ATOM 3473 C C . ASP B 1 205 ? 30.904 29.511 25.177 1.00 17.13 208 ASP B C 1
ATOM 3474 O O . ASP B 1 205 ? 32.003 29.265 25.716 1.00 17.85 208 ASP B O 1
ATOM 3479 N N . TYR B 1 206 ? 29.723 29.418 25.818 1.00 16.23 209 TYR B N 1
ATOM 3480 C CA . TYR B 1 206 ? 29.546 28.984 27.228 1.00 17.16 209 TYR B CA 1
ATOM 3481 C C . TYR B 1 206 ? 30.391 29.844 28.176 1.00 18.61 209 TYR B C 1
ATOM 3482 O O . TYR B 1 206 ? 30.813 29.347 29.234 1.00 17.38 209 TYR B O 1
ATOM 3491 N N . THR B 1 207 ? 30.569 31.132 27.873 1.00 17.50 210 THR B N 1
ATOM 3492 C CA . THR B 1 207 ? 31.143 32.108 28.834 1.00 16.89 210 THR B CA 1
ATOM 3493 C C . THR B 1 207 ? 30.036 32.649 29.753 1.00 16.25 210 THR B C 1
ATOM 3494 O O . THR B 1 207 ? 30.356 33.257 30.757 1.00 16.41 210 THR B O 1
ATOM 3498 N N . VAL B 1 208 ? 28.778 32.425 29.402 1.00 16.15 211 VAL B N 1
ATOM 3499 C CA . VAL B 1 208 ? 27.631 32.751 30.287 1.00 16.55 211 VAL B CA 1
ATOM 3500 C C . VAL B 1 208 ? 26.708 31.547 30.215 1.00 14.51 211 VAL B C 1
ATOM 3501 O O . VAL B 1 208 ? 26.341 31.125 29.104 1.00 16.13 211 VAL B O 1
ATOM 3505 N N . VAL B 1 209 ? 26.364 30.996 31.375 1.00 15.25 212 VAL B N 1
ATOM 3506 C CA . VAL B 1 209 ? 25.582 29.744 31.449 1.00 14.67 212 VAL B CA 1
ATOM 3507 C C . VAL B 1 209 ? 24.549 29.890 32.557 1.00 14.62 212 VAL B C 1
ATOM 3508 O O . VAL B 1 209 ? 24.904 30.339 33.656 1.00 15.55 212 VAL B O 1
ATOM 3512 N N A GLU B 1 210 ? 23.326 29.426 32.304 0.50 15.39 213 GLU B N 1
ATOM 3513 N N B GLU B 1 210 ? 23.335 29.408 32.311 0.50 15.85 213 GLU B N 1
ATOM 3514 C CA A GLU B 1 210 ? 22.280 29.267 33.340 0.50 15.51 213 GLU B CA 1
ATOM 3515 C CA B GLU B 1 210 ? 22.297 29.273 33.357 0.50 16.20 213 GLU B CA 1
ATOM 3516 C C A GLU B 1 210 ? 22.010 27.778 33.583 0.50 15.29 213 GLU B C 1
ATOM 3517 C C B GLU B 1 210 ? 21.989 27.789 33.586 0.50 15.74 213 GLU B C 1
ATOM 3518 O O A GLU B 1 210 ? 21.896 27.016 32.614 0.50 15.69 213 GLU B O 1
ATOM 3519 O O B GLU B 1 210 ? 21.837 27.042 32.610 0.50 16.19 213 GLU B O 1
ATOM 3530 N N . GLN B 1 211 ? 21.893 27.376 34.847 1.00 15.80 214 GLN B N 1
ATOM 3531 C CA . GLN B 1 211 ? 21.605 25.971 35.167 1.00 15.37 214 GLN B CA 1
ATOM 3532 C C . GLN B 1 211 ? 20.501 25.918 36.202 1.00 16.28 214 GLN B C 1
ATOM 3533 O O . GLN B 1 211 ? 20.222 26.899 36.872 1.00 17.16 214 GLN B O 1
ATOM 3539 N N A TYR B 1 212 ? 19.840 24.781 36.221 0.50 15.44 215 TYR B N 1
ATOM 3540 N N B TYR B 1 212 ? 19.851 24.768 36.271 0.50 15.73 215 TYR B N 1
ATOM 3541 C CA A TYR B 1 212 ? 18.744 24.456 37.146 0.50 14.58 215 TYR B CA 1
ATOM 3542 C CA B TYR B 1 212 ? 18.697 24.481 37.150 0.50 15.05 215 TYR B CA 1
ATOM 3543 C C A TYR B 1 212 ? 19.019 23.078 37.728 0.50 14.83 215 TYR B C 1
ATOM 3544 C C B TYR B 1 212 ? 18.924 23.125 37.813 0.50 14.93 215 TYR B C 1
ATOM 3545 O O A TYR B 1 212 ? 19.504 22.187 37.026 0.50 15.15 215 TYR B O 1
ATOM 3546 O O B TYR B 1 212 ? 19.469 22.229 37.166 0.50 14.74 215 TYR B O 1
ATOM 3563 N N A GLU B 1 213 ? 18.761 22.941 39.028 0.40 14.63 216 GLU B N 1
ATOM 3564 N N B GLU B 1 213 ? 18.582 22.978 39.089 0.60 14.39 216 GLU B N 1
ATOM 3565 C CA A GLU B 1 213 ? 18.791 21.630 39.720 0.40 15.00 216 GLU B CA 1
ATOM 3566 C CA B GLU B 1 213 ? 18.742 21.656 39.729 0.60 14.59 216 GLU B CA 1
ATOM 3567 C C A GLU B 1 213 ? 17.506 21.456 40.523 0.40 15.67 216 GLU B C 1
ATOM 3568 C C B GLU B 1 213 ? 17.549 21.426 40.631 0.60 15.63 216 GLU B C 1
ATOM 3569 O O A GLU B 1 213 ? 16.989 22.454 41.060 0.40 15.55 216 GLU B O 1
ATOM 3570 O O B GLU B 1 213 ? 17.097 22.370 41.290 0.60 16.13 216 GLU B O 1
ATOM 3581 N N . ARG B 1 214 ? 17.001 20.224 40.536 1.00 16.11 217 ARG B N 1
ATOM 3582 C CA . ARG B 1 214 ? 15.963 19.779 41.463 1.00 15.94 217 ARG B CA 1
ATOM 3583 C C . ARG B 1 214 ? 16.499 18.539 42.152 1.00 16.66 217 ARG B C 1
ATOM 3584 O O . ARG B 1 214 ? 17.005 17.660 41.484 1.00 18.54 217 ARG B O 1
ATOM 3592 N N . SER B 1 215 ? 16.360 18.459 43.463 1.00 15.25 218 SER B N 1
ATOM 3593 C CA . SER B 1 215 ? 16.816 17.272 44.197 1.00 16.16 218 SER B CA 1
ATOM 3594 C C . SER B 1 215 ? 15.979 17.038 45.440 1.00 17.12 218 SER B C 1
ATOM 3595 O O . SER B 1 215 ? 15.463 17.987 46.057 1.00 16.98 218 SER B O 1
ATOM 3598 N N . VAL B 1 216 ? 15.779 15.761 45.720 1.00 17.87 219 VAL B N 1
ATOM 3599 C CA . VAL B 1 216 ? 14.849 15.309 46.781 1.00 17.45 219 VAL B CA 1
ATOM 3600 C C . VAL B 1 216 ? 15.496 14.096 47.430 1.00 16.98 219 VAL B C 1
ATOM 3601 O O . VAL B 1 216 ? 15.885 13.174 46.716 1.00 18.81 219 VAL B O 1
ATOM 3605 N N . ALA B 1 217 ? 15.649 14.139 48.740 1.00 16.09 220 ALA B N 1
ATOM 3606 C CA . ALA B 1 217 ? 16.169 13.048 49.568 1.00 16.25 220 ALA B CA 1
ATOM 3607 C C . ALA B 1 217 ? 15.061 12.027 49.797 1.00 19.67 220 ALA B C 1
ATOM 3608 O O . ALA B 1 217 ? 13.881 12.457 49.909 1.00 20.22 220 ALA B O 1
ATOM 3610 N N . ARG B 1 218 ? 15.472 10.767 49.954 1.00 20.02 221 ARG B N 1
ATOM 3611 C CA . ARG B 1 218 ? 14.554 9.641 50.250 1.00 20.84 221 ARG B CA 1
ATOM 3612 C C . ARG B 1 218 ? 15.329 8.522 50.929 1.00 24.00 221 ARG B C 1
ATOM 3613 O O . ARG B 1 218 ? 16.567 8.567 50.963 1.00 23.88 221 ARG B O 1
ATOM 3621 N N . HIS B 1 219 ? 14.608 7.556 51.510 1.00 23.77 222 HIS B N 1
ATOM 3622 C CA . HIS B 1 219 ? 15.218 6.400 52.209 1.00 25.12 222 HIS B CA 1
ATOM 3623 C C . HIS B 1 219 ? 15.942 5.497 51.209 1.00 25.96 222 HIS B C 1
ATOM 3624 O O . HIS B 1 219 ? 15.482 5.447 50.064 1.00 28.84 222 HIS B O 1
ATOM 3631 N N . SER B 1 220 ? 17.000 4.812 51.647 1.00 31.87 223 SER B N 1
ATOM 3632 C CA . SER B 1 220 ? 17.773 3.817 50.848 1.00 39.67 223 SER B CA 1
ATOM 3633 C C . SER B 1 220 ? 16.896 2.586 50.603 1.00 45.32 223 SER B C 1
ATOM 3634 O O . SER B 1 220 ? 16.331 2.143 51.600 1.00 51.77 223 SER B O 1
#

Solvent-accessible surface area: 18435 Å² total

Sequence (428 aa):
AVIKEFMRFKVHMEGSSMNGHEFEIIEGEGEGRPYEGTQTAKLRVTKGGPLPFSWDILSPQFSRAFTKHPADIPDYWKQSFPPEGFKWERVVMNFEEDGGAVSVAQDTSSLEDGTLIYKVKLRGTNFPPDGPVMQKKTMGWEASTERLYPEDVVLKGDIKMALRLKDGGRYLADFKTTYRAKKPVQMPGAFNIDRKLLDIITSSHNEDYTVVEQYYEERSVARHSAVIKEEFMRFKVHMEGSSMNGHEFEIIEGEGEGRPYEGTQTTAKLRVTKGGPLPFSWDILSPQFSRAFTKHPADIPDYWKQSFPEGFKWERVVMMNFEDGGAVSVAQDTSSLEDGTLIYKVKLRRGTNFPPDGPVMQKKTMGWEASTERLYPEDVVLKGDIKMALRLKDGGRYLADFKTTYRAKKPVQMPGAFNIDRKLDIITSSHNEDYTVVEEQYYEERSVARHS